Protein AF-0000000075586726 (afdb_homodimer)

InterPro domains:
  IPR010342 Protein of unknown function DUF938 [PF06080] (8-202)
  IPR010342 Protein of unknown function DUF938 [PTHR20974] (8-202)
  IPR029063 S-adenosyl-L-methionine-dependent methyltransferase superfamily [G3DSA:3.40.50.150] (3-202)
  IPR029063 S-adenosyl-L-methionine-dependent methyltransferase superfamily [SSF53335] (15-200)

Organism: Burkholderia mallei (strain ATCC 23344) (NCBI:txid243160)

Foldseek 3Di:
DDPLLVLQDDDVVCVVFLVVVLVVCVVQADLAWEEEEEQCFRQSNLLSNCVVRVRYQYEYEYQDPSSLSNNQSSCVVSVRPRYDRYDHAQLLDPDGPAQATQEYEYEPDQQLDAVSSLLSNLLNRLRHHDAFGKYKYKDAADEPPHGPDPVQVVVQVVSCVVPVRGGHYHPVVSQVSNVVNQWHWDDWDQGPPRMIITMTGHHD/DDPLLVLQDDDVVCVVFLVVVLVVCVVQADLAWEEEEEQCFRQSNLLSNCVVRVRYQYEYEYQDPSSLSNNQSSCVVSVRPRYDRYDHAQLLDPDGPAQATQEYEYEPDQQLDAVSSLLSNLLNCLRHHDAFGKYKYKDAADEPPHGPDPVQVVVQVVSCVVPVRGGHYHPVVSQVSCVVNQWHWDDWDQGPPRMIITMTGHHD

Sequence (408 aa):
MPIDSASRQWAPAAERNREPILAVLKRLLPARGAVLEIASGTGQHAVHFAAALPDLVWQPTDVDAAARESIAAWAADAALPNLRAPLALDVCVEPWPLAAADAIVCVNMIHIAPWAAVCALFVGAARALPDGGVLYLYGPYRRGGAHTAESNAQFDAQLRRRNPAWGVRDLEAVVELGGASGLALDEVVEMPANNLSVVFRKRAMPIDSASRQWAPAAERNREPILAVLKRLLPARGAVLEIASGTGQHAVHFAAALPDLVWQPTDVDAAARESIAAWAADAALPNLRAPLALDVCVEPWPLAAADAIVCVNMIHIAPWAAVCALFVGAARALPDGGVLYLYGPYRRGGAHTAESNAQFDAQLRRRNPAWGVRDLEAVVELGGASGLALDEVVEMPANNLSVVFRKRA

Radius of gyration: 21.58 Å; Cα contacts (8 Å, |Δi|>4): 863; chains: 2; bounding box: 52×64×48 Å

Structure (mmCIF, N/CA/C/O backbone):
data_AF-0000000075586726-model_v1
#
loop_
_entity.id
_entity.type
_entity.pdbx_description
1 polymer 'DUF938 domain-containing protein'
#
loop_
_atom_site.group_PDB
_atom_site.id
_atom_site.type_symbol
_atom_site.label_atom_id
_atom_site.label_alt_id
_atom_site.label_comp_id
_atom_site.label_asym_id
_atom_site.label_entity_id
_atom_site.label_seq_id
_atom_site.pdbx_PDB_ins_code
_atom_site.Cartn_x
_atom_site.Cartn_y
_atom_site.Cartn_z
_atom_site.occupancy
_atom_site.B_iso_or_equiv
_atom_site.auth_seq_id
_atom_site.auth_comp_id
_atom_site.auth_asym_id
_atom_site.auth_atom_id
_atom_site.pdbx_PDB_model_num
ATOM 1 N N . MET A 1 1 ? -21.609 8.109 -7.395 1 28.95 1 MET A N 1
ATOM 2 C CA . MET A 1 1 ? -20.391 7.352 -7.68 1 28.95 1 MET A CA 1
ATOM 3 C C . MET A 1 1 ? -19.984 6.508 -6.477 1 28.95 1 MET A C 1
ATOM 5 O O . MET A 1 1 ? -19.781 7.035 -5.383 1 28.95 1 MET A O 1
ATOM 9 N N . PRO A 1 2 ? -20.219 5.324 -6.371 1 36.31 2 PRO A N 1
ATOM 10 C CA . PRO A 1 2 ? -20.109 4.629 -5.09 1 36.31 2 PRO A CA 1
ATOM 11 C C . PRO A 1 2 ? -18.766 4.84 -4.406 1 36.31 2 PRO A C 1
ATOM 13 O O . PRO A 1 2 ? -17.766 5.059 -5.078 1 36.31 2 PRO A O 1
ATOM 16 N N . ILE A 1 3 ? -18.641 5.223 -3.111 1 43 3 ILE A N 1
ATOM 17 C CA . ILE A 1 3 ? -17.609 5.477 -2.119 1 43 3 ILE A CA 1
ATOM 18 C C . ILE A 1 3 ? -16.438 4.523 -2.344 1 43 3 ILE A C 1
ATOM 20 O O . ILE A 1 3 ? -15.273 4.914 -2.195 1 43 3 ILE A O 1
ATOM 24 N N . ASP A 1 4 ? -16.703 3.174 -2.969 1 52.78 4 ASP A N 1
ATOM 25 C CA . ASP A 1 4 ? -15.797 2.029 -3.09 1 52.78 4 ASP A CA 1
ATOM 26 C C . ASP A 1 4 ? -14.742 2.277 -4.16 1 52.78 4 ASP A C 1
ATOM 28 O O . ASP A 1 4 ? -13.57 1.929 -3.975 1 52.78 4 ASP A O 1
ATOM 32 N N . SER A 1 5 ? -15.148 3.107 -5.086 1 61.25 5 SER A N 1
ATOM 33 C CA . SER A 1 5 ? -14.289 3.322 -6.238 1 61.25 5 SER A CA 1
ATOM 34 C C . SER A 1 5 ? -13.172 4.312 -5.918 1 61.25 5 SER A C 1
ATOM 36 O O . SER A 1 5 ? -12.133 4.324 -6.586 1 61.25 5 SER A O 1
ATOM 38 N N . ALA A 1 6 ? -13.352 4.855 -4.812 1 66.44 6 ALA A N 1
ATOM 39 C CA . ALA A 1 6 ? -12.43 5.934 -4.484 1 66.44 6 ALA A CA 1
ATOM 40 C C . ALA A 1 6 ? -11.109 5.383 -3.957 1 66.44 6 ALA A C 1
ATOM 42 O O . ALA A 1 6 ? -10.07 6.043 -4.039 1 66.44 6 ALA A O 1
ATOM 43 N N . SER A 1 7 ? -11.172 4.145 -3.609 1 80.25 7 SER A N 1
ATOM 44 C CA . SER A 1 7 ? -9.969 3.6 -2.986 1 80.25 7 SER A CA 1
ATOM 45 C C . SER A 1 7 ? -9.117 2.84 -3.998 1 80.25 7 SER A C 1
ATOM 47 O O . SER A 1 7 ? -8.031 2.361 -3.668 1 80.25 7 SER A O 1
ATOM 49 N N . ARG A 1 8 ? -9.641 2.84 -5.211 1 89.5 8 ARG A N 1
ATOM 50 C CA . ARG A 1 8 ? -8.938 2.09 -6.246 1 89.5 8 ARG A CA 1
ATOM 51 C C . ARG A 1 8 ? -7.621 2.77 -6.617 1 89.5 8 ARG A C 1
ATOM 53 O O . ARG A 1 8 ? -7.59 3.977 -6.867 1 89.5 8 ARG A O 1
ATOM 60 N N . GLN A 1 9 ? -6.617 1.947 -6.637 1 93.69 9 GLN A N 1
ATOM 61 C CA . GLN A 1 9 ? -5.312 2.424 -7.086 1 93.69 9 GLN A CA 1
ATOM 62 C C . GLN A 1 9 ? -4.941 1.814 -8.438 1 93.69 9 GLN A C 1
ATOM 64 O O . GLN A 1 9 ? -5.508 0.796 -8.836 1 93.69 9 GLN A O 1
ATOM 69 N N . TRP A 1 10 ? -4.078 2.504 -9.141 1 93.31 10 TRP A N 1
ATOM 70 C CA . TRP A 1 10 ? -3.641 2.07 -10.461 1 93.31 10 TRP A CA 1
ATOM 71 C C . TRP A 1 10 ? -2.135 2.24 -10.625 1 93.31 10 TRP A C 1
ATOM 73 O O . TRP A 1 10 ? -1.565 3.24 -10.18 1 93.31 10 TRP A O 1
ATOM 83 N N . ALA A 1 11 ? -1.486 1.231 -11.289 1 93.62 11 ALA A N 1
ATOM 84 C CA . ALA A 1 11 ? -0.05 1.262 -11.547 1 93.62 11 ALA A CA 1
ATOM 85 C C . ALA A 1 11 ? 0.25 0.947 -13.008 1 93.62 11 ALA A C 1
ATOM 87 O O . ALA A 1 11 ? -0.198 -0.075 -13.531 1 93.62 11 ALA A O 1
ATOM 88 N N . PRO A 1 12 ? 1.091 1.762 -13.68 1 91.75 12 PRO A N 1
ATOM 89 C CA . PRO A 1 12 ? 1.438 1.511 -15.086 1 91.75 12 PRO A CA 1
ATOM 90 C C . PRO A 1 12 ? 2.176 0.188 -15.281 1 91.75 12 PRO A C 1
ATOM 92 O O . PRO A 1 12 ? 1.961 -0.499 -16.281 1 91.75 12 PRO A O 1
ATOM 95 N N . ALA A 1 13 ? 3.012 -0.13 -14.414 1 90.25 13 ALA A N 1
ATOM 96 C CA . ALA A 1 13 ? 3.764 -1.377 -14.523 1 90.25 13 ALA A CA 1
ATOM 97 C C . ALA A 1 13 ? 2.826 -2.582 -14.555 1 90.25 13 ALA A C 1
ATOM 99 O O . ALA A 1 13 ? 3.029 -3.514 -15.336 1 90.25 13 ALA A O 1
ATOM 100 N N . ALA A 1 14 ? 1.812 -2.588 -13.609 1 94.25 14 ALA A N 1
ATOM 101 C CA . ALA A 1 14 ? 0.845 -3.682 -13.578 1 94.25 14 ALA A CA 1
ATOM 102 C C . ALA A 1 14 ? 0.101 -3.789 -14.906 1 94.25 14 ALA A C 1
ATOM 104 O O . ALA A 1 14 ? -0.17 -4.895 -15.391 1 94.25 14 ALA A O 1
ATOM 105 N N . GLU A 1 15 ? -0.212 -2.633 -15.445 1 93.56 15 GLU A N 1
ATOM 106 C CA . GLU A 1 15 ? -0.895 -2.6 -16.734 1 93.56 15 GLU A CA 1
ATOM 107 C C . GLU A 1 15 ? -0 -3.135 -17.844 1 93.56 15 GLU A C 1
ATOM 109 O O . GLU A 1 15 ? -0.454 -3.898 -18.703 1 93.56 15 GLU A O 1
ATOM 114 N N . ARG A 1 16 ? 1.176 -2.812 -17.859 1 92.94 16 ARG A N 1
ATOM 115 C CA . ARG A 1 16 ? 2.119 -3.172 -18.922 1 92.94 16 ARG A CA 1
ATOM 116 C C . ARG A 1 16 ? 2.447 -4.66 -18.875 1 92.94 16 ARG A C 1
ATOM 118 O O . ARG A 1 16 ? 2.619 -5.293 -19.922 1 92.94 16 ARG A O 1
ATOM 125 N N . ASN A 1 17 ? 2.562 -5.172 -17.688 1 95.56 17 ASN A N 1
ATOM 126 C CA . ASN A 1 17 ? 3.119 -6.52 -17.594 1 95.56 17 ASN A CA 1
ATOM 127 C C . ASN A 1 17 ? 2.021 -7.57 -17.438 1 95.56 17 ASN A C 1
ATOM 129 O O . ASN A 1 17 ? 2.293 -8.773 -17.5 1 95.56 17 ASN A O 1
ATOM 133 N N . ARG A 1 18 ? 0.74 -7.152 -17.375 1 97.19 18 ARG A N 1
ATOM 134 C CA . ARG A 1 18 ? -0.333 -8.102 -17.094 1 97.19 18 ARG A CA 1
ATOM 135 C C . ARG A 1 18 ? -0.492 -9.102 -18.234 1 97.19 18 ARG A C 1
ATOM 137 O O . ARG A 1 18 ? -0.689 -10.297 -17.984 1 97.19 18 ARG A O 1
ATOM 144 N N . GLU A 1 19 ? -0.393 -8.68 -19.516 1 98.19 19 GLU A N 1
ATOM 145 C CA . GLU A 1 19 ? -0.595 -9.586 -20.641 1 98.19 19 GLU A CA 1
ATOM 146 C C . GLU A 1 19 ? 0.576 -10.555 -20.781 1 98.19 19 GLU A C 1
ATOM 148 O O . GLU A 1 19 ? 0.375 -11.766 -20.922 1 98.19 19 GLU A O 1
ATOM 153 N N . PRO A 1 20 ? 1.812 -10.039 -20.75 1 98.44 20 PRO A N 1
ATOM 154 C CA . PRO A 1 20 ? 2.939 -10.977 -20.812 1 98.44 20 PRO A CA 1
ATOM 155 C C . PRO A 1 20 ? 2.918 -12 -19.672 1 98.44 20 PRO A C 1
ATOM 157 O O . PRO A 1 20 ? 3.232 -13.172 -19.906 1 98.44 20 PRO A O 1
ATOM 160 N N . ILE A 1 21 ? 2.594 -11.617 -18.5 1 98.62 21 ILE A N 1
ATOM 161 C CA . ILE A 1 21 ? 2.539 -12.531 -17.359 1 98.62 21 ILE A CA 1
ATOM 162 C C . ILE A 1 21 ? 1.425 -13.555 -17.578 1 98.62 21 ILE A C 1
ATOM 164 O O . ILE A 1 21 ? 1.619 -14.75 -17.344 1 98.62 21 ILE A O 1
ATOM 168 N N . LEU A 1 22 ? 0.296 -13.086 -18.062 1 98.81 22 LEU A N 1
ATOM 169 C CA . LEU A 1 22 ? -0.828 -13.984 -18.312 1 98.81 22 LEU A CA 1
ATOM 170 C C . LEU A 1 22 ? -0.441 -15.078 -19.297 1 98.81 22 LEU A C 1
ATOM 172 O O . LEU A 1 22 ? -0.84 -16.234 -19.141 1 98.81 22 LEU A O 1
ATOM 176 N N . ALA A 1 23 ? 0.291 -14.742 -20.297 1 98.62 23 ALA A N 1
ATOM 177 C CA . ALA A 1 23 ? 0.721 -15.711 -21.297 1 98.62 23 ALA A CA 1
ATOM 178 C C . ALA A 1 23 ? 1.512 -16.844 -20.656 1 98.62 23 ALA A C 1
ATOM 180 O O . ALA A 1 23 ? 1.349 -18.016 -21.031 1 98.62 23 ALA A O 1
ATOM 181 N N . VAL A 1 24 ? 2.332 -16.562 -19.703 1 98.69 24 VAL A N 1
ATOM 182 C CA . VAL A 1 24 ? 3.127 -17.562 -19.016 1 98.69 24 VAL A CA 1
ATOM 183 C C . VAL A 1 24 ? 2.232 -18.375 -18.078 1 98.69 24 VAL A C 1
ATOM 185 O O . VAL A 1 24 ? 2.324 -19.609 -18.031 1 98.69 24 VAL A O 1
ATOM 188 N N . LEU A 1 25 ? 1.339 -17.703 -17.328 1 98.75 25 LEU A N 1
ATOM 189 C CA . LEU A 1 25 ? 0.48 -18.359 -16.344 1 98.75 25 LEU A CA 1
ATOM 190 C C . LEU A 1 25 ? -0.444 -19.375 -17.016 1 98.75 25 LEU A C 1
ATOM 192 O O . LEU A 1 25 ? -0.72 -20.438 -16.453 1 98.75 25 LEU A O 1
ATOM 196 N N . LYS A 1 26 ? -0.907 -19.094 -18.203 1 98.38 26 LYS A N 1
ATOM 197 C CA . LYS A 1 26 ? -1.813 -19.984 -18.938 1 98.38 26 LYS A CA 1
ATOM 198 C C . LYS A 1 26 ? -1.151 -21.328 -19.234 1 98.38 26 LYS A C 1
ATOM 200 O O . LYS A 1 26 ? -1.824 -22.359 -19.281 1 98.38 26 LYS A O 1
ATOM 205 N N . ARG A 1 27 ? 0.118 -21.297 -19.328 1 97.5 27 ARG A N 1
ATOM 206 C CA . ARG A 1 27 ? 0.857 -22.531 -19.609 1 97.5 27 ARG A CA 1
ATOM 207 C C . ARG A 1 27 ? 1.121 -23.312 -18.328 1 97.5 27 ARG A C 1
ATOM 209 O O . ARG A 1 27 ? 1.223 -24.547 -18.359 1 97.5 27 ARG A O 1
ATOM 216 N N . LEU A 1 28 ? 1.227 -22.609 -17.266 1 97.44 28 LEU A N 1
ATOM 217 C CA . LEU A 1 28 ? 1.809 -23.188 -16.047 1 97.44 28 LEU A CA 1
ATOM 218 C C . LEU A 1 28 ? 0.72 -23.641 -15.086 1 97.44 28 LEU A C 1
ATOM 220 O O . LEU A 1 28 ? 0.904 -24.609 -14.352 1 97.44 28 LEU A O 1
ATOM 224 N N . LEU A 1 29 ? -0.368 -22.891 -14.992 1 97.94 29 LEU A N 1
ATOM 225 C CA . LEU A 1 29 ? -1.35 -23.094 -13.93 1 97.94 29 LEU A CA 1
ATOM 226 C C . LEU A 1 29 ? -2.256 -24.281 -14.242 1 97.94 29 LEU A C 1
ATOM 228 O O . LEU A 1 29 ? -2.441 -24.641 -15.406 1 97.94 29 LEU A O 1
ATOM 232 N N . PRO A 1 30 ? -2.777 -24.969 -13.219 1 97 30 PRO A N 1
ATOM 233 C CA . PRO A 1 30 ? -3.725 -26.047 -13.453 1 97 30 PRO A CA 1
ATOM 234 C C . PRO A 1 30 ? -5.035 -25.578 -14.078 1 97 30 PRO A C 1
ATOM 236 O O . PRO A 1 30 ? -5.34 -24.375 -14.039 1 97 30 PRO A O 1
ATOM 239 N N . ALA A 1 31 ? -5.758 -26.453 -14.609 1 96.5 31 ALA A N 1
ATOM 240 C CA . ALA A 1 31 ? -7.008 -26.125 -15.281 1 96.5 31 ALA A CA 1
ATOM 241 C C . ALA A 1 31 ? -8.047 -25.609 -14.297 1 96.5 31 ALA A C 1
ATOM 243 O O . ALA A 1 31 ? -8.883 -24.766 -14.648 1 96.5 31 ALA A O 1
ATOM 244 N N . ARG A 1 32 ? -7.988 -26.172 -13.117 1 97.56 32 ARG A N 1
ATOM 245 C CA . ARG A 1 32 ? -8.906 -25.781 -12.055 1 97.56 32 ARG A CA 1
ATOM 246 C C . ARG A 1 32 ? -8.195 -25.734 -10.703 1 97.56 32 ARG A C 1
ATOM 248 O O . ARG A 1 32 ? -7.051 -26.172 -10.586 1 97.56 32 ARG A O 1
ATOM 255 N N . GLY A 1 33 ? -8.883 -25.109 -9.773 1 97.81 33 GLY A N 1
ATOM 256 C CA . GLY A 1 33 ? -8.305 -25.047 -8.438 1 97.81 33 GLY A CA 1
ATOM 257 C C . GLY A 1 33 ? -8.148 -23.625 -7.922 1 97.81 33 GLY A C 1
ATOM 258 O O . GLY A 1 33 ? -8.703 -22.688 -8.492 1 97.81 33 GLY A O 1
ATOM 259 N N . ALA A 1 34 ? -7.371 -23.516 -6.809 1 98.31 34 ALA A N 1
ATOM 260 C CA . ALA A 1 34 ? -7.199 -22.234 -6.121 1 98.31 34 ALA A CA 1
ATOM 261 C C . ALA A 1 34 ? -5.801 -21.656 -6.363 1 98.31 34 ALA A C 1
ATOM 263 O O . ALA A 1 34 ? -4.805 -22.375 -6.23 1 98.31 34 ALA A O 1
ATOM 264 N N . VAL A 1 35 ? -5.766 -20.453 -6.793 1 98.81 35 VAL A N 1
ATOM 265 C CA . VAL A 1 35 ? -4.512 -19.719 -6.957 1 98.81 35 VAL A CA 1
ATOM 266 C C . VAL A 1 35 ? -4.406 -18.625 -5.898 1 98.81 35 VAL A C 1
ATOM 268 O O . VAL A 1 35 ? -5.297 -17.797 -5.773 1 98.81 35 VAL A O 1
ATOM 271 N N . LEU A 1 36 ? -3.338 -18.688 -5.133 1 98.75 36 LEU A N 1
ATOM 272 C CA . LEU A 1 36 ? -3.043 -17.672 -4.129 1 98.75 36 LEU A CA 1
ATOM 273 C C . LEU A 1 36 ? -2.076 -16.641 -4.68 1 98.75 36 LEU A C 1
ATOM 275 O O . LEU A 1 36 ? -0.952 -16.969 -5.062 1 98.75 36 LEU A O 1
ATOM 279 N N . GLU A 1 37 ? -2.545 -15.414 -4.801 1 98.81 37 GLU A N 1
ATOM 280 C CA . GLU A 1 37 ? -1.659 -14.32 -5.191 1 98.81 37 GLU A CA 1
ATOM 281 C C . GLU A 1 37 ? -1.153 -13.555 -3.967 1 98.81 37 GLU A C 1
ATOM 283 O O . GLU A 1 37 ? -1.947 -13.039 -3.182 1 98.81 37 GLU A O 1
ATOM 288 N N . ILE A 1 38 ? 0.133 -13.516 -3.803 1 98.31 38 ILE A N 1
ATOM 289 C CA . ILE A 1 38 ? 0.78 -12.836 -2.686 1 98.31 38 ILE A CA 1
ATOM 290 C C . ILE A 1 38 ? 1.313 -11.484 -3.145 1 98.31 38 ILE A C 1
ATOM 292 O O . ILE A 1 38 ? 1.935 -11.383 -4.203 1 98.31 38 ILE A O 1
ATOM 296 N N . ALA A 1 39 ? 1.101 -10.422 -2.305 1 97.06 39 ALA A N 1
ATOM 297 C CA . ALA A 1 39 ? 1.479 -9.055 -2.666 1 97.06 39 ALA A CA 1
ATOM 298 C C . ALA A 1 39 ? 0.752 -8.602 -3.928 1 97.06 39 ALA A C 1
ATOM 300 O O . ALA A 1 39 ? 1.385 -8.18 -4.898 1 97.06 39 ALA A O 1
ATOM 301 N N . SER A 1 40 ? -0.624 -8.578 -3.873 1 97.94 40 SER A N 1
ATOM 302 C CA . SER A 1 40 ? -1.458 -8.344 -5.047 1 97.94 40 SER A CA 1
ATOM 303 C C . SER A 1 40 ? -1.455 -6.871 -5.445 1 97.94 40 SER A C 1
ATOM 305 O O . SER A 1 40 ? -1.863 -6.52 -6.551 1 97.94 40 SER A O 1
ATOM 307 N N . GLY A 1 41 ? -0.969 -6.016 -4.555 1 95.25 41 GLY A N 1
ATOM 308 C CA . GLY A 1 41 ? -0.776 -4.613 -4.898 1 95.25 41 GLY A CA 1
ATOM 309 C C . GLY A 1 41 ? -2.072 -3.889 -5.199 1 95.25 41 GLY A C 1
ATOM 310 O O . GLY A 1 41 ? -3.012 -3.922 -4.402 1 95.25 41 GLY A O 1
ATOM 311 N N . THR A 1 42 ? -2.178 -3.293 -6.391 1 94.56 42 THR A N 1
ATOM 312 C CA . THR A 1 42 ? -3.338 -2.49 -6.758 1 94.56 42 THR A CA 1
ATOM 313 C C . THR A 1 42 ? -4.562 -3.375 -6.977 1 94.56 42 THR A C 1
ATOM 315 O O . THR A 1 42 ? -5.699 -2.924 -6.816 1 94.56 42 THR A O 1
ATOM 318 N N . GLY A 1 43 ? -4.375 -4.555 -7.371 1 97.31 43 GLY A N 1
ATOM 319 C CA . GLY A 1 43 ? -5.48 -5.449 -7.684 1 97.31 43 GLY A CA 1
ATOM 320 C C . GLY A 1 43 ? -5.711 -5.617 -9.172 1 97.31 43 GLY A C 1
ATOM 321 O O . GLY A 1 43 ? -6.504 -6.461 -9.594 1 97.31 43 GLY A O 1
ATOM 322 N N . GLN A 1 44 ? -4.957 -4.918 -10.039 1 97.5 44 GLN A N 1
ATOM 323 C CA . GLN A 1 44 ? -5.117 -4.988 -11.484 1 97.5 44 GLN A CA 1
ATOM 324 C C . GLN A 1 44 ? -4.852 -6.402 -11.992 1 97.5 44 GLN A C 1
ATOM 326 O O . GLN A 1 44 ? -5.59 -6.91 -12.844 1 97.5 44 GLN A O 1
ATOM 331 N N . HIS A 1 45 ? -3.826 -7.004 -11.461 1 98.56 45 HIS A N 1
ATOM 332 C CA . HIS A 1 45 ? -3.475 -8.352 -11.883 1 98.56 45 HIS A CA 1
ATOM 333 C C . HIS A 1 45 ? -4.555 -9.359 -11.492 1 98.56 45 HIS A C 1
ATOM 335 O O . HIS A 1 45 ? -4.953 -10.195 -12.305 1 98.56 45 HIS A O 1
ATOM 341 N N . ALA A 1 46 ? -4.996 -9.227 -10.258 1 98.62 46 ALA A N 1
ATOM 342 C CA . ALA A 1 46 ? -6.004 -10.164 -9.758 1 98.62 46 ALA A CA 1
ATOM 343 C C . ALA A 1 46 ? -7.234 -10.172 -10.664 1 98.62 46 ALA A C 1
ATOM 345 O O . ALA A 1 46 ? -7.719 -11.242 -11.047 1 98.62 46 ALA A O 1
ATOM 346 N N . VAL A 1 47 ? -7.719 -9.016 -11.055 1 98.38 47 VAL A N 1
ATOM 347 C CA . VAL A 1 47 ? -8.898 -8.898 -11.898 1 98.38 47 VAL A CA 1
ATOM 348 C C . VAL A 1 47 ? -8.602 -9.445 -13.289 1 98.38 47 VAL A C 1
ATOM 350 O O . VAL A 1 47 ? -9.398 -10.203 -13.852 1 98.38 47 VAL A O 1
ATOM 353 N N . HIS A 1 48 ? -7.457 -9.07 -13.852 1 98.75 48 HIS A N 1
ATOM 354 C CA . HIS A 1 48 ? -7.09 -9.477 -15.203 1 98.75 48 HIS A CA 1
ATOM 355 C C . HIS A 1 48 ? -6.957 -10.992 -15.305 1 98.75 48 HIS A C 1
ATOM 357 O O . HIS A 1 48 ? -7.484 -11.609 -16.234 1 98.75 48 HIS A O 1
ATOM 363 N N . PHE A 1 49 ? -6.289 -11.578 -14.359 1 98.81 49 PHE A N 1
ATOM 364 C CA . PHE A 1 49 ? -6.023 -13.008 -14.398 1 98.81 49 PHE A CA 1
ATOM 365 C C . PHE A 1 49 ? -7.289 -13.805 -14.102 1 98.81 49 PHE A C 1
ATOM 367 O O . PHE A 1 49 ? -7.574 -14.805 -14.766 1 98.81 49 PHE A O 1
ATOM 374 N N . ALA A 1 50 ? -8.055 -13.375 -13.102 1 98.75 50 ALA A N 1
ATOM 375 C CA . ALA A 1 50 ? -9.305 -14.062 -12.781 1 98.75 50 ALA A CA 1
ATOM 376 C C . ALA A 1 50 ? -10.258 -14.055 -13.984 1 98.75 50 ALA A C 1
ATOM 378 O O . ALA A 1 50 ? -10.93 -15.047 -14.25 1 98.75 50 ALA A O 1
ATOM 379 N N . ALA A 1 51 ? -10.328 -12.93 -14.719 1 98.62 51 ALA A N 1
ATOM 380 C CA . ALA A 1 51 ? -11.195 -12.812 -15.891 1 98.62 51 ALA A CA 1
ATOM 381 C C . ALA A 1 51 ? -10.75 -13.758 -17 1 98.62 51 ALA A C 1
ATOM 383 O O . ALA A 1 51 ? -11.586 -14.359 -17.688 1 98.62 51 ALA A O 1
ATOM 384 N N . ALA A 1 52 ? -9.484 -13.93 -17.203 1 98.62 52 ALA A N 1
ATOM 385 C CA . ALA A 1 52 ? -8.93 -14.719 -18.297 1 98.62 52 ALA A CA 1
ATOM 386 C C . ALA A 1 52 ? -8.945 -16.203 -17.969 1 98.62 52 ALA A C 1
ATOM 388 O O . ALA A 1 52 ? -8.867 -17.047 -18.859 1 98.62 52 ALA A O 1
ATOM 389 N N . LEU A 1 53 ? -9.016 -16.516 -16.656 1 98.56 53 LEU A N 1
ATOM 390 C CA . LEU A 1 53 ? -8.945 -17.891 -16.188 1 98.56 53 LEU A CA 1
ATOM 391 C C . LEU A 1 53 ? -10.148 -18.234 -15.32 1 98.56 53 LEU A C 1
ATOM 393 O O . LEU A 1 53 ? -9.992 -18.531 -14.125 1 98.56 53 LEU A O 1
ATOM 397 N N . PRO A 1 54 ? -11.281 -18.359 -15.859 1 98.06 54 PRO A N 1
ATOM 398 C CA . PRO A 1 54 ? -12.539 -18.422 -15.109 1 98.06 54 PRO A CA 1
ATOM 399 C C . PRO A 1 54 ? -12.695 -19.734 -14.336 1 98.06 54 PRO A C 1
ATOM 401 O O . PRO A 1 54 ? -13.516 -19.828 -13.422 1 98.06 54 PRO A O 1
ATOM 404 N N . ASP A 1 55 ? -11.93 -20.75 -14.656 1 98.44 55 ASP A N 1
ATOM 405 C CA . ASP A 1 55 ? -12.078 -22.031 -13.992 1 98.44 55 ASP A CA 1
ATOM 406 C C . ASP A 1 55 ? -11.227 -22.109 -12.734 1 98.44 55 ASP A C 1
ATOM 408 O O . ASP A 1 55 ? -11.305 -23.078 -11.977 1 98.44 55 ASP A O 1
ATOM 412 N N . LEU A 1 56 ? -10.453 -21.141 -12.508 1 98.56 56 LEU A N 1
ATOM 413 C CA . LEU A 1 56 ? -9.641 -21.031 -11.297 1 98.56 56 LEU A CA 1
ATOM 414 C C . LEU A 1 56 ? -10.297 -20.078 -10.297 1 98.56 56 LEU A C 1
ATOM 416 O O . LEU A 1 56 ? -10.938 -19.109 -10.688 1 98.56 56 LEU A O 1
ATOM 420 N N . VAL A 1 57 ? -10.156 -20.422 -9.031 1 98.56 57 VAL A N 1
ATOM 421 C CA . VAL A 1 57 ? -10.523 -19.484 -7.973 1 98.56 57 VAL A CA 1
ATOM 422 C C . VAL A 1 57 ? -9.305 -18.641 -7.582 1 98.56 57 VAL A C 1
ATOM 424 O O . VAL A 1 57 ? -8.281 -19.188 -7.168 1 98.56 57 VAL A O 1
ATOM 427 N N . TRP A 1 58 ? -9.398 -17.359 -7.73 1 98.69 58 TRP A N 1
ATOM 428 C CA . TRP A 1 58 ? -8.273 -16.453 -7.508 1 98.69 58 TRP A CA 1
ATOM 429 C C . TRP A 1 58 ? -8.383 -15.773 -6.148 1 98.69 58 TRP A C 1
ATOM 431 O O . TRP A 1 58 ? -9.367 -15.078 -5.875 1 98.69 58 TRP A O 1
ATOM 441 N N . GLN A 1 59 ? -7.422 -15.961 -5.289 1 98.62 59 GLN A N 1
ATOM 442 C CA . GLN A 1 59 ? -7.375 -15.367 -3.957 1 98.62 59 GLN A CA 1
ATOM 443 C C . GLN A 1 59 ? -6.254 -14.336 -3.854 1 98.62 59 GLN A C 1
ATOM 445 O O . GLN A 1 59 ? -5.102 -14.688 -3.602 1 98.62 59 GLN A O 1
ATOM 450 N N . PRO A 1 60 ? -6.633 -13.086 -3.979 1 98.56 60 PRO A N 1
ATOM 451 C CA . PRO A 1 60 ? -5.613 -12.055 -3.766 1 98.56 60 PRO A CA 1
ATOM 452 C C . PRO A 1 60 ? -5.32 -11.812 -2.287 1 98.56 60 PRO A C 1
ATOM 454 O O . PRO A 1 60 ? -6.211 -11.945 -1.447 1 98.56 60 PRO A O 1
ATOM 457 N N . THR A 1 61 ? -4.066 -11.477 -1.988 1 97.88 61 THR A N 1
ATOM 458 C CA . THR A 1 61 ? -3.664 -11.109 -0.634 1 97.88 61 THR A CA 1
ATOM 459 C C . THR A 1 61 ? -2.656 -9.969 -0.657 1 97.88 61 THR A C 1
ATOM 461 O O . THR A 1 61 ? -1.992 -9.734 -1.67 1 97.88 61 THR A O 1
ATOM 464 N N . ASP A 1 62 ? -2.646 -9.266 0.391 1 96.81 62 ASP A N 1
ATOM 465 C CA . ASP A 1 62 ? -1.622 -8.25 0.613 1 96.81 62 ASP A CA 1
ATOM 466 C C . ASP A 1 62 ? -1.481 -7.93 2.1 1 96.81 62 ASP A C 1
ATOM 468 O O . ASP A 1 62 ? -2.465 -7.961 2.842 1 96.81 62 ASP A O 1
ATOM 472 N N . VAL A 1 63 ? -0.285 -7.633 2.457 1 93.38 63 VAL A N 1
ATOM 473 C CA . VAL A 1 63 ? -0.05 -7.289 3.855 1 93.38 63 VAL A CA 1
ATOM 474 C C . VAL A 1 63 ? -0.586 -5.891 4.141 1 93.38 63 VAL A C 1
ATOM 476 O O . VAL A 1 63 ? -1.051 -5.609 5.25 1 93.38 63 VAL A O 1
ATOM 479 N N . ASP A 1 64 ? -0.601 -5.062 3.125 1 92.44 64 ASP A N 1
ATOM 480 C CA . ASP A 1 64 ? -0.957 -3.656 3.275 1 92.44 64 ASP A CA 1
ATOM 481 C C . ASP A 1 64 ? -2.469 -3.461 3.195 1 92.44 64 ASP A C 1
ATOM 483 O O . ASP A 1 64 ? -3.105 -3.893 2.232 1 92.44 64 ASP A O 1
ATOM 487 N N . ALA A 1 65 ? -2.994 -2.719 4.148 1 90.56 65 ALA A N 1
ATOM 488 C CA . ALA A 1 65 ? -4.438 -2.512 4.238 1 90.56 65 ALA A CA 1
ATOM 489 C C . ALA A 1 65 ? -4.941 -1.66 3.078 1 90.56 65 ALA A C 1
ATOM 491 O O . ALA A 1 65 ? -6.035 -1.896 2.557 1 90.56 65 ALA A O 1
ATOM 492 N N . ALA A 1 66 ? -4.246 -0.595 2.738 1 89.62 66 ALA A N 1
ATOM 493 C CA . ALA A 1 66 ? -4.652 0.262 1.628 1 89.62 66 ALA A CA 1
ATOM 494 C C . ALA A 1 66 ? -4.68 -0.516 0.316 1 89.62 66 ALA A C 1
ATOM 496 O O . ALA A 1 66 ? -5.547 -0.288 -0.532 1 89.62 66 ALA A O 1
ATOM 497 N N . ALA A 1 67 ? -3.689 -1.387 0.169 1 93.88 67 ALA A N 1
ATOM 498 C CA . ALA A 1 67 ? -3.688 -2.264 -1 1 93.88 67 ALA A CA 1
ATOM 499 C C . ALA A 1 67 ? -4.926 -3.154 -1.02 1 93.88 67 ALA A C 1
ATOM 501 O O . ALA A 1 67 ? -5.574 -3.307 -2.059 1 93.88 67 ALA A O 1
ATOM 502 N N . ARG A 1 68 ? -5.27 -3.705 0.093 1 94.19 68 ARG A N 1
ATOM 503 C CA . ARG A 1 68 ? -6.441 -4.574 0.17 1 94.19 68 ARG A CA 1
ATOM 504 C C . ARG A 1 68 ? -7.719 -3.801 -0.142 1 94.19 68 ARG A C 1
ATOM 506 O O . ARG A 1 68 ? -8.641 -4.344 -0.748 1 94.19 68 ARG A O 1
ATOM 513 N N . GLU A 1 69 ? -7.77 -2.592 0.241 1 91.31 69 GLU A N 1
ATOM 514 C CA . GLU A 1 69 ? -8.914 -1.76 -0.112 1 91.31 69 GLU A CA 1
ATOM 515 C C . GLU A 1 69 ? -9 -1.545 -1.621 1 91.31 69 GLU 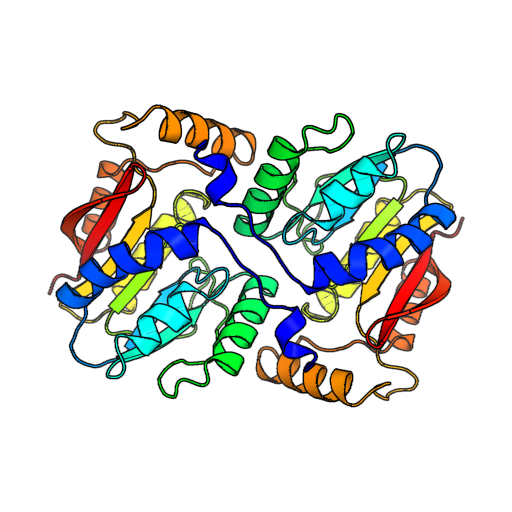A C 1
ATOM 517 O O . GLU A 1 69 ? -10.086 -1.577 -2.199 1 91.31 69 GLU A O 1
ATOM 522 N N . SER A 1 70 ? -7.867 -1.285 -2.182 1 94.19 70 SER A N 1
ATOM 523 C CA . SER A 1 70 ? -7.824 -1.122 -3.631 1 94.19 70 SER A CA 1
ATOM 524 C C . SER A 1 70 ? -8.25 -2.4 -4.344 1 94.19 70 SER A C 1
ATOM 526 O O . SER A 1 70 ? -9.047 -2.357 -5.281 1 94.19 70 SER A O 1
ATOM 528 N N . ILE A 1 71 ? -7.719 -3.504 -3.908 1 96.31 71 ILE A N 1
ATOM 529 C CA . ILE A 1 71 ? -8.055 -4.797 -4.492 1 96.31 71 ILE A CA 1
ATOM 530 C C . ILE A 1 71 ? -9.562 -5.031 -4.402 1 96.31 71 ILE A C 1
ATOM 532 O O . ILE A 1 71 ? -10.188 -5.465 -5.371 1 96.31 71 ILE A O 1
ATOM 536 N N . ALA A 1 72 ? -10.102 -4.789 -3.281 1 93.44 72 ALA A N 1
ATOM 537 C CA . ALA A 1 72 ? -11.531 -4.973 -3.07 1 93.44 72 ALA A CA 1
ATOM 538 C C . ALA A 1 72 ? -12.344 -4.094 -4.02 1 93.44 72 ALA A C 1
ATOM 540 O O . ALA A 1 72 ? -13.383 -4.52 -4.535 1 93.44 72 ALA A O 1
ATOM 541 N N . ALA A 1 73 ? -11.922 -2.912 -4.188 1 91.19 73 ALA A N 1
ATOM 542 C CA . ALA A 1 73 ? -12.594 -1.997 -5.102 1 91.19 73 ALA A CA 1
ATOM 543 C C . ALA A 1 73 ? -12.562 -2.525 -6.531 1 91.19 73 ALA A C 1
ATOM 545 O O . ALA A 1 73 ? -13.57 -2.496 -7.238 1 91.19 73 ALA A O 1
ATOM 546 N N . TRP A 1 74 ? -11.414 -2.957 -6.965 1 94.44 74 TRP A N 1
ATOM 547 C CA . TRP A 1 74 ? -11.281 -3.564 -8.281 1 94.44 74 TRP A CA 1
ATOM 548 C C . TRP A 1 74 ? -12.203 -4.773 -8.422 1 94.44 74 TRP A C 1
ATOM 550 O O . TRP A 1 74 ? -12.891 -4.93 -9.438 1 94.44 74 TRP A O 1
ATOM 560 N N . ALA A 1 75 ? -12.148 -5.598 -7.422 1 94.31 75 ALA A N 1
ATOM 561 C CA . ALA A 1 75 ? -12.953 -6.82 -7.441 1 94.31 75 ALA A CA 1
ATOM 562 C C . ALA A 1 75 ? -14.445 -6.5 -7.516 1 94.31 75 ALA A C 1
ATOM 564 O O . ALA A 1 75 ? -15.188 -7.152 -8.25 1 94.31 75 ALA A O 1
ATOM 565 N N . ALA A 1 76 ? -14.875 -5.566 -6.738 1 90.25 76 ALA A N 1
ATOM 566 C CA . ALA A 1 76 ? -16.281 -5.164 -6.727 1 90.25 76 ALA A CA 1
ATOM 567 C C . ALA A 1 76 ? -16.719 -4.668 -8.102 1 90.25 76 ALA A C 1
ATOM 569 O O . ALA A 1 76 ? -17.828 -4.973 -8.555 1 90.25 76 ALA A O 1
ATOM 570 N N . ASP A 1 77 ? -15.898 -3.91 -8.758 1 91 77 ASP A N 1
ATOM 571 C CA . ASP A 1 77 ? -16.203 -3.365 -10.078 1 91 77 ASP A CA 1
ATOM 572 C C . ASP A 1 77 ? -16.266 -4.473 -11.133 1 91 77 ASP A C 1
ATOM 574 O O . ASP A 1 77 ? -17.125 -4.449 -12.016 1 91 77 ASP A O 1
ATOM 578 N N . ALA A 1 78 ? -15.297 -5.355 -11.016 1 94.06 78 ALA A N 1
ATOM 579 C CA . ALA A 1 78 ? -15.211 -6.43 -12 1 94.06 78 ALA A CA 1
ATOM 580 C C . ALA A 1 78 ? -16.328 -7.457 -11.789 1 94.06 78 ALA A C 1
ATOM 582 O O . ALA A 1 78 ? -16.766 -8.102 -12.742 1 94.06 78 ALA A O 1
ATOM 583 N N . ALA A 1 79 ? -16.703 -7.695 -10.547 1 95.12 79 ALA A N 1
ATOM 584 C CA . ALA A 1 79 ? -17.797 -8.578 -10.164 1 95.12 79 ALA A CA 1
ATOM 585 C C . ALA A 1 79 ? -17.625 -9.969 -10.766 1 95.12 79 ALA A C 1
ATOM 587 O O . ALA A 1 79 ? -18.547 -10.508 -11.375 1 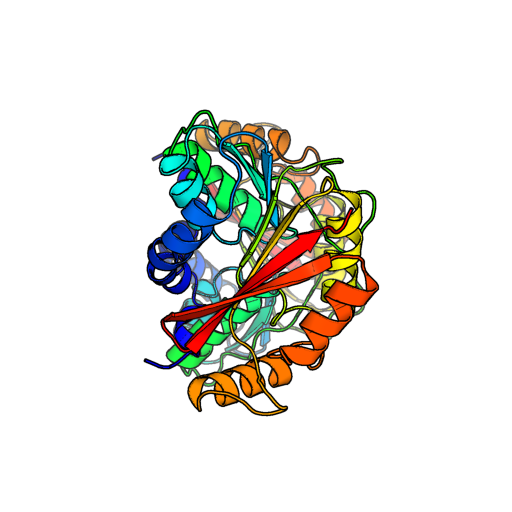95.12 79 ALA A O 1
ATOM 588 N N . LEU A 1 80 ? -16.438 -10.492 -10.742 1 97.44 80 LEU A N 1
ATOM 589 C CA . LEU A 1 80 ? -16.141 -11.828 -11.234 1 97.44 80 LEU A CA 1
ATOM 590 C C . LEU A 1 80 ? -16.469 -12.883 -10.18 1 97.44 80 LEU A C 1
ATOM 592 O O . LEU A 1 80 ? -16.047 -12.766 -9.023 1 97.44 80 LEU A O 1
ATOM 596 N N . PRO A 1 81 ? -17.109 -13.898 -10.492 1 97.81 81 PRO A N 1
ATOM 597 C CA . PRO A 1 81 ? -17.531 -14.906 -9.508 1 97.81 81 PRO A CA 1
ATOM 598 C C . PRO A 1 81 ? -16.344 -15.711 -8.961 1 97.81 81 PRO A C 1
ATOM 600 O O . PRO A 1 81 ? -16.453 -16.297 -7.875 1 97.81 81 PRO A O 1
ATOM 603 N N . ASN A 1 82 ? -15.273 -15.742 -9.695 1 98.62 82 ASN A N 1
ATOM 604 C CA . ASN A 1 82 ? -14.148 -16.578 -9.289 1 98.62 82 ASN A CA 1
ATOM 605 C C . ASN A 1 82 ? -13.055 -15.758 -8.617 1 98.62 82 ASN A C 1
ATOM 607 O O . ASN A 1 82 ? -11.953 -16.25 -8.383 1 98.62 82 ASN A O 1
ATOM 611 N N . LEU A 1 83 ? -13.281 -14.508 -8.391 1 98.56 83 LEU A N 1
ATOM 612 C CA . LEU A 1 83 ? -12.352 -13.633 -7.688 1 98.56 83 LEU A CA 1
ATOM 613 C C . LEU A 1 83 ? -12.805 -13.391 -6.25 1 98.56 83 LEU A C 1
ATOM 615 O O . LEU A 1 83 ? -13.859 -12.789 -6.023 1 98.56 83 LEU A O 1
ATOM 619 N N . ARG A 1 84 ? -11.984 -13.82 -5.312 1 97.06 84 ARG A N 1
ATOM 620 C CA . ARG A 1 84 ? -12.344 -13.719 -3.904 1 97.06 84 ARG A CA 1
ATOM 621 C C . ARG A 1 84 ? -11.945 -12.359 -3.338 1 97.06 84 ARG A C 1
ATOM 623 O O . ARG A 1 84 ? -11.094 -11.672 -3.906 1 97.06 84 ARG A O 1
ATOM 630 N N . ALA A 1 85 ? -12.555 -11.977 -2.232 1 94.88 85 ALA A N 1
ATOM 631 C CA . ALA A 1 85 ? -12.133 -10.797 -1.492 1 94.88 85 ALA A CA 1
ATOM 632 C C . ALA A 1 85 ? -10.703 -10.945 -0.979 1 94.88 85 ALA A C 1
ATOM 634 O O . ALA A 1 85 ? -10.289 -12.039 -0.587 1 94.88 85 ALA A O 1
ATOM 635 N N . PRO A 1 86 ? -9.992 -9.836 -0.964 1 96.44 86 PRO A N 1
ATOM 636 C CA . PRO A 1 86 ? -8.602 -9.938 -0.538 1 96.44 86 PRO A CA 1
ATOM 637 C C . PRO A 1 86 ? -8.461 -10.305 0.938 1 96.44 86 PRO A C 1
ATOM 639 O O . PRO A 1 86 ? -9.281 -9.898 1.759 1 96.44 86 PRO A O 1
ATOM 642 N N . LEU A 1 87 ? -7.387 -11.055 1.247 1 95.5 87 LEU A N 1
ATOM 643 C CA . LEU A 1 87 ? -7.039 -11.406 2.619 1 95.5 87 LEU A CA 1
ATOM 644 C C . LEU A 1 87 ? -5.723 -10.75 3.031 1 95.5 87 LEU A C 1
ATOM 646 O O . LEU A 1 87 ? -4.859 -10.5 2.189 1 95.5 87 LEU A O 1
ATOM 650 N N . ALA A 1 88 ? -5.602 -10.5 4.348 1 93.75 88 ALA A N 1
ATOM 651 C CA . ALA A 1 88 ? -4.316 -10.062 4.891 1 93.75 88 ALA A CA 1
ATOM 652 C C . ALA A 1 88 ? -3.34 -11.227 4.996 1 93.75 88 ALA A C 1
ATOM 654 O O . ALA A 1 88 ? -3.656 -12.258 5.59 1 93.75 88 ALA A O 1
ATOM 655 N N . LEU A 1 89 ? -2.217 -11.055 4.375 1 95.75 89 LEU A N 1
ATOM 656 C CA . LEU A 1 89 ? -1.204 -12.102 4.465 1 95.75 89 LEU A CA 1
ATOM 657 C C . LEU A 1 89 ? 0.194 -11.5 4.539 1 95.75 89 LEU A C 1
ATOM 659 O O . LEU A 1 89 ? 0.623 -10.797 3.617 1 95.75 89 LEU A O 1
ATOM 663 N N . ASP A 1 90 ? 0.786 -11.664 5.648 1 94.62 90 ASP A N 1
ATOM 664 C CA . ASP A 1 90 ? 2.215 -11.445 5.848 1 94.62 90 ASP A CA 1
ATOM 665 C C . ASP A 1 90 ? 2.988 -12.758 5.758 1 94.62 90 ASP A C 1
ATOM 667 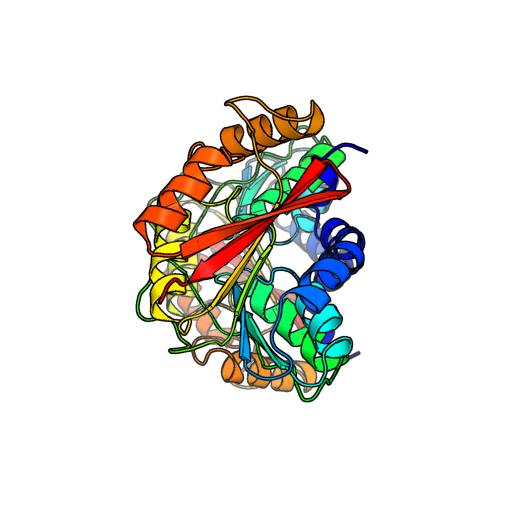O O . ASP A 1 90 ? 2.82 -13.641 6.605 1 94.62 90 ASP A O 1
ATOM 671 N N . VAL A 1 91 ? 3.838 -12.828 4.809 1 96.75 91 VAL A N 1
ATOM 672 C CA . VAL A 1 91 ? 4.512 -14.094 4.562 1 96.75 91 VAL A CA 1
ATOM 673 C C . VAL A 1 91 ? 5.352 -14.484 5.777 1 96.75 91 VAL A C 1
ATOM 675 O O . VAL A 1 91 ? 5.699 -15.656 5.953 1 96.75 91 VAL A O 1
ATOM 678 N N . CYS A 1 92 ? 5.691 -13.508 6.664 1 96 92 CYS A N 1
ATOM 679 C CA . CYS A 1 92 ? 6.574 -13.758 7.801 1 96 92 CYS A CA 1
ATOM 680 C C . CYS A 1 92 ? 5.777 -14.203 9.016 1 96 92 CYS A C 1
ATOM 682 O O . CYS A 1 92 ? 6.355 -14.57 10.047 1 96 92 CYS A O 1
ATOM 684 N N . VAL A 1 93 ? 4.477 -14.18 8.914 1 93.75 93 VAL A N 1
ATOM 685 C CA . VAL A 1 93 ? 3.629 -14.523 10.047 1 93.75 93 VAL A CA 1
ATOM 686 C C . VAL A 1 93 ? 2.863 -15.812 9.758 1 93.75 93 VAL A C 1
ATOM 688 O O . VAL A 1 93 ? 2.113 -15.891 8.781 1 93.75 93 VAL A O 1
ATOM 691 N N . GLU A 1 94 ? 3.047 -16.75 10.648 1 91.38 94 GLU A N 1
ATOM 692 C CA . GLU A 1 94 ? 2.369 -18.031 10.523 1 91.38 94 GLU A CA 1
ATOM 693 C C . GLU A 1 94 ? 1.257 -18.172 11.562 1 91.38 94 GLU A C 1
ATOM 695 O O . GLU A 1 94 ? 1.354 -17.625 12.664 1 91.38 94 GLU A O 1
ATOM 700 N N . PRO A 1 95 ? 0.151 -18.812 11.234 1 92.81 95 PRO A N 1
ATOM 701 C CA . PRO A 1 95 ? -0.087 -19.469 9.938 1 92.81 95 PRO A CA 1
ATOM 702 C C . PRO A 1 95 ? -0.627 -18.5 8.883 1 92.81 95 PRO A C 1
ATOM 704 O O . PRO A 1 95 ? -1.229 -17.484 9.227 1 92.81 95 PRO A O 1
ATOM 707 N N . TRP A 1 96 ? -0.366 -18.844 7.664 1 94.69 96 TRP A N 1
ATOM 708 C CA . TRP A 1 96 ? -1.042 -18.109 6.598 1 94.69 96 TRP A CA 1
ATOM 709 C C . TRP A 1 96 ? -2.555 -18.297 6.688 1 94.69 96 TRP A C 1
ATOM 711 O O . TRP A 1 96 ? -3.037 -19.281 7.262 1 94.69 96 TRP A O 1
ATOM 721 N N . PRO A 1 97 ? -3.289 -17.328 6.152 1 90.81 97 PRO A N 1
ATOM 722 C CA . PRO A 1 97 ? -4.746 -17.422 6.266 1 90.81 97 PRO A CA 1
ATOM 723 C C . PRO A 1 97 ? -5.336 -18.547 5.43 1 90.81 97 PRO A C 1
ATOM 725 O O . PRO A 1 97 ? -6.461 -18.984 5.68 1 90.81 97 PRO A O 1
ATOM 728 N N . LEU A 1 98 ? -4.66 -19 4.383 1 89.44 98 LEU A N 1
ATOM 729 C CA . LEU A 1 98 ? -5.078 -20.156 3.615 1 89.44 98 LEU A CA 1
ATOM 730 C C . LEU A 1 98 ? -4.129 -21.328 3.846 1 89.44 98 LEU A C 1
ATOM 732 O O . LEU A 1 98 ? -2.91 -21.172 3.752 1 89.44 98 LEU A O 1
ATOM 736 N N . ALA A 1 99 ? -4.715 -22.391 4.035 1 86.44 99 ALA A N 1
ATOM 737 C CA . ALA A 1 99 ? -3.928 -23.578 4.355 1 86.44 99 ALA A CA 1
ATOM 738 C C . ALA A 1 99 ? -3.375 -24.219 3.092 1 86.44 99 ALA A C 1
ATOM 740 O O . ALA A 1 99 ? -2.338 -24.891 3.131 1 86.44 99 ALA A O 1
ATOM 741 N N . ALA A 1 100 ? -4.125 -24.109 2.02 1 95.44 100 ALA A N 1
ATOM 742 C CA . ALA A 1 100 ? -3.705 -24.797 0.804 1 95.44 100 ALA A CA 1
ATOM 743 C C . ALA A 1 100 ? -4.078 -24 -0.441 1 95.44 100 ALA A C 1
ATOM 745 O O . ALA A 1 100 ? -5.07 -23.266 -0.442 1 95.44 100 ALA A O 1
ATOM 746 N N . ALA A 1 101 ? -3.271 -24.109 -1.473 1 98 101 ALA A N 1
ATOM 747 C CA . ALA A 1 101 ? -3.482 -23.562 -2.812 1 98 101 ALA A CA 1
ATOM 748 C C . ALA A 1 101 ? -2.867 -24.484 -3.875 1 98 101 ALA A C 1
ATOM 750 O O . ALA A 1 101 ? -1.874 -25.156 -3.615 1 98 101 ALA A O 1
ATOM 751 N N . ASP A 1 102 ? -3.484 -24.453 -5.004 1 98.38 102 ASP A N 1
ATOM 752 C CA . ASP A 1 102 ? -2.969 -25.297 -6.086 1 98.38 102 ASP A CA 1
ATOM 753 C C . ASP A 1 102 ? -1.789 -24.625 -6.785 1 98.38 102 ASP A C 1
ATOM 755 O O . ASP A 1 102 ? -0.962 -25.297 -7.402 1 98.38 102 ASP A O 1
ATOM 759 N N . ALA A 1 103 ? -1.719 -23.328 -6.684 1 98.75 103 ALA A N 1
ATOM 760 C CA . ALA A 1 103 ? -0.614 -22.531 -7.199 1 98.75 103 ALA A CA 1
ATOM 761 C C . ALA A 1 103 ? -0.49 -21.219 -6.438 1 98.75 103 ALA A C 1
ATOM 763 O O . ALA A 1 103 ? -1.456 -20.75 -5.828 1 98.75 103 ALA A O 1
ATOM 764 N N . ILE A 1 104 ? 0.725 -20.672 -6.453 1 98.81 104 ILE A N 1
ATOM 765 C CA . ILE A 1 104 ? 1.007 -19.391 -5.812 1 98.81 104 ILE A CA 1
ATOM 766 C C . ILE A 1 104 ? 1.685 -18.453 -6.812 1 98.81 104 ILE A C 1
ATOM 768 O O . ILE A 1 104 ? 2.611 -18.844 -7.52 1 98.81 104 ILE A O 1
ATOM 772 N N . VAL A 1 105 ? 1.171 -17.266 -6.938 1 98.88 105 VAL A N 1
ATOM 773 C CA . VAL A 1 105 ? 1.701 -16.219 -7.812 1 98.88 105 VAL A CA 1
ATOM 774 C C . VAL A 1 105 ? 2.176 -15.039 -6.977 1 98.88 105 VAL A C 1
ATOM 776 O O . VAL A 1 105 ? 1.447 -14.547 -6.113 1 98.88 105 VAL A O 1
ATOM 779 N N . CYS A 1 106 ? 3.352 -14.586 -7.168 1 98.69 106 CYS A N 1
ATOM 780 C CA . CYS A 1 106 ? 3.932 -13.445 -6.469 1 98.69 106 CYS A CA 1
ATOM 781 C C . CYS A 1 106 ? 4.68 -12.539 -7.438 1 98.69 106 CYS A C 1
ATOM 783 O O . CYS A 1 106 ? 5.73 -12.914 -7.965 1 98.69 106 CYS A O 1
ATOM 785 N N . VAL A 1 107 ? 4.141 -11.305 -7.648 1 97.62 107 VAL A N 1
ATOM 786 C CA . VAL A 1 107 ? 4.672 -10.383 -8.648 1 97.62 107 VAL A CA 1
ATOM 787 C C . VAL A 1 107 ? 5.254 -9.156 -7.957 1 97.62 107 VAL A C 1
ATOM 789 O O . VAL A 1 107 ? 4.562 -8.477 -7.188 1 97.62 107 VAL A O 1
ATOM 792 N N . ASN A 1 108 ? 6.5 -8.906 -8.172 1 93.5 108 ASN A N 1
ATOM 793 C CA . ASN A 1 108 ? 7.18 -7.676 -7.793 1 93.5 108 ASN A CA 1
ATOM 794 C C . ASN A 1 108 ? 7.184 -7.48 -6.277 1 93.5 108 ASN A C 1
ATOM 796 O O . ASN A 1 108 ? 6.922 -6.383 -5.789 1 93.5 108 ASN A O 1
ATOM 800 N N . MET A 1 109 ? 7.484 -8.453 -5.562 1 94.94 109 MET A N 1
ATOM 801 C CA . MET A 1 109 ? 7.5 -8.336 -4.105 1 94.94 109 MET A CA 1
ATOM 802 C C . MET A 1 109 ? 8.906 -8.531 -3.559 1 94.94 109 MET A C 1
ATOM 804 O O . MET A 1 109 ? 9.352 -7.773 -2.693 1 94.94 109 MET A O 1
ATOM 808 N N . ILE A 1 110 ? 9.703 -9.445 -4.086 1 96.12 110 ILE A N 1
ATOM 809 C CA . ILE A 1 110 ? 10.859 -9.953 -3.359 1 96.12 110 ILE A CA 1
ATOM 810 C C . ILE A 1 110 ? 11.969 -8.906 -3.354 1 96.12 110 ILE A C 1
ATOM 812 O O . ILE A 1 110 ? 12.812 -8.891 -2.457 1 96.12 110 ILE A O 1
ATOM 816 N N . HIS A 1 111 ? 12.016 -7.945 -4.379 1 94.75 111 HIS A N 1
ATOM 817 C CA . HIS A 1 111 ? 13.062 -6.926 -4.414 1 94.75 111 HIS A CA 1
ATOM 818 C C . HIS A 1 111 ? 12.75 -5.789 -3.447 1 94.75 111 HIS A C 1
ATOM 820 O O . HIS A 1 111 ? 13.625 -4.977 -3.141 1 94.75 111 HIS A O 1
ATOM 826 N N . ILE A 1 112 ? 11.531 -5.652 -2.951 1 93.12 112 ILE A N 1
ATOM 827 C CA . ILE A 1 112 ? 11.172 -4.605 -1.997 1 93.12 112 ILE A CA 1
ATOM 828 C C . ILE A 1 112 ? 10.867 -5.23 -0.637 1 93.12 112 ILE A C 1
ATOM 830 O O . ILE A 1 112 ? 9.953 -4.781 0.065 1 93.12 112 ILE A O 1
ATOM 834 N N . ALA A 1 113 ? 11.508 -6.301 -0.345 1 94.38 113 ALA A N 1
ATOM 835 C CA . ALA A 1 113 ? 11.383 -7.031 0.914 1 94.38 113 ALA A CA 1
ATOM 836 C C . ALA A 1 113 ? 12.742 -7.492 1.422 1 94.38 113 ALA A C 1
ATOM 838 O O . ALA A 1 113 ? 13.672 -7.707 0.633 1 94.38 113 ALA A O 1
ATOM 839 N N . PRO A 1 114 ? 12.859 -7.598 2.773 1 95.31 114 PRO A N 1
ATOM 840 C CA . PRO A 1 114 ? 14.078 -8.219 3.289 1 95.31 114 PRO A CA 1
ATOM 841 C C . PRO A 1 114 ? 14.227 -9.68 2.854 1 95.31 114 PRO A C 1
ATOM 843 O O . PRO A 1 114 ? 13.227 -10.352 2.586 1 95.31 114 PRO A O 1
ATOM 846 N N . TRP A 1 115 ? 15.445 -10.164 2.834 1 97.06 115 TRP A N 1
ATOM 847 C CA . TRP A 1 115 ? 15.719 -11.539 2.432 1 97.06 115 TRP A CA 1
ATOM 848 C C . TRP A 1 115 ? 14.961 -12.531 3.312 1 97.06 115 TRP A C 1
ATOM 850 O O . TRP A 1 115 ? 14.523 -13.578 2.842 1 97.06 115 TRP A O 1
ATOM 860 N N . ALA A 1 116 ? 14.836 -12.18 4.543 1 97.19 116 ALA A N 1
ATOM 861 C CA . ALA A 1 116 ? 14.094 -13.031 5.465 1 97.19 116 ALA A CA 1
ATOM 862 C C . ALA A 1 116 ? 12.664 -13.25 4.977 1 97.19 116 ALA A C 1
ATOM 864 O O . ALA A 1 116 ? 12.086 -14.32 5.172 1 97.19 116 ALA A O 1
ATOM 865 N N . ALA A 1 117 ? 12.086 -12.25 4.41 1 97.12 117 ALA A N 1
ATOM 866 C CA . ALA A 1 117 ? 10.727 -12.367 3.875 1 97.12 117 ALA A CA 1
ATOM 867 C C . ALA A 1 117 ? 10.695 -13.273 2.648 1 97.12 117 ALA A C 1
ATOM 869 O O . ALA A 1 117 ? 9.727 -14.008 2.436 1 97.12 117 ALA A O 1
ATOM 870 N N . VAL A 1 118 ? 11.727 -13.203 1.854 1 98.19 118 VAL A N 1
ATOM 871 C CA . VAL A 1 118 ? 11.844 -14.094 0.705 1 98.19 118 VAL A CA 1
ATOM 872 C C . VAL A 1 118 ? 11.914 -15.539 1.18 1 98.19 118 VAL A C 1
ATOM 874 O O . VAL A 1 118 ? 11.227 -16.406 0.641 1 98.19 118 VAL A O 1
ATOM 877 N N . CYS A 1 119 ? 12.68 -15.781 2.213 1 98.56 119 CYS A N 1
ATOM 878 C CA . CYS A 1 119 ? 12.773 -17.109 2.801 1 98.56 119 CYS A CA 1
ATOM 879 C C . CYS A 1 119 ? 11.414 -17.578 3.309 1 98.56 119 CYS A C 1
ATOM 881 O O . CYS A 1 119 ? 11.008 -18.719 3.047 1 98.56 119 CYS A O 1
ATOM 883 N N . ALA A 1 120 ? 10.758 -16.703 3.963 1 98.38 120 ALA A N 1
ATOM 884 C CA . ALA A 1 120 ? 9.445 -17.031 4.52 1 98.38 120 ALA A CA 1
ATOM 885 C C . ALA A 1 120 ? 8.445 -17.359 3.412 1 98.38 120 ALA A C 1
ATOM 887 O O . ALA A 1 120 ? 7.598 -18.234 3.576 1 98.38 120 ALA A O 1
ATOM 888 N N . LEU A 1 121 ? 8.516 -16.609 2.326 1 98.44 121 LEU A N 1
ATOM 889 C CA . LEU A 1 121 ? 7.672 -16.891 1.17 1 98.44 121 LEU A CA 1
ATOM 890 C C . LEU A 1 121 ? 7.848 -18.328 0.7 1 98.44 121 LEU A C 1
ATOM 892 O O . LEU A 1 121 ? 6.859 -19.031 0.473 1 98.44 121 LEU A O 1
ATOM 896 N N . PHE A 1 122 ? 9.055 -18.797 0.592 1 98.56 122 PHE A N 1
ATOM 897 C CA . PHE A 1 122 ? 9.336 -20.125 0.086 1 98.56 122 PHE A CA 1
ATOM 898 C C . PHE A 1 122 ? 8.891 -21.188 1.083 1 98.56 122 PHE A C 1
ATOM 900 O O . PHE A 1 122 ? 8.32 -22.219 0.696 1 98.56 122 PHE A O 1
ATOM 907 N N . VAL A 1 123 ? 9.133 -20.953 2.332 1 97.62 123 VAL A N 1
ATOM 908 C CA . VAL A 1 123 ? 8.727 -21.906 3.363 1 97.62 123 VAL A CA 1
ATOM 909 C C . VAL A 1 123 ? 7.203 -22.047 3.375 1 97.62 123 VAL A C 1
ATOM 911 O O . VAL A 1 123 ? 6.672 -23.156 3.396 1 97.62 123 VAL A O 1
ATOM 914 N N . GLY A 1 124 ? 6.582 -20.906 3.361 1 97.81 124 GLY A N 1
ATOM 915 C CA . GLY A 1 124 ? 5.129 -20.922 3.324 1 97.81 124 GLY A CA 1
ATOM 916 C C . GLY A 1 124 ? 4.57 -21.562 2.068 1 97.81 124 GLY A C 1
ATOM 917 O O . GLY A 1 124 ? 3.594 -22.312 2.131 1 97.81 124 GLY A O 1
ATOM 918 N N . ALA A 1 125 ? 5.156 -21.25 0.947 1 98.19 125 ALA A N 1
ATOM 919 C CA . ALA A 1 125 ? 4.723 -21.828 -0.325 1 98.19 125 ALA A CA 1
ATOM 920 C C . ALA A 1 125 ? 4.863 -23.344 -0.321 1 98.19 125 ALA A C 1
ATOM 922 O O . ALA A 1 125 ? 3.953 -24.062 -0.749 1 98.19 125 ALA A O 1
ATOM 923 N N . ALA A 1 126 ? 5.984 -23.812 0.188 1 97.69 126 ALA A N 1
ATOM 924 C CA . ALA A 1 126 ? 6.223 -25.25 0.244 1 97.69 126 ALA A CA 1
ATOM 925 C C . ALA A 1 126 ? 5.176 -25.953 1.105 1 97.69 126 ALA A C 1
ATOM 927 O O . ALA A 1 126 ? 4.773 -27.078 0.811 1 97.69 126 ALA A O 1
ATOM 928 N N . ARG A 1 127 ? 4.762 -25.297 2.119 1 96.94 127 ARG A N 1
ATOM 929 C CA . ARG A 1 127 ? 3.756 -25.875 3.012 1 96.94 127 ARG A CA 1
ATOM 930 C C . ARG A 1 127 ? 2.379 -25.859 2.357 1 96.94 127 ARG A C 1
ATOM 932 O O . ARG A 1 127 ? 1.616 -26.828 2.494 1 96.94 127 ARG A O 1
ATOM 939 N N . ALA A 1 128 ? 2.062 -24.875 1.634 1 97.62 128 ALA A N 1
ATOM 940 C CA . ALA A 1 128 ? 0.708 -24.641 1.142 1 97.62 128 ALA A CA 1
ATOM 941 C C . ALA A 1 128 ? 0.463 -25.375 -0.172 1 97.62 128 ALA A C 1
ATOM 943 O O . ALA A 1 128 ? -0.677 -25.703 -0.499 1 97.62 128 ALA A O 1
ATOM 944 N N . LEU A 1 129 ? 1.476 -25.656 -0.913 1 98.25 129 LEU A N 1
ATOM 945 C CA . LEU A 1 129 ? 1.341 -26.234 -2.25 1 98.25 129 LEU A CA 1
ATOM 946 C C . LEU A 1 129 ? 1.301 -27.75 -2.193 1 98.25 129 LEU A C 1
ATOM 948 O O . LEU A 1 129 ? 2.002 -28.359 -1.387 1 98.25 129 LEU A O 1
ATOM 952 N N . PRO A 1 130 ? 0.492 -28.375 -3.023 1 97.88 130 PRO A N 1
ATOM 953 C CA . PRO A 1 130 ? 0.593 -29.828 -3.209 1 97.88 130 PRO A CA 1
ATOM 954 C C . PRO A 1 130 ? 1.822 -30.234 -4.02 1 97.88 130 PRO A C 1
ATOM 956 O O . PRO A 1 130 ? 2.488 -29.375 -4.609 1 97.88 130 PRO A O 1
ATOM 959 N N . ASP A 1 131 ? 2.084 -31.547 -3.988 1 97.25 131 ASP A N 1
ATOM 960 C CA . ASP A 1 131 ? 3.131 -32.031 -4.879 1 97.25 131 ASP A CA 1
ATOM 961 C C . ASP A 1 131 ? 2.857 -31.641 -6.324 1 97.25 131 ASP A C 1
ATOM 963 O O . ASP A 1 131 ? 1.73 -31.781 -6.809 1 97.25 131 ASP A O 1
ATOM 967 N N . GLY A 1 132 ? 3.871 -31.047 -6.938 1 97.12 132 GLY A N 1
ATOM 968 C CA . GLY A 1 132 ? 3.723 -30.609 -8.312 1 97.12 132 GLY A CA 1
ATOM 969 C C . GLY A 1 132 ? 3.18 -29.203 -8.43 1 97.12 132 GLY A C 1
ATOM 970 O O . GLY A 1 132 ? 3.15 -28.625 -9.523 1 97.12 132 GLY A O 1
ATOM 971 N N . GLY A 1 133 ? 2.752 -28.625 -7.305 1 98.06 133 GLY A N 1
ATOM 972 C CA . GLY A 1 133 ? 2.234 -27.266 -7.297 1 98.06 133 GLY A CA 1
ATOM 973 C C . GLY A 1 133 ? 3.264 -26.234 -7.715 1 98.06 133 GLY A C 1
ATOM 974 O O . GLY A 1 133 ? 4.469 -26.453 -7.586 1 98.06 133 GLY A O 1
ATOM 975 N N . VAL A 1 134 ? 2.787 -25.078 -8.172 1 98.25 134 VAL A N 1
ATOM 976 C CA . VAL A 1 134 ? 3.656 -24.078 -8.789 1 98.25 134 VAL A CA 1
ATOM 977 C C . VAL A 1 134 ? 3.758 -22.859 -7.891 1 98.25 134 VAL A C 1
ATOM 979 O O . VAL A 1 134 ? 2.756 -22.406 -7.332 1 98.25 134 VAL A O 1
ATOM 982 N N . LEU A 1 135 ? 4.98 -22.422 -7.676 1 98.75 135 LEU A N 1
ATOM 983 C CA . LEU A 1 135 ? 5.258 -21.062 -7.219 1 98.75 135 LEU A CA 1
ATOM 984 C C . LEU A 1 135 ? 5.812 -20.203 -8.359 1 98.75 135 LEU A C 1
ATOM 986 O O . LEU A 1 135 ? 6.895 -20.484 -8.875 1 98.75 135 LEU A O 1
ATOM 990 N N . TYR A 1 136 ? 5.074 -19.188 -8.766 1 98.88 136 TYR A N 1
ATOM 991 C CA . TYR A 1 136 ? 5.445 -18.281 -9.844 1 98.88 136 TYR A CA 1
ATOM 992 C C . TYR A 1 136 ? 5.918 -16.953 -9.289 1 98.88 136 TYR A C 1
ATOM 994 O O . TYR A 1 136 ? 5.199 -16.297 -8.531 1 98.88 136 TYR A O 1
ATOM 1002 N N . LEU A 1 137 ? 7.113 -16.562 -9.641 1 98.81 137 LEU A N 1
ATOM 1003 C CA . LEU A 1 137 ? 7.668 -15.258 -9.266 1 98.81 137 LEU A CA 1
ATOM 1004 C C . LEU A 1 137 ? 7.93 -14.398 -10.5 1 98.81 137 LEU A C 1
ATOM 1006 O O . LEU A 1 137 ? 8.344 -14.914 -11.547 1 98.81 137 LEU A O 1
ATOM 1010 N N . TYR A 1 138 ? 7.688 -13.109 -10.383 1 98.31 138 TYR A N 1
ATOM 1011 C CA . TYR A 1 138 ? 7.984 -12.156 -11.445 1 98.31 138 TYR A CA 1
ATOM 1012 C C . TYR A 1 138 ? 8.656 -10.906 -10.883 1 98.31 138 TYR A C 1
ATOM 1014 O O . TYR A 1 138 ? 8.266 -10.406 -9.828 1 98.31 138 TYR A O 1
ATOM 1022 N N . GLY A 1 139 ? 9.648 -10.383 -11.586 1 96.12 139 GLY A N 1
ATOM 1023 C CA . GLY A 1 139 ? 10.328 -9.156 -11.219 1 96.12 139 GLY A CA 1
ATOM 1024 C C . GLY A 1 139 ? 11.742 -9.07 -11.773 1 96.12 139 GLY A C 1
ATOM 1025 O O . GLY A 1 139 ? 12.117 -9.859 -12.648 1 96.12 139 GLY A O 1
ATOM 1026 N N . PRO A 1 140 ? 12.453 -8.031 -11.367 1 95.19 140 PRO A N 1
ATOM 1027 C CA . PRO A 1 140 ? 13.859 -7.891 -11.773 1 95.19 140 PRO A CA 1
ATOM 1028 C C . PRO A 1 140 ? 14.781 -8.852 -11.031 1 95.19 140 PRO A C 1
ATOM 1030 O O . PRO A 1 140 ? 14.57 -9.125 -9.852 1 95.19 140 PRO A O 1
ATOM 1033 N N . TYR A 1 141 ? 15.82 -9.328 -11.742 1 96.88 141 TYR A N 1
ATOM 1034 C CA . TYR A 1 141 ? 16.828 -10.203 -11.156 1 96.88 141 TYR A CA 1
ATOM 1035 C C . TYR A 1 141 ? 18.219 -9.836 -11.648 1 96.88 141 TYR A C 1
ATOM 1037 O O . TYR A 1 141 ? 18.375 -9.297 -12.742 1 96.88 141 TYR A O 1
ATOM 1045 N N . ARG A 1 142 ? 19.125 -10.141 -10.773 1 96.69 142 ARG A N 1
ATOM 1046 C CA . ARG A 1 142 ? 20.516 -10.234 -11.211 1 96.69 142 ARG A CA 1
ATOM 1047 C C . ARG A 1 142 ? 20.859 -11.656 -11.641 1 96.69 142 ARG A C 1
ATOM 1049 O O . ARG A 1 142 ? 20.219 -12.617 -11.203 1 96.69 142 ARG A O 1
ATOM 1056 N N . ARG A 1 143 ? 21.844 -11.781 -12.531 1 96 143 ARG A N 1
ATOM 1057 C CA . ARG A 1 143 ? 22.359 -13.07 -12.984 1 96 143 ARG A CA 1
ATOM 1058 C C . ARG A 1 143 ? 23.891 -13.078 -12.984 1 96 143 ARG A C 1
ATOM 1060 O O . ARG A 1 143 ? 24.516 -12.117 -13.438 1 96 143 ARG A O 1
ATOM 1067 N N . GLY A 1 144 ? 24.453 -14.18 -12.336 1 93.62 144 GLY A N 1
ATOM 1068 C CA . GLY A 1 144 ? 25.906 -14.258 -12.258 1 93.62 144 GLY A CA 1
ATOM 1069 C C . GLY A 1 144 ? 26.516 -13.133 -11.453 1 93.62 144 GLY A C 1
ATOM 1070 O O . GLY A 1 144 ? 27.594 -12.617 -11.797 1 93.62 144 GLY A O 1
ATOM 1071 N N . GLY A 1 145 ? 25.781 -12.625 -10.578 1 91.31 145 GLY A N 1
ATOM 1072 C CA . GLY A 1 145 ? 26.25 -11.555 -9.711 1 91.31 145 GLY A CA 1
ATOM 1073 C C . GLY A 1 145 ? 26.219 -10.188 -10.367 1 91.31 145 GLY A C 1
ATOM 1074 O O . GLY A 1 145 ? 26.719 -9.211 -9.805 1 91.31 145 GLY A O 1
ATOM 1075 N N . ALA A 1 146 ? 25.547 -10.133 -11.555 1 92.38 146 ALA A N 1
ATOM 1076 C CA . ALA A 1 146 ? 25.531 -8.859 -12.281 1 92.38 146 ALA A CA 1
ATOM 1077 C C . ALA A 1 146 ? 24.109 -8.461 -12.641 1 92.38 146 ALA A C 1
ATOM 1079 O O . ALA A 1 146 ? 23.234 -9.32 -12.812 1 92.38 146 ALA A O 1
ATOM 1080 N N . HIS A 1 147 ? 23.969 -7.133 -12.75 1 92.75 147 HIS A N 1
ATOM 1081 C CA . HIS A 1 147 ? 22.719 -6.645 -13.297 1 92.75 147 HIS A CA 1
ATOM 1082 C C . HIS A 1 147 ? 22.641 -6.895 -14.805 1 92.75 147 HIS A C 1
ATOM 1084 O O . HIS A 1 147 ? 23.641 -6.801 -15.508 1 92.75 147 HIS A O 1
ATOM 1090 N N . THR A 1 148 ? 21.422 -7.191 -15.234 1 87 148 THR A N 1
ATOM 1091 C CA . THR A 1 148 ? 21.25 -7.562 -16.641 1 87 148 THR A CA 1
ATOM 1092 C C . THR A 1 148 ? 21.047 -6.32 -17.5 1 87 148 THR A C 1
ATOM 1094 O O . THR A 1 148 ? 21.125 -6.391 -18.719 1 87 148 THR A O 1
ATOM 1097 N N . ALA A 1 149 ? 20.734 -5.207 -16.938 1 88.44 149 ALA A N 1
ATOM 1098 C CA . ALA A 1 149 ? 20.531 -3.932 -17.625 1 88.44 149 ALA A CA 1
ATOM 1099 C C . ALA A 1 149 ? 20.906 -2.762 -16.719 1 88.44 149 ALA A C 1
ATOM 1101 O O . ALA A 1 149 ? 20.875 -2.879 -15.492 1 88.44 149 ALA A O 1
ATOM 1102 N N . GLU A 1 150 ? 21.25 -1.698 -17.375 1 89.12 150 GLU A N 1
ATOM 1103 C CA . GLU A 1 150 ? 21.562 -0.488 -16.625 1 89.12 150 GLU A CA 1
ATOM 1104 C C . GLU A 1 150 ? 20.359 -0.011 -15.82 1 89.12 150 GLU A C 1
ATOM 1106 O O . GLU A 1 150 ? 20.5 0.497 -14.711 1 89.12 150 GLU A O 1
ATOM 1111 N N . SER A 1 151 ? 19.234 -0.197 -16.406 1 85.31 151 SER A N 1
ATOM 1112 C CA . SER A 1 151 ? 18 0.197 -15.727 1 85.31 151 SER A CA 1
ATOM 1113 C C . SER A 1 151 ? 17.812 -0.579 -14.43 1 85.31 151 SER A C 1
ATOM 1115 O O . SER A 1 151 ? 17.422 -0.008 -13.406 1 85.31 151 SER A O 1
ATOM 1117 N N . ASN A 1 152 ? 18.141 -1.798 -14.391 1 89.56 152 ASN A N 1
ATOM 1118 C CA . ASN A 1 152 ? 18.031 -2.619 -13.195 1 89.56 152 ASN A CA 1
ATOM 1119 C C . ASN A 1 152 ? 19.078 -2.24 -12.156 1 89.56 152 ASN A C 1
ATOM 1121 O O . ASN A 1 152 ? 18.812 -2.303 -10.953 1 89.56 152 ASN A O 1
ATOM 1125 N N . ALA A 1 153 ? 20.234 -1.89 -12.633 1 91.94 153 ALA A N 1
ATOM 1126 C CA . ALA A 1 153 ? 21.281 -1.448 -11.719 1 91.94 153 ALA A CA 1
ATOM 1127 C C . ALA A 1 153 ? 20.875 -0.171 -10.992 1 91.94 153 ALA A C 1
ATOM 1129 O O . ALA A 1 153 ? 21.062 -0.047 -9.781 1 91.94 153 ALA A O 1
ATOM 1130 N N . GLN A 1 154 ? 20.359 0.728 -11.758 1 88.44 154 GLN A N 1
ATOM 1131 C CA . GLN A 1 154 ? 19.891 1.98 -11.172 1 88.44 154 GLN A CA 1
ATOM 1132 C C . GLN A 1 154 ? 18.734 1.739 -10.211 1 88.44 154 GLN A C 1
ATOM 1134 O O . GLN A 1 154 ? 18.688 2.33 -9.125 1 88.44 154 GLN A O 1
ATOM 1139 N N . PHE A 1 155 ? 17.906 0.921 -10.594 1 87.75 155 PHE A N 1
ATOM 1140 C CA . PHE A 1 155 ? 16.781 0.557 -9.75 1 87.75 155 PHE A CA 1
ATOM 1141 C C . PHE A 1 155 ? 17.25 -0.06 -8.438 1 87.75 155 PHE A C 1
ATOM 1143 O O . PHE A 1 155 ? 16.781 0.316 -7.363 1 87.75 155 PHE A O 1
ATOM 1150 N N . ASP A 1 156 ? 18.109 -0.939 -8.531 1 92.12 156 ASP A N 1
ATOM 1151 C CA . ASP A 1 156 ? 18.688 -1.589 -7.359 1 92.12 156 ASP A CA 1
ATOM 1152 C C . ASP A 1 156 ? 19.297 -0.562 -6.402 1 92.12 156 ASP A C 1
ATOM 1154 O O . ASP A 1 156 ? 19.062 -0.629 -5.191 1 92.12 156 ASP A O 1
ATOM 1158 N N . ALA A 1 157 ? 20.031 0.298 -6.969 1 90.94 157 ALA A N 1
ATOM 1159 C CA . ALA A 1 157 ? 20.656 1.343 -6.164 1 90.94 157 ALA A CA 1
ATOM 1160 C C . ALA A 1 157 ? 19.609 2.189 -5.449 1 90.94 157 ALA A C 1
ATOM 1162 O O . ALA A 1 157 ? 19.781 2.545 -4.281 1 90.94 157 ALA A O 1
ATOM 1163 N N . GLN A 1 158 ? 18.594 2.463 -6.188 1 85.31 158 GLN A N 1
ATOM 1164 C CA . GLN A 1 158 ? 17.516 3.26 -5.609 1 85.31 158 GLN A CA 1
ATOM 1165 C C . GLN A 1 158 ? 16.844 2.516 -4.465 1 85.31 158 GLN A C 1
ATOM 1167 O O . GLN A 1 158 ? 16.562 3.102 -3.418 1 85.31 158 GLN A O 1
ATOM 1172 N N . LEU A 1 159 ? 16.516 1.276 -4.617 1 89.19 159 LEU A N 1
ATOM 1173 C CA . LEU A 1 159 ? 15.914 0.445 -3.586 1 89.19 159 LEU A CA 1
ATOM 1174 C C . LEU A 1 159 ? 16.766 0.425 -2.326 1 89.19 159 LEU A C 1
ATOM 1176 O O . LEU A 1 159 ? 16.266 0.651 -1.223 1 89.19 159 LEU A O 1
ATOM 1180 N N . ARG A 1 160 ? 18.047 0.226 -2.504 1 91.31 160 ARG A N 1
ATOM 1181 C CA . ARG A 1 160 ? 18.953 0.035 -1.385 1 91.31 160 ARG A CA 1
ATOM 1182 C C . ARG A 1 160 ? 19.203 1.347 -0.647 1 91.31 160 ARG A C 1
ATOM 1184 O O . ARG A 1 160 ? 19.469 1.348 0.556 1 91.31 160 ARG A O 1
ATOM 1191 N N . ARG A 1 161 ? 19.156 2.486 -1.368 1 83.75 161 ARG A N 1
ATOM 1192 C CA . ARG A 1 161 ? 19.234 3.795 -0.726 1 83.75 161 ARG A CA 1
ATOM 1193 C C . ARG A 1 161 ? 18.047 4.012 0.22 1 83.75 161 ARG A C 1
ATOM 1195 O O . ARG A 1 161 ? 18.203 4.629 1.274 1 83.75 161 ARG A O 1
ATOM 1202 N N . ARG A 1 162 ? 17 3.438 -0.108 1 79.81 162 ARG A N 1
ATOM 1203 C CA . ARG A 1 162 ? 15.781 3.594 0.68 1 79.81 162 ARG A CA 1
ATOM 1204 C C . ARG A 1 162 ? 15.766 2.631 1.861 1 79.81 162 ARG A C 1
ATOM 1206 O O . ARG A 1 162 ? 15.375 3.004 2.969 1 79.81 162 ARG A O 1
ATOM 1213 N N . ASN A 1 163 ? 16.078 1.419 1.603 1 86.06 163 ASN A N 1
ATOM 1214 C CA . ASN A 1 163 ? 16.203 0.359 2.598 1 86.06 163 ASN A CA 1
ATOM 1215 C C . ASN A 1 163 ? 17.297 -0.638 2.223 1 86.06 163 ASN A C 1
ATOM 1217 O O . ASN A 1 163 ? 17.141 -1.402 1.269 1 86.06 163 ASN A O 1
ATOM 1221 N N . PRO A 1 164 ? 18.25 -0.68 3.014 1 92.06 164 PRO A N 1
ATOM 1222 C CA . PRO A 1 164 ? 19.391 -1.532 2.648 1 92.06 164 PRO A CA 1
ATOM 1223 C C . PRO A 1 164 ? 19.016 -3.014 2.605 1 92.06 164 PRO A C 1
ATOM 1225 O O . PRO A 1 164 ? 19.766 -3.82 2.033 1 92.06 164 PRO A O 1
ATOM 1228 N N . ALA A 1 165 ? 17.906 -3.391 3.217 1 93.19 165 ALA A N 1
ATOM 1229 C CA . ALA A 1 165 ? 17.469 -4.789 3.223 1 93.19 165 ALA A CA 1
ATOM 1230 C C . ALA A 1 165 ? 16.781 -5.156 1.917 1 93.19 165 ALA A C 1
ATOM 1232 O O . ALA A 1 165 ? 16.484 -6.328 1.668 1 93.19 165 ALA A O 1
ATOM 1233 N N . TRP A 1 166 ? 16.562 -4.145 1.11 1 93.62 166 TRP A N 1
ATOM 1234 C CA . TRP A 1 166 ? 15.914 -4.359 -0.178 1 93.62 166 TRP A CA 1
ATOM 1235 C C . TRP A 1 166 ? 16.938 -4.496 -1.293 1 93.62 166 TRP A C 1
ATOM 1237 O O . TRP A 1 166 ? 18.141 -4.336 -1.06 1 93.62 166 TRP A O 1
ATOM 1247 N N . GLY A 1 167 ? 16.453 -4.938 -2.477 1 94.56 167 GLY A N 1
ATOM 1248 C CA . GLY A 1 167 ? 17.344 -4.996 -3.629 1 94.56 167 GLY A CA 1
ATOM 1249 C C . GLY A 1 167 ? 16.953 -6.074 -4.621 1 94.56 167 GLY A C 1
ATOM 1250 O O . GLY A 1 167 ? 16.297 -7.051 -4.262 1 94.56 167 GLY A O 1
ATOM 1251 N N . VAL A 1 168 ? 17.406 -5.797 -5.84 1 95.88 168 VAL A N 1
ATOM 1252 C CA . VAL A 1 168 ? 17.25 -6.82 -6.863 1 95.88 168 VAL A CA 1
ATOM 1253 C C . VAL A 1 168 ? 18.016 -8.078 -6.469 1 95.88 168 VAL A C 1
ATOM 1255 O O . VAL A 1 168 ? 19.203 -8.008 -6.125 1 95.88 168 VAL A O 1
ATOM 1258 N N . ARG A 1 169 ? 17.312 -9.211 -6.469 1 97.5 169 ARG A N 1
ATOM 1259 C CA . ARG A 1 169 ? 17.891 -10.438 -5.949 1 97.5 169 ARG A CA 1
ATOM 1260 C C . ARG A 1 169 ? 18.703 -11.172 -7.023 1 97.5 169 ARG A C 1
ATOM 1262 O O . ARG A 1 169 ? 18.359 -11.094 -8.211 1 97.5 169 ARG A O 1
ATOM 1269 N N . ASP A 1 170 ? 19.734 -11.852 -6.562 1 97.62 170 ASP A N 1
ATOM 1270 C CA . ASP A 1 170 ? 20.438 -12.773 -7.453 1 97.62 170 ASP A CA 1
ATOM 1271 C C . ASP A 1 170 ? 19.594 -14 -7.762 1 97.62 170 ASP A C 1
ATOM 1273 O O . ASP A 1 170 ? 19.172 -14.719 -6.852 1 97.62 170 ASP A O 1
ATOM 1277 N N . LEU A 1 171 ? 19.422 -14.227 -9.039 1 98.19 171 LEU A N 1
ATOM 1278 C CA . LEU A 1 171 ? 18.609 -15.359 -9.461 1 98.19 171 LEU A CA 1
ATOM 1279 C C . LEU A 1 171 ? 19.125 -16.656 -8.844 1 98.19 171 LEU A C 1
ATOM 1281 O O . LEU A 1 171 ? 18.344 -17.469 -8.359 1 98.19 171 LEU A O 1
ATOM 1285 N N . GLU A 1 172 ? 20.391 -16.797 -8.773 1 98.19 172 GLU A N 1
ATOM 1286 C CA . GLU A 1 172 ? 21.016 -18.016 -8.258 1 98.19 172 GLU A CA 1
ATOM 1287 C C . GLU A 1 172 ? 20.703 -18.219 -6.781 1 98.19 172 GLU A C 1
ATOM 1289 O O . GLU A 1 172 ? 20.484 -19.344 -6.332 1 98.19 172 GLU A O 1
ATOM 1294 N N . ALA A 1 173 ? 20.703 -17.125 -6.062 1 98.31 173 ALA A N 1
ATOM 1295 C CA . ALA A 1 173 ? 20.375 -17.203 -4.641 1 98.31 173 ALA A CA 1
ATOM 1296 C C . ALA A 1 173 ? 18.922 -17.625 -4.426 1 98.31 173 ALA A C 1
ATOM 1298 O O . ALA A 1 173 ? 18.625 -18.422 -3.531 1 98.31 173 ALA A O 1
ATOM 1299 N N . VAL A 1 174 ? 18.078 -17.109 -5.25 1 98.69 174 VAL A N 1
ATOM 1300 C CA . VAL A 1 174 ? 16.656 -17.422 -5.156 1 98.69 174 VAL A CA 1
ATOM 1301 C C . VAL A 1 174 ? 16.422 -18.891 -5.531 1 98.69 174 VAL A C 1
ATOM 1303 O O . VAL A 1 174 ? 15.648 -19.594 -4.879 1 98.69 174 VAL A O 1
ATOM 1306 N N . VAL A 1 175 ? 17.109 -19.344 -6.539 1 98.56 175 VAL A N 1
ATOM 1307 C CA . VAL A 1 175 ? 17 -20.719 -6.988 1 98.56 175 VAL A CA 1
ATOM 1308 C C . VAL A 1 175 ? 17.5 -21.672 -5.895 1 98.56 175 VAL A C 1
ATOM 1310 O O . VAL A 1 175 ? 16.875 -22.688 -5.617 1 98.56 175 VAL A O 1
ATOM 1313 N N . GLU A 1 176 ? 18.609 -21.297 -5.289 1 98.31 176 GLU A N 1
ATOM 1314 C CA . GLU A 1 176 ? 19.156 -22.109 -4.195 1 98.31 176 GLU A CA 1
ATOM 1315 C C . GLU A 1 176 ? 18.172 -22.188 -3.031 1 98.31 176 GLU A C 1
ATOM 1317 O O . GLU A 1 176 ? 17.984 -23.266 -2.453 1 98.31 176 GLU A O 1
ATOM 1322 N N . LEU A 1 177 ? 17.625 -21.094 -2.75 1 98.5 177 LEU A N 1
ATOM 1323 C CA . LEU A 1 177 ? 16.625 -21.047 -1.689 1 98.5 177 LEU A CA 1
ATOM 1324 C C . LEU A 1 177 ? 15.445 -21.969 -2.018 1 98.5 177 LEU A C 1
ATOM 1326 O O . LEU A 1 177 ? 14.945 -22.688 -1.146 1 98.5 177 LEU A O 1
ATOM 1330 N N . GLY A 1 178 ? 14.969 -21.922 -3.258 1 98.31 178 GLY A N 1
ATOM 1331 C CA . GLY A 1 178 ? 13.914 -22.812 -3.686 1 98.31 178 GLY A CA 1
ATOM 1332 C C . GLY A 1 178 ? 14.25 -24.281 -3.453 1 98.31 178 GLY A C 1
ATOM 1333 O O . GLY A 1 178 ? 13.477 -25.016 -2.834 1 98.31 178 GLY A O 1
ATOM 1334 N N . GLY A 1 179 ? 15.375 -24.703 -3.906 1 97.31 179 GLY A N 1
ATOM 1335 C CA . GLY A 1 179 ? 15.82 -26.078 -3.711 1 97.31 179 GLY A CA 1
ATOM 1336 C C . GLY A 1 179 ? 15.844 -26.5 -2.252 1 97.31 179 GLY A C 1
ATOM 1337 O O . GLY A 1 179 ? 15.391 -27.578 -1.902 1 97.31 179 GLY A O 1
ATOM 1338 N N . ALA A 1 180 ? 16.328 -25.594 -1.428 1 97.31 180 ALA A N 1
ATOM 1339 C CA . ALA A 1 180 ? 16.453 -25.859 0.002 1 97.31 180 ALA A CA 1
ATOM 1340 C C . ALA A 1 180 ? 15.078 -25.984 0.656 1 97.31 180 ALA A C 1
ATOM 1342 O O . ALA A 1 180 ? 14.938 -26.609 1.705 1 97.31 180 ALA A O 1
ATOM 1343 N N . SER A 1 181 ? 14.078 -25.438 0.023 1 97 181 SER A N 1
ATOM 1344 C CA . SER A 1 181 ? 12.734 -25.422 0.58 1 97 181 SER A CA 1
ATOM 1345 C C . SER A 1 181 ? 11.867 -26.5 -0.061 1 97 181 SER A C 1
ATOM 1347 O O . SER A 1 181 ? 10.664 -26.578 0.193 1 97 181 SER A O 1
ATOM 1349 N N . GLY A 1 182 ? 12.438 -27.266 -0.956 1 97.56 182 GLY A N 1
ATOM 1350 C CA . GLY A 1 182 ? 11.68 -28.328 -1.616 1 97.56 182 GLY A CA 1
ATOM 1351 C C . GLY A 1 182 ? 10.961 -27.844 -2.865 1 97.56 182 GLY A C 1
ATOM 1352 O O . GLY A 1 182 ? 10.07 -28.531 -3.377 1 97.56 182 GLY A O 1
ATOM 1353 N N . LEU A 1 183 ? 11.25 -26.688 -3.35 1 98.56 183 LEU A N 1
ATOM 1354 C CA . LEU A 1 183 ? 10.719 -26.125 -4.586 1 98.56 183 LEU A CA 1
ATOM 1355 C C . LEU A 1 183 ? 11.812 -26.031 -5.648 1 98.56 183 LEU A C 1
ATOM 1357 O O . LEU A 1 183 ? 12.656 -25.141 -5.602 1 98.56 183 LEU A O 1
ATOM 1361 N N . ALA A 1 184 ? 11.688 -26.875 -6.652 1 98.19 184 ALA A N 1
ATOM 1362 C CA . ALA A 1 184 ? 12.727 -26.953 -7.676 1 98.19 184 ALA A CA 1
ATOM 1363 C C . ALA A 1 184 ? 12.438 -25.969 -8.812 1 98.19 184 ALA A C 1
ATOM 1365 O O . ALA A 1 184 ? 11.281 -25.797 -9.219 1 98.19 184 ALA A O 1
ATOM 1366 N N . LEU A 1 185 ? 13.516 -25.375 -9.336 1 98.56 185 LEU A N 1
ATOM 1367 C CA . LEU A 1 185 ? 13.359 -24.516 -10.508 1 98.56 185 LEU A CA 1
ATOM 1368 C C . LEU A 1 185 ? 12.812 -25.312 -11.688 1 98.56 185 LEU A C 1
ATOM 1370 O O . LEU A 1 185 ? 13.32 -26.391 -12.008 1 98.56 185 LEU A O 1
ATOM 1374 N N . ASP A 1 186 ? 11.773 -24.797 -12.242 1 97.88 186 ASP A N 1
ATOM 1375 C CA . ASP A 1 186 ? 11.18 -25.422 -13.414 1 97.88 186 ASP A CA 1
ATOM 1376 C C . ASP A 1 186 ? 11.562 -24.688 -14.695 1 97.88 186 ASP A C 1
ATOM 1378 O O . ASP A 1 186 ? 11.992 -25.312 -15.664 1 97.88 186 ASP A O 1
ATOM 1382 N N . GLU A 1 187 ? 11.43 -23.344 -14.688 1 97.44 187 GLU A N 1
ATOM 1383 C CA . GLU A 1 187 ? 11.766 -22.562 -15.875 1 97.44 187 GLU A CA 1
ATOM 1384 C C . GLU A 1 187 ? 12 -21.094 -15.516 1 97.44 187 GLU A C 1
ATOM 1386 O O . GLU A 1 187 ? 11.492 -20.609 -14.508 1 97.44 187 GLU A O 1
ATOM 1391 N N . VAL A 1 188 ? 12.828 -20.484 -16.328 1 98.31 188 VAL A N 1
ATOM 1392 C CA . VAL A 1 188 ? 13.023 -19.047 -16.328 1 98.31 188 VAL A CA 1
ATOM 1393 C C . VAL A 1 188 ? 12.617 -18.453 -17.672 1 98.31 188 VAL A C 1
ATOM 1395 O O . VAL A 1 188 ? 13.07 -18.938 -18.719 1 98.31 188 VAL A O 1
ATOM 1398 N N . VAL A 1 189 ? 11.773 -17.5 -17.719 1 98.19 189 VAL A N 1
ATOM 1399 C CA . VAL A 1 189 ? 11.289 -16.875 -18.953 1 98.19 189 VAL A CA 1
ATOM 1400 C C . VAL A 1 189 ? 11.695 -15.406 -18.984 1 98.19 189 VAL A C 1
ATOM 1402 O O . VAL A 1 189 ? 11.422 -14.664 -18.047 1 98.19 189 VAL A O 1
ATOM 1405 N N . GLU A 1 190 ? 12.336 -14.961 -20.047 1 97 190 GLU A N 1
ATOM 1406 C CA . GLU A 1 190 ? 12.609 -13.539 -20.25 1 97 190 GLU A CA 1
ATOM 1407 C C . GLU A 1 190 ? 11.328 -12.758 -20.5 1 97 190 GLU A C 1
ATOM 1409 O O . GLU A 1 190 ? 10.484 -13.164 -21.297 1 97 190 GLU A O 1
ATOM 1414 N N . MET A 1 191 ? 11.203 -11.656 -19.812 1 96.88 191 MET A N 1
ATOM 1415 C CA . MET A 1 191 ? 10 -10.836 -19.891 1 96.88 191 MET A CA 1
ATOM 1416 C C . MET A 1 191 ? 10.328 -9.422 -20.375 1 96.88 191 MET A C 1
ATOM 1418 O O . MET A 1 191 ? 11.492 -9.023 -20.359 1 96.88 191 MET A O 1
ATOM 1422 N N . PRO A 1 192 ? 9.344 -8.68 -20.797 1 93.31 192 PRO A N 1
ATOM 1423 C CA . PRO A 1 192 ? 9.609 -7.285 -21.172 1 93.31 192 PRO A CA 1
ATOM 1424 C C . PRO A 1 192 ? 10.211 -6.477 -20.016 1 93.31 192 PRO A C 1
ATOM 1426 O O . PRO A 1 192 ? 10.102 -6.875 -18.859 1 93.31 192 PRO A O 1
ATOM 1429 N N . ALA A 1 193 ? 10.93 -5.422 -20.297 1 89.94 193 ALA A N 1
ATOM 1430 C CA . ALA A 1 193 ? 11.484 -4.453 -19.359 1 89.94 193 ALA A CA 1
ATOM 1431 C C . ALA A 1 193 ? 12.531 -5.102 -18.469 1 89.94 193 ALA A C 1
ATOM 1433 O O . ALA A 1 193 ? 12.633 -4.77 -17.281 1 89.94 193 ALA A O 1
ATOM 1434 N N . ASN A 1 194 ? 13.156 -6.109 -19 1 92 194 ASN A N 1
ATOM 1435 C CA . ASN A 1 194 ? 14.297 -6.754 -18.359 1 92 194 ASN A CA 1
ATOM 1436 C C . ASN A 1 194 ? 13.891 -7.473 -17.078 1 92 194 ASN A C 1
ATOM 1438 O O . ASN A 1 194 ? 14.641 -7.484 -16.109 1 92 194 ASN A O 1
ATOM 1442 N N . ASN A 1 195 ? 12.68 -7.941 -17.047 1 95 195 ASN A N 1
ATOM 1443 C CA . ASN A 1 195 ? 12.211 -8.766 -15.938 1 95 195 ASN A CA 1
ATOM 1444 C C . ASN A 1 195 ? 12.273 -10.25 -16.281 1 95 195 ASN A C 1
ATOM 1446 O O . ASN A 1 195 ? 12.617 -10.617 -17.406 1 95 195 ASN A O 1
ATOM 1450 N N . LEU A 1 196 ? 12.117 -11.031 -15.258 1 97.19 196 LEU A N 1
ATOM 1451 C CA . LEU A 1 196 ? 12.055 -12.477 -15.438 1 97.19 196 LEU A CA 1
ATOM 1452 C C . LEU A 1 196 ? 10.805 -13.055 -14.781 1 97.19 196 LEU A C 1
ATOM 1454 O O . LEU A 1 196 ? 10.367 -12.57 -13.734 1 97.19 196 LEU A O 1
ATOM 1458 N N . SER A 1 197 ? 10.211 -13.992 -15.445 1 98.56 197 SER A N 1
ATOM 1459 C CA . SER A 1 197 ? 9.391 -14.984 -14.758 1 98.56 197 SER A CA 1
ATOM 1460 C C . SER A 1 197 ? 10.227 -16.156 -14.273 1 98.56 197 SER A C 1
ATOM 1462 O O . SER A 1 197 ? 10.984 -16.75 -15.055 1 98.56 197 SER A O 1
ATOM 1464 N N . VAL A 1 198 ? 10.148 -16.438 -13 1 98.75 198 VAL A N 1
ATOM 1465 C CA . VAL A 1 198 ? 10.875 -17.562 -12.406 1 98.75 198 VAL A CA 1
ATOM 1466 C C . VAL A 1 198 ? 9.891 -18.562 -11.812 1 98.75 198 VAL A C 1
ATOM 1468 O O . VAL A 1 198 ? 9.148 -18.234 -10.883 1 98.75 198 VAL A O 1
ATOM 1471 N N . VAL A 1 199 ? 9.906 -19.781 -12.344 1 98.81 199 VAL A N 1
ATOM 1472 C CA . VAL A 1 199 ? 8.875 -20.766 -12.023 1 98.81 199 VAL A CA 1
ATOM 1473 C C . VAL A 1 199 ? 9.492 -21.906 -11.211 1 98.81 199 VAL A C 1
ATOM 1475 O O . VAL A 1 199 ? 10.484 -22.516 -11.617 1 98.81 199 VAL A O 1
ATOM 1478 N N . PHE A 1 200 ? 8.867 -22.156 -10.055 1 98.81 200 PHE A N 1
ATOM 1479 C CA . PHE A 1 200 ? 9.266 -23.281 -9.203 1 98.81 200 PHE A CA 1
ATOM 1480 C C . PHE A 1 200 ? 8.141 -24.312 -9.109 1 98.81 200 PHE A C 1
ATOM 1482 O O . PHE A 1 200 ? 6.965 -23.969 -9.211 1 98.81 200 PHE A O 1
ATOM 1489 N N . ARG A 1 201 ? 8.508 -25.547 -8.875 1 98.25 201 ARG A N 1
ATOM 1490 C CA . ARG A 1 201 ? 7.559 -26.641 -8.656 1 98.25 201 ARG A CA 1
ATOM 1491 C C . ARG A 1 201 ? 7.926 -27.438 -7.418 1 98.25 201 ARG A C 1
ATOM 1493 O O . ARG A 1 201 ? 9.102 -27.719 -7.18 1 98.25 201 ARG A O 1
ATOM 1500 N N . LYS A 1 202 ? 6.906 -27.734 -6.668 1 97.62 202 LYS A N 1
ATOM 1501 C CA . LYS A 1 202 ? 7.141 -28.547 -5.484 1 97.62 202 LYS A CA 1
ATOM 1502 C C . LYS A 1 202 ? 7.441 -30 -5.871 1 97.62 202 LYS A C 1
ATOM 1504 O O . LYS A 1 202 ? 6.691 -30.609 -6.625 1 97.62 202 LYS A O 1
ATOM 1509 N N . ARG A 1 203 ? 8.461 -30.453 -5.383 1 90.06 203 ARG A N 1
ATOM 1510 C CA . ARG A 1 203 ? 8.883 -31.828 -5.66 1 90.06 203 ARG A CA 1
ATOM 1511 C C . ARG A 1 203 ? 8.125 -32.812 -4.777 1 90.06 203 ARG A C 1
ATOM 1513 O O . ARG A 1 203 ? 7.777 -32.5 -3.639 1 90.06 203 ARG A O 1
ATOM 1520 N N . ALA A 1 204 ? 7.809 -33.938 -5.418 1 76.94 204 ALA A N 1
ATOM 1521 C CA . ALA A 1 204 ? 7.203 -35.094 -4.73 1 76.94 204 ALA A CA 1
ATOM 1522 C C . ALA A 1 204 ? 8.164 -35.688 -3.715 1 76.94 204 ALA A C 1
ATOM 1524 O O . ALA A 1 204 ? 9.383 -35.688 -3.918 1 76.94 204 ALA A O 1
ATOM 1525 N N . MET B 1 1 ? 12.539 4.754 -20.859 1 29.09 1 MET B N 1
ATOM 1526 C CA . MET B 1 1 ? 11.594 5.203 -19.844 1 29.09 1 MET B CA 1
ATOM 1527 C C . MET B 1 1 ? 12.078 4.805 -18.453 1 29.09 1 MET B C 1
ATOM 1529 O O . MET B 1 1 ? 12.336 3.629 -18.188 1 29.09 1 MET B O 1
ATOM 1533 N N . PRO B 1 2 ? 12.602 5.562 -17.672 1 36.31 2 PRO B N 1
ATOM 1534 C CA . PRO B 1 2 ? 13.359 5.094 -16.516 1 36.31 2 PRO B CA 1
ATOM 1535 C C . PRO B 1 2 ? 12.555 4.121 -15.648 1 36.31 2 PRO B C 1
ATOM 1537 O O . PRO B 1 2 ? 11.328 4.191 -15.609 1 36.31 2 PRO B O 1
ATOM 1540 N N . ILE B 1 3 ? 13.031 2.955 -15.25 1 42.84 3 ILE B N 1
ATOM 1541 C CA . ILE B 1 3 ? 12.633 1.82 -14.422 1 42.84 3 ILE B CA 1
ATOM 1542 C C . ILE B 1 3 ? 11.789 2.307 -13.25 1 42.84 3 ILE B C 1
ATOM 1544 O O . ILE B 1 3 ? 10.82 1.651 -12.859 1 42.84 3 ILE B O 1
ATOM 1548 N N . ASP B 1 4 ? 12.008 3.709 -12.711 1 52.75 4 ASP B N 1
ATOM 1549 C CA . ASP B 1 4 ? 11.5 4.309 -11.477 1 52.75 4 ASP B CA 1
ATOM 1550 C C . ASP B 1 4 ? 10.016 4.656 -11.609 1 52.75 4 ASP B C 1
ATOM 1552 O O . ASP B 1 4 ? 9.242 4.461 -10.68 1 52.75 4 ASP B O 1
ATOM 1556 N N . SER B 1 5 ? 9.664 4.906 -12.859 1 61.5 5 SER B N 1
ATOM 1557 C CA . SER B 1 5 ? 8.305 5.383 -13.102 1 61.5 5 SER B CA 1
ATOM 1558 C C . SER B 1 5 ? 7.305 4.23 -13.086 1 61.5 5 SER B C 1
ATOM 1560 O O . SER B 1 5 ? 6.109 4.445 -12.875 1 61.5 5 SER B O 1
ATOM 1562 N N . ALA B 1 6 ? 7.887 3.137 -13.055 1 66.5 6 ALA B N 1
ATOM 1563 C CA . ALA B 1 6 ? 7.027 1.962 -13.188 1 66.5 6 ALA B CA 1
ATOM 1564 C C . ALA B 1 6 ? 6.352 1.617 -11.867 1 66.5 6 ALA B C 1
ATOM 1566 O O . ALA B 1 6 ? 5.293 0.981 -11.852 1 66.5 6 ALA B O 1
ATOM 1567 N N . SER B 1 7 ? 6.887 2.188 -10.844 1 80.69 7 SER B N 1
ATOM 1568 C CA . SER B 1 7 ? 6.355 1.798 -9.539 1 80.69 7 SER B CA 1
ATOM 1569 C C . SER B 1 7 ? 5.332 2.809 -9.039 1 80.69 7 SER B C 1
ATOM 1571 O O . SER B 1 7 ? 4.727 2.613 -7.98 1 80.69 7 SER B O 1
ATOM 1573 N N . ARG B 1 8 ? 5.137 3.799 -9.883 1 89.62 8 ARG B N 1
ATOM 1574 C CA . ARG B 1 8 ? 4.211 4.852 -9.477 1 89.62 8 ARG B CA 1
ATOM 1575 C C . ARG B 1 8 ? 2.773 4.344 -9.461 1 89.62 8 ARG B C 1
ATOM 1577 O O . ARG B 1 8 ? 2.322 3.709 -10.414 1 89.62 8 ARG B O 1
ATOM 1584 N N . GLN B 1 9 ? 2.139 4.656 -8.367 1 93.69 9 GLN B N 1
ATOM 1585 C CA . GLN B 1 9 ? 0.719 4.34 -8.25 1 93.69 9 GLN B CA 1
ATOM 1586 C C . GLN B 1 9 ? -0.127 5.609 -8.258 1 93.69 9 GLN B C 1
ATOM 1588 O O . GLN B 1 9 ? 0.381 6.703 -8.008 1 93.69 9 GLN B O 1
ATOM 1593 N N . TRP B 1 10 ? -1.364 5.449 -8.648 1 93.38 10 TRP B N 1
ATOM 1594 C CA . TRP B 1 10 ? -2.295 6.57 -8.742 1 93.38 10 TRP B CA 1
ATOM 1595 C C . TRP B 1 10 ? -3.654 6.195 -8.156 1 93.38 10 TRP B C 1
ATOM 1597 O O . TRP B 1 10 ? -4.145 5.086 -8.367 1 93.38 10 TRP B O 1
ATOM 1607 N N . ALA B 1 11 ? -4.266 7.164 -7.414 1 93.62 11 ALA B N 1
ATOM 1608 C CA . ALA B 1 11 ? -5.582 6.973 -6.812 1 93.62 11 ALA B CA 1
ATOM 1609 C C . ALA B 1 11 ? -6.504 8.148 -7.133 1 93.62 11 ALA B C 1
ATOM 1611 O O . ALA B 1 11 ? -6.156 9.305 -6.871 1 93.62 11 ALA B O 1
ATOM 1612 N N . PRO B 1 12 ? -7.734 7.898 -7.617 1 91.75 12 PRO B N 1
ATOM 1613 C CA . PRO B 1 12 ? -8.68 8.977 -7.93 1 91.75 12 PRO B CA 1
ATOM 1614 C C . PRO B 1 12 ? -9.055 9.805 -6.703 1 91.75 12 PRO B C 1
ATOM 1616 O O . PRO B 1 12 ? -9.219 11.023 -6.801 1 91.75 12 PRO B O 1
ATOM 1619 N N . ALA B 1 13 ? -9.227 9.18 -5.625 1 90.19 13 ALA B N 1
ATOM 1620 C CA . ALA B 1 13 ? -9.594 9.891 -4.402 1 90.19 13 ALA B CA 1
ATOM 1621 C C . ALA B 1 13 ? -8.539 10.93 -4.031 1 90.19 13 ALA B C 1
ATOM 1623 O O . ALA B 1 13 ? -8.875 12.047 -3.627 1 90.19 13 ALA B O 1
ATOM 1624 N N . ALA B 1 14 ? -7.215 10.516 -4.113 1 94.25 14 ALA B N 1
ATOM 1625 C CA . ALA B 1 14 ? -6.133 11.453 -3.811 1 94.25 14 ALA B CA 1
ATOM 1626 C C . ALA B 1 14 ? -6.176 12.656 -4.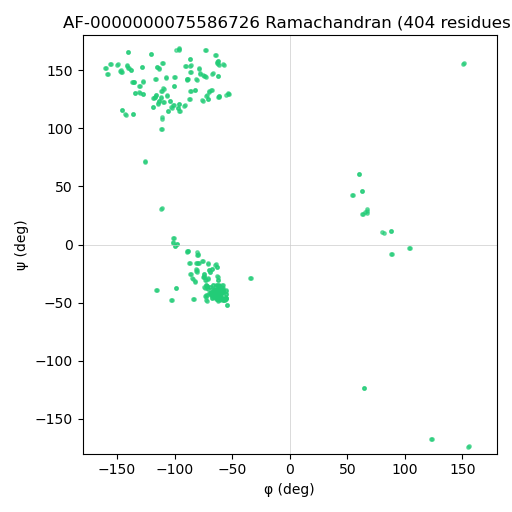746 1 94.25 14 ALA B C 1
ATOM 1628 O O . ALA B 1 14 ? -5.9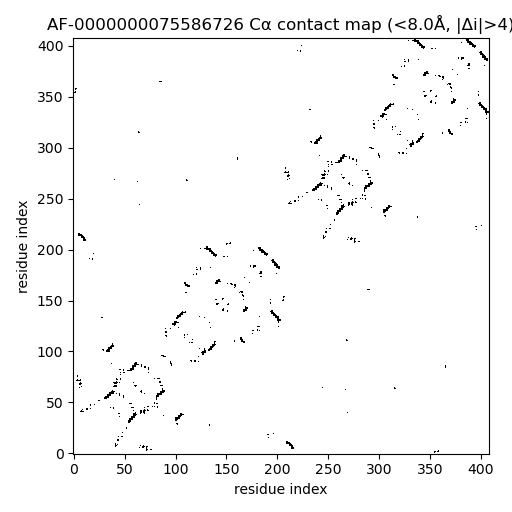18 13.789 -4.32 1 94.25 14 ALA B O 1
ATOM 1629 N N . GLU B 1 15 ? -6.492 12.375 -5.984 1 93.56 15 GLU B N 1
ATOM 1630 C CA . GLU B 1 15 ? -6.602 13.445 -6.969 1 93.56 15 GLU B CA 1
ATOM 1631 C C . GLU B 1 15 ? -7.773 14.367 -6.656 1 93.56 15 GLU B C 1
ATOM 1633 O O . GLU B 1 15 ? -7.652 15.586 -6.75 1 93.56 15 GLU B O 1
ATOM 1638 N N . ARG B 1 16 ? -8.828 13.867 -6.277 1 93 16 ARG B N 1
ATOM 1639 C CA . ARG B 1 16 ? -10.047 14.625 -6.035 1 93 16 ARG B CA 1
ATOM 1640 C C . ARG B 1 16 ? -9.93 15.477 -4.777 1 93 16 ARG B C 1
ATOM 1642 O O . ARG B 1 16 ? -10.445 16.594 -4.73 1 93 16 ARG B O 1
ATOM 1649 N N . ASN B 1 17 ? -9.281 14.93 -3.789 1 95.56 17 ASN B N 1
ATOM 1650 C CA . ASN B 1 17 ? -9.359 15.609 -2.502 1 95.56 17 ASN B CA 1
ATOM 1651 C C . ASN B 1 17 ? -8.117 16.453 -2.242 1 95.56 17 ASN B C 1
ATOM 1653 O O . ASN B 1 17 ? -8.07 17.219 -1.273 1 95.56 17 ASN B O 1
ATOM 1657 N N . ARG B 1 18 ? -7.137 16.453 -3.176 1 97.19 18 ARG B N 1
ATOM 1658 C CA . ARG B 1 18 ? -5.875 17.141 -2.918 1 97.19 18 ARG B CA 1
ATOM 1659 C C . ARG B 1 18 ? -6.074 18.641 -2.818 1 97.19 18 ARG B C 1
ATOM 1661 O O . ARG B 1 18 ? -5.488 19.297 -1.953 1 97.19 18 ARG B O 1
ATOM 1668 N N . GLU B 1 19 ? -6.922 19.266 -3.672 1 98.19 19 GLU B N 1
ATOM 1669 C CA . GLU B 1 19 ? -7.109 20.719 -3.664 1 98.19 19 GLU B CA 1
ATOM 1670 C C . GLU B 1 19 ? -7.902 21.156 -2.441 1 98.19 19 GLU B C 1
ATOM 1672 O O . GLU B 1 19 ? -7.512 22.109 -1.75 1 98.19 19 GLU B O 1
ATOM 1677 N N . PRO B 1 20 ? -9.023 20.484 -2.146 1 98.38 20 PRO B N 1
ATOM 1678 C CA . PRO B 1 20 ? -9.75 20.859 -0.931 1 98.38 20 PRO B CA 1
ATOM 1679 C C . PRO B 1 20 ? -8.898 20.734 0.329 1 98.38 20 PRO B C 1
ATOM 1681 O O . PRO B 1 20 ? -8.969 21.578 1.223 1 98.38 20 PRO B O 1
ATOM 1684 N N . ILE B 1 21 ? -8.117 19.719 0.443 1 98.62 21 ILE B N 1
ATOM 1685 C CA . ILE B 1 21 ? -7.262 19.516 1.605 1 98.62 21 ILE B CA 1
ATOM 1686 C C . ILE B 1 21 ? -6.199 20.609 1.663 1 98.62 21 ILE B C 1
ATOM 1688 O O . ILE B 1 21 ? -5.938 21.172 2.729 1 98.62 21 ILE B O 1
ATOM 1692 N N . LEU B 1 22 ? -5.641 20.938 0.521 1 98.81 22 LEU B N 1
ATOM 1693 C CA . LEU B 1 22 ? -4.621 21.984 0.464 1 98.81 22 LEU B CA 1
ATOM 1694 C C . LEU B 1 22 ? -5.172 23.297 0.976 1 98.81 22 LEU B C 1
ATOM 1696 O O . LEU B 1 22 ? -4.473 24.047 1.673 1 98.81 22 LEU B O 1
ATOM 1700 N N . ALA B 1 23 ? -6.355 23.609 0.639 1 98.62 23 ALA B N 1
ATOM 1701 C CA . ALA B 1 23 ? -6.98 24.859 1.075 1 98.62 23 ALA B CA 1
ATOM 1702 C C . ALA B 1 23 ? -7.02 24.953 2.598 1 98.62 23 ALA B C 1
ATOM 1704 O O . ALA B 1 23 ? -6.785 26.016 3.168 1 98.62 23 ALA B O 1
ATOM 1705 N N . VAL B 1 24 ? -7.285 23.875 3.256 1 98.69 24 VAL B N 1
ATOM 1706 C CA . VAL B 1 24 ? -7.332 23.828 4.715 1 98.69 24 VAL B CA 1
ATOM 1707 C C . VAL B 1 24 ? -5.914 23.922 5.277 1 98.69 24 VAL B C 1
ATOM 1709 O O . VAL B 1 24 ? -5.66 24.656 6.227 1 98.69 24 VAL B O 1
ATOM 1712 N N . LEU B 1 25 ? -4.973 23.172 4.703 1 98.75 25 LEU B N 1
ATOM 1713 C CA . LEU B 1 25 ? -3.6 23.109 5.191 1 98.75 25 LEU B CA 1
ATOM 1714 C C . LEU B 1 25 ? -2.93 24.484 5.121 1 98.75 25 LEU B C 1
ATOM 1716 O O . LEU B 1 25 ? -2.148 24.844 6.004 1 98.75 25 LEU B O 1
ATOM 1720 N N . LYS B 1 26 ? -3.229 25.266 4.125 1 98.31 26 LYS B N 1
ATOM 1721 C CA . LYS B 1 26 ? -2.635 26.578 3.947 1 98.31 26 LYS B CA 1
ATOM 1722 C C . LYS B 1 26 ? -2.996 27.516 5.102 1 98.31 26 LYS B C 1
ATOM 1724 O O . LYS B 1 26 ? -2.213 28.391 5.469 1 98.31 26 LYS B O 1
ATOM 1729 N N . ARG B 1 27 ? -4.094 27.25 5.688 1 97.5 27 ARG B N 1
ATOM 1730 C CA . ARG B 1 27 ? -4.535 28.078 6.809 1 97.5 27 ARG B CA 1
ATOM 1731 C C . ARG B 1 27 ? -3.9 27.609 8.117 1 97.5 27 ARG B C 1
ATOM 1733 O O . ARG B 1 27 ? -3.689 28.406 9.031 1 97.5 27 ARG B O 1
ATOM 1740 N N . LEU B 1 28 ? -3.617 26.359 8.172 1 97.38 28 LEU B N 1
ATOM 1741 C CA . LEU B 1 28 ? -3.334 25.719 9.453 1 97.38 28 LEU B CA 1
ATOM 1742 C C . LEU B 1 28 ? -1.831 25.594 9.68 1 97.38 28 LEU B C 1
ATOM 1744 O O . LEU B 1 28 ? -1.364 25.656 10.82 1 97.38 28 LEU B O 1
ATOM 1748 N N . LEU B 1 29 ? -1.079 25.312 8.641 1 97.94 29 LEU B N 1
ATOM 1749 C CA . LEU B 1 29 ? 0.321 24.922 8.781 1 97.94 29 LEU B CA 1
ATOM 1750 C C . LEU B 1 29 ? 1.202 26.156 9.016 1 97.94 29 LEU B C 1
ATOM 1752 O O . LEU B 1 29 ? 0.845 27.266 8.617 1 97.94 29 LEU B O 1
ATOM 1756 N N . PRO B 1 30 ? 2.328 26 9.711 1 96.94 30 PRO B N 1
ATOM 1757 C CA . PRO B 1 30 ? 3.26 27.109 9.891 1 96.94 30 PRO B CA 1
ATOM 1758 C C . PRO B 1 30 ? 3.893 27.578 8.586 1 96.94 30 PRO B C 1
ATOM 1760 O O . PRO B 1 30 ? 3.859 26.844 7.59 1 96.94 30 PRO B O 1
ATOM 1763 N N . ALA B 1 31 ? 4.434 28.703 8.602 1 96.44 31 ALA B N 1
ATOM 1764 C CA . ALA B 1 31 ? 5.027 29.281 7.398 1 96.44 31 ALA B CA 1
ATOM 1765 C C . ALA B 1 31 ? 6.258 28.484 6.957 1 96.44 31 ALA B C 1
ATOM 1767 O O . ALA B 1 31 ? 6.551 28.391 5.762 1 96.44 31 ALA B O 1
ATOM 1768 N N . ARG B 1 32 ? 6.949 28 7.945 1 97.56 32 ARG B N 1
ATOM 1769 C CA . ARG B 1 32 ? 8.148 27.219 7.699 1 97.56 32 ARG B CA 1
ATOM 1770 C C . ARG B 1 32 ? 8.25 26.047 8.672 1 97.56 32 ARG B C 1
ATOM 1772 O O . ARG B 1 32 ? 7.477 25.953 9.625 1 97.56 32 ARG B O 1
ATOM 1779 N N . GLY B 1 33 ? 9.148 25.141 8.32 1 97.81 33 GLY B N 1
ATOM 1780 C CA . GLY B 1 33 ? 9.344 24 9.203 1 97.81 33 GLY B CA 1
ATOM 1781 C C . GLY B 1 33 ? 9.125 22.672 8.516 1 97.81 33 GLY B C 1
ATOM 1782 O O . GLY B 1 33 ? 9.055 22.594 7.285 1 97.81 33 GLY B O 1
ATOM 1783 N N . ALA B 1 34 ? 9.031 21.594 9.367 1 98.31 34 ALA B N 1
ATOM 1784 C CA . ALA B 1 34 ? 8.922 20.234 8.867 1 98.31 34 ALA B CA 1
ATOM 1785 C C . ALA B 1 34 ? 7.508 19.688 9.062 1 98.31 34 ALA B C 1
ATOM 1787 O O . ALA B 1 34 ? 6.934 19.812 10.148 1 98.31 34 ALA B O 1
ATOM 1788 N N . VAL B 1 35 ? 6.961 19.188 8.008 1 98.81 35 VAL B N 1
ATOM 1789 C CA . VAL B 1 35 ? 5.664 18.531 8.055 1 98.81 35 VAL B CA 1
ATOM 1790 C C . VAL B 1 35 ? 5.848 17.031 7.832 1 98.81 35 VAL B C 1
ATOM 1792 O O . VAL B 1 35 ? 6.434 16.609 6.828 1 98.81 35 VAL B O 1
ATOM 1795 N N . LEU B 1 36 ? 5.379 16.25 8.789 1 98.75 36 LEU B N 1
ATOM 1796 C CA . LEU B 1 36 ? 5.395 14.797 8.695 1 98.75 36 LEU B CA 1
ATOM 1797 C C . LEU B 1 36 ? 4.059 14.273 8.18 1 98.75 36 LEU B C 1
ATOM 1799 O O . LEU B 1 36 ? 3.021 14.484 8.812 1 98.75 36 LEU B O 1
ATOM 1803 N N . GLU B 1 37 ? 4.078 13.68 7.004 1 98.75 37 GLU B N 1
ATOM 1804 C CA . GLU B 1 37 ? 2.879 13.023 6.496 1 98.75 37 GLU B CA 1
ATOM 1805 C C . GLU B 1 37 ? 2.902 11.523 6.793 1 98.75 37 GLU B C 1
ATOM 1807 O O . GLU B 1 37 ? 3.824 10.82 6.383 1 98.75 37 GLU B O 1
ATOM 1812 N N . ILE B 1 38 ? 1.923 11.07 7.508 1 98.25 38 ILE B N 1
ATOM 1813 C CA . ILE B 1 38 ? 1.794 9.664 7.887 1 98.25 38 ILE B CA 1
ATOM 1814 C C . ILE B 1 38 ? 0.784 8.977 6.973 1 98.25 38 ILE B C 1
ATOM 1816 O O . ILE B 1 38 ? -0.294 9.516 6.711 1 98.25 38 ILE B O 1
ATOM 1820 N N . ALA B 1 39 ? 1.117 7.727 6.504 1 97 39 ALA B N 1
ATOM 1821 C CA . ALA B 1 39 ? 0.281 7 5.555 1 97 39 ALA B CA 1
ATOM 1822 C C . ALA B 1 39 ? 0.117 7.785 4.258 1 97 39 ALA B C 1
ATOM 1824 O O . ALA B 1 39 ? -1.007 8.047 3.818 1 97 39 ALA B O 1
ATOM 1825 N N . SER B 1 40 ? 1.275 8.07 3.553 1 97.88 40 SER B N 1
ATOM 1826 C CA . SER B 1 40 ? 1.299 8.969 2.4 1 97.88 40 SER B CA 1
ATOM 1827 C C . SER B 1 40 ? 0.727 8.289 1.16 1 97.88 40 SER B C 1
ATOM 1829 O O . SER B 1 40 ? 0.406 8.953 0.174 1 97.88 40 SER B O 1
ATOM 1831 N N . GLY B 1 41 ? 0.571 6.965 1.216 1 95.25 41 GLY B N 1
ATOM 1832 C CA . GLY B 1 41 ? -0.112 6.246 0.152 1 95.25 41 GLY B CA 1
ATOM 1833 C C . GLY B 1 41 ? 0.618 6.312 -1.177 1 95.25 41 GLY B C 1
ATOM 1834 O O . GLY B 1 41 ? 1.808 6 -1.254 1 95.25 41 GLY B O 1
ATOM 1835 N N . THR B 1 42 ? -0.049 6.805 -2.23 1 94.56 42 THR B N 1
ATOM 1836 C CA . THR B 1 42 ? 0.515 6.828 -3.576 1 94.56 42 THR B CA 1
ATOM 1837 C C . THR B 1 42 ? 1.632 7.863 -3.674 1 94.56 42 THR B C 1
ATOM 1839 O O . THR B 1 42 ? 2.541 7.727 -4.496 1 94.56 42 THR B O 1
ATOM 1842 N N . GLY B 1 43 ? 1.562 8.875 -2.924 1 97.31 43 GLY B N 1
ATOM 1843 C CA . GLY B 1 43 ? 2.531 9.953 -3.006 1 97.31 43 GLY B CA 1
ATOM 1844 C C . GLY B 1 43 ? 1.989 11.188 -3.703 1 97.31 43 GLY B C 1
ATOM 1845 O O . GLY B 1 43 ? 2.635 12.242 -3.707 1 97.31 43 GLY B O 1
ATOM 1846 N N . GLN B 1 44 ? 0.755 11.164 -4.207 1 97.5 44 GLN B N 1
ATOM 1847 C CA . GLN B 1 44 ? 0.156 12.281 -4.922 1 97.5 44 GLN B CA 1
ATOM 1848 C C . GLN B 1 44 ? 0.022 13.508 -4.02 1 97.5 44 GLN B C 1
ATOM 1850 O O . GLN B 1 44 ? 0.316 14.625 -4.434 1 97.5 44 GLN B O 1
ATOM 1855 N N . HIS B 1 45 ? -0.386 13.258 -2.805 1 98.56 45 HIS B N 1
ATOM 1856 C CA . HIS B 1 45 ? -0.558 14.359 -1.861 1 98.56 45 HIS B CA 1
ATOM 1857 C C . HIS B 1 45 ? 0.781 15 -1.514 1 98.56 45 HIS B C 1
ATOM 1859 O O . HIS B 1 45 ? 0.902 16.234 -1.502 1 98.56 45 HIS B O 1
ATOM 1865 N N . ALA B 1 46 ? 1.743 14.141 -1.258 1 98.62 46 ALA B N 1
ATOM 1866 C CA . ALA B 1 46 ? 3.059 14.648 -0.874 1 98.62 46 ALA B CA 1
ATOM 1867 C C . ALA B 1 46 ? 3.609 15.602 -1.926 1 98.62 46 ALA B C 1
ATOM 1869 O O . ALA B 1 46 ? 4.078 16.703 -1.596 1 98.62 46 ALA B O 1
ATOM 1870 N N . VAL B 1 47 ? 3.514 15.25 -3.184 1 98.38 47 VAL B N 1
ATOM 1871 C CA . VAL B 1 47 ? 4.023 16.062 -4.281 1 98.38 47 VAL B CA 1
ATOM 1872 C C . VAL B 1 47 ? 3.199 17.344 -4.398 1 98.38 47 VAL B C 1
ATOM 1874 O O . VAL B 1 47 ? 3.754 18.438 -4.527 1 98.38 47 VAL B O 1
ATOM 1877 N N . HIS B 1 48 ? 1.881 17.219 -4.34 1 98.75 48 HIS B N 1
ATOM 1878 C CA . HIS B 1 48 ? 0.989 18.359 -4.5 1 98.75 48 HIS B CA 1
ATOM 1879 C C . HIS B 1 48 ? 1.209 19.391 -3.393 1 98.75 48 HIS B C 1
ATOM 1881 O O . HIS B 1 48 ? 1.321 20.578 -3.666 1 98.75 48 HIS B O 1
ATOM 1887 N N . PHE B 1 49 ? 1.284 18.938 -2.18 1 98.81 49 PHE B N 1
ATOM 1888 C CA . PHE B 1 49 ? 1.405 19.828 -1.038 1 98.81 49 PHE B CA 1
ATOM 1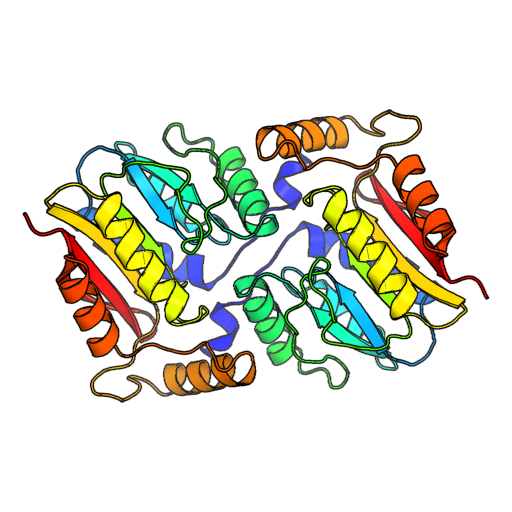889 C C . PHE B 1 49 ? 2.795 20.453 -0.981 1 98.81 49 PHE B C 1
ATOM 1891 O O . PHE B 1 49 ? 2.938 21.656 -0.728 1 98.81 49 PHE B O 1
ATOM 1898 N N . ALA B 1 50 ? 3.832 19.641 -1.21 1 98.75 50 ALA B N 1
ATOM 1899 C CA . ALA B 1 50 ? 5.191 20.188 -1.212 1 98.75 50 ALA B CA 1
ATOM 1900 C C . ALA B 1 50 ? 5.355 21.266 -2.273 1 98.75 50 ALA B C 1
ATOM 1902 O O . ALA B 1 50 ? 6.02 22.281 -2.039 1 98.75 50 ALA B O 1
ATOM 1903 N N . ALA B 1 51 ? 4.754 21.078 -3.463 1 98.62 51 ALA B N 1
ATOM 1904 C CA . ALA B 1 51 ? 4.836 22.047 -4.551 1 98.62 51 ALA B CA 1
ATOM 1905 C C . ALA B 1 51 ? 4.141 23.359 -4.176 1 98.62 51 ALA B C 1
ATOM 1907 O O . ALA B 1 51 ? 4.621 24.438 -4.504 1 98.62 51 ALA B O 1
ATOM 1908 N N . ALA B 1 52 ? 3.047 23.297 -3.506 1 98.62 52 ALA B N 1
ATOM 1909 C CA . ALA B 1 52 ? 2.221 24.453 -3.176 1 98.62 52 ALA B CA 1
ATOM 1910 C C . ALA B 1 52 ? 2.773 25.203 -1.96 1 98.62 52 ALA B C 1
ATOM 1912 O O . ALA B 1 52 ? 2.461 26.375 -1.744 1 98.62 52 ALA B O 1
ATOM 1913 N N . LEU B 1 53 ? 3.582 24.484 -1.154 1 98.56 53 LEU B N 1
ATOM 1914 C CA . LEU B 1 53 ? 4.105 25.047 0.089 1 98.56 53 LEU B CA 1
ATOM 1915 C C . LEU B 1 53 ? 5.625 24.938 0.131 1 98.56 53 LEU B C 1
ATOM 1917 O O . LEU B 1 53 ? 6.184 24.234 0.981 1 98.56 53 LEU B O 1
ATOM 1921 N N . PRO B 1 54 ? 6.305 25.688 -0.628 1 98.06 54 PRO B N 1
ATOM 1922 C CA . PRO B 1 54 ? 7.734 25.5 -0.871 1 98.06 54 PRO B CA 1
ATOM 1923 C C . PRO B 1 54 ? 8.586 25.844 0.347 1 98.06 54 PRO B C 1
ATOM 1925 O O . PRO B 1 54 ? 9.758 25.438 0.42 1 98.06 54 PRO B O 1
ATOM 1928 N N . ASP B 1 55 ? 8.047 26.547 1.312 1 98.38 55 ASP B N 1
ATOM 1929 C CA . ASP B 1 55 ? 8.836 26.953 2.471 1 98.38 55 ASP B CA 1
ATOM 1930 C C . ASP B 1 55 ? 8.805 25.891 3.562 1 98.38 55 ASP B C 1
ATOM 1932 O O . ASP B 1 55 ? 9.508 26 4.57 1 98.38 55 ASP B O 1
ATOM 1936 N N . LEU B 1 56 ? 8.039 24.891 3.377 1 98.56 56 LEU B N 1
ATOM 1937 C CA . LEU B 1 56 ? 7.977 23.75 4.285 1 98.56 56 LEU B CA 1
ATOM 1938 C C . LEU B 1 56 ? 8.789 22.578 3.752 1 98.56 56 LEU B C 1
ATOM 1940 O O . LEU B 1 56 ? 8.883 22.391 2.537 1 98.56 56 LEU B O 1
ATOM 1944 N N . VAL B 1 57 ? 9.406 21.859 4.672 1 98.5 57 VAL B N 1
ATOM 1945 C CA . VAL B 1 57 ? 10.016 20.594 4.316 1 98.5 57 VAL B CA 1
ATOM 1946 C C . VAL B 1 57 ? 9.008 19.453 4.531 1 98.5 57 VAL B C 1
ATOM 1948 O O . VAL B 1 57 ? 8.516 19.266 5.645 1 98.5 57 VAL B O 1
ATOM 1951 N N . TRP B 1 58 ? 8.68 18.75 3.484 1 98.69 58 TRP B N 1
ATOM 1952 C CA . TRP B 1 58 ? 7.648 17.719 3.529 1 98.69 58 TRP B CA 1
ATOM 1953 C C . TRP B 1 58 ? 8.266 16.328 3.625 1 98.69 58 TRP B C 1
ATOM 1955 O O . TRP B 1 58 ? 9.047 15.93 2.756 1 98.69 58 TRP B O 1
ATOM 1965 N N . GLN B 1 59 ? 7.973 15.594 4.668 1 98.62 59 GLN B N 1
ATOM 1966 C CA . GLN B 1 59 ? 8.469 14.242 4.895 1 98.62 59 GLN B CA 1
ATOM 1967 C C . GLN B 1 59 ? 7.348 13.211 4.785 1 98.62 59 GLN B C 1
ATOM 1969 O O . GLN B 1 59 ? 6.617 12.977 5.75 1 98.62 59 GLN B O 1
ATOM 1974 N N . PRO B 1 60 ? 7.289 12.586 3.637 1 98.56 60 PRO B N 1
ATOM 1975 C CA . PRO B 1 60 ? 6.301 11.508 3.529 1 98.56 60 PRO B CA 1
ATOM 1976 C C . PRO B 1 60 ? 6.762 10.219 4.207 1 98.56 60 PRO B C 1
ATOM 1978 O O . PRO B 1 60 ? 7.961 9.922 4.238 1 98.56 60 PRO B O 1
ATOM 1981 N N . THR B 1 61 ? 5.793 9.477 4.75 1 97.88 61 THR B N 1
ATOM 1982 C CA . THR B 1 61 ? 6.066 8.172 5.344 1 97.88 61 THR B CA 1
ATOM 1983 C C . THR B 1 61 ? 4.941 7.191 5.031 1 97.88 61 THR B C 1
ATOM 1985 O O . THR B 1 61 ? 3.82 7.602 4.727 1 97.88 61 THR B O 1
ATOM 1988 N N . ASP B 1 62 ? 5.301 5.973 5.035 1 96.81 62 ASP B N 1
ATOM 1989 C CA . ASP B 1 62 ? 4.32 4.898 4.938 1 96.81 62 ASP B CA 1
ATOM 1990 C C . ASP B 1 62 ? 4.887 3.588 5.484 1 96.81 62 ASP B C 1
ATOM 1992 O O . ASP B 1 62 ? 6.086 3.32 5.352 1 96.81 62 ASP B O 1
ATOM 1996 N N . VAL B 1 63 ? 4.008 2.846 6.055 1 93.31 63 VAL B N 1
ATOM 1997 C CA . VAL B 1 63 ? 4.445 1.563 6.598 1 93.31 63 VAL B CA 1
ATOM 1998 C C . VAL B 1 63 ? 4.684 0.575 5.457 1 93.31 63 VAL B C 1
ATOM 2000 O O . VAL B 1 63 ? 5.559 -0.287 5.547 1 93.31 63 VAL B O 1
ATOM 2003 N N . ASP B 1 64 ? 3.979 0.767 4.383 1 92.44 64 ASP B N 1
ATOM 2004 C CA . ASP B 1 64 ? 4 -0.173 3.268 1 92.44 64 ASP B CA 1
ATOM 2005 C C . ASP B 1 64 ? 5.148 0.137 2.311 1 92.44 64 ASP B C 1
ATOM 2007 O O . ASP B 1 64 ? 5.281 1.268 1.837 1 92.44 64 ASP B O 1
ATOM 2011 N N . ALA B 1 65 ? 5.891 -0.901 1.957 1 90.56 65 ALA B N 1
ATOM 2012 C CA . ALA B 1 65 ? 7.066 -0.738 1.108 1 90.56 65 ALA B CA 1
ATOM 2013 C C . ALA B 1 65 ? 6.672 -0.341 -0.31 1 90.56 65 ALA B C 1
ATOM 2015 O O . ALA B 1 65 ? 7.359 0.456 -0.954 1 90.56 65 ALA B O 1
ATOM 2016 N N . ALA B 1 66 ? 5.652 -0.967 -0.87 1 89.81 66 ALA B N 1
ATOM 2017 C CA . ALA B 1 66 ? 5.199 -0.634 -2.219 1 89.81 66 ALA B CA 1
ATOM 2018 C C . ALA B 1 66 ? 4.738 0.818 -2.299 1 89.81 66 ALA B C 1
ATOM 2020 O O . ALA B 1 66 ? 4.953 1.489 -3.311 1 89.81 66 ALA B O 1
ATOM 2021 N N . ALA B 1 67 ? 4.07 1.247 -1.24 1 93.94 67 ALA B N 1
ATOM 2022 C CA . ALA B 1 67 ? 3.686 2.654 -1.166 1 93.94 67 ALA B CA 1
ATOM 2023 C C . ALA B 1 67 ? 4.914 3.559 -1.175 1 93.94 67 ALA B C 1
ATOM 2025 O O . ALA B 1 67 ? 4.949 4.562 -1.889 1 93.94 67 ALA B O 1
ATOM 2026 N N . ARG B 1 68 ? 5.902 3.211 -0.424 1 94.19 68 ARG B N 1
ATOM 2027 C CA . ARG B 1 68 ? 7.121 4.016 -0.368 1 94.19 68 ARG B CA 1
ATOM 2028 C C . ARG B 1 68 ? 7.816 4.047 -1.725 1 94.19 68 ARG B C 1
ATOM 2030 O O . ARG B 1 68 ? 8.398 5.066 -2.104 1 94.19 68 ARG B O 1
ATOM 2037 N N . GLU B 1 69 ? 7.754 3 -2.439 1 91.31 69 GLU B N 1
ATOM 2038 C CA . GLU B 1 69 ? 8.305 2.99 -3.791 1 91.31 69 GLU B CA 1
ATOM 2039 C C . GLU B 1 69 ? 7.547 3.947 -4.707 1 91.31 69 GLU B C 1
ATOM 2041 O O . GLU B 1 69 ? 8.156 4.648 -5.52 1 91.31 69 GLU B O 1
ATOM 2046 N N . SER B 1 70 ? 6.27 3.896 -4.566 1 94.19 70 SER B N 1
ATOM 2047 C CA . SER B 1 70 ? 5.449 4.812 -5.352 1 94.19 70 SER B CA 1
ATOM 2048 C C . SER B 1 70 ? 5.75 6.266 -4.996 1 94.19 70 SER B C 1
ATOM 2050 O O . SER B 1 70 ? 5.914 7.105 -5.883 1 94.19 70 SER B O 1
ATOM 2052 N N . ILE B 1 71 ? 5.809 6.539 -3.725 1 96.31 71 ILE B N 1
ATOM 2053 C CA . ILE B 1 71 ? 6.109 7.887 -3.248 1 96.31 71 ILE B CA 1
ATOM 2054 C C . ILE B 1 71 ? 7.449 8.344 -3.814 1 96.31 71 ILE B C 1
ATOM 2056 O O . ILE B 1 71 ? 7.574 9.477 -4.293 1 96.31 71 ILE B O 1
ATOM 2060 N N . ALA B 1 72 ? 8.406 7.527 -3.736 1 93.5 72 ALA B N 1
ATOM 2061 C CA . ALA B 1 72 ? 9.734 7.848 -4.246 1 93.5 72 ALA B CA 1
ATOM 2062 C C . ALA B 1 72 ? 9.695 8.156 -5.738 1 93.5 72 ALA B C 1
ATOM 2064 O O . ALA B 1 72 ? 10.391 9.055 -6.215 1 93.5 72 ALA B O 1
ATOM 2065 N N . ALA B 1 73 ? 8.961 7.391 -6.449 1 91.31 73 ALA B N 1
ATOM 2066 C CA . ALA B 1 73 ? 8.82 7.613 -7.887 1 91.31 73 ALA B CA 1
ATOM 2067 C C . ALA B 1 73 ? 8.188 8.977 -8.172 1 91.31 73 ALA B C 1
ATOM 2069 O O . ALA B 1 73 ? 8.656 9.711 -9.047 1 91.31 73 ALA B O 1
ATOM 2070 N N . TRP B 1 74 ? 7.133 9.281 -7.473 1 94.5 74 TRP B N 1
ATOM 2071 C CA . TRP B 1 74 ? 6.504 10.586 -7.602 1 94.5 74 TRP B CA 1
ATOM 2072 C C . TRP B 1 74 ? 7.492 11.703 -7.277 1 94.5 74 TRP B C 1
ATOM 2074 O O . TRP B 1 74 ? 7.57 12.703 -7.996 1 94.5 74 TRP B O 1
ATOM 2084 N N . ALA B 1 75 ? 8.164 11.523 -6.188 1 94.44 75 ALA B N 1
ATOM 2085 C CA . ALA B 1 75 ? 9.117 12.539 -5.734 1 94.44 75 ALA B CA 1
ATOM 2086 C C . ALA B 1 75 ? 10.219 12.75 -6.766 1 94.44 75 ALA B C 1
ATOM 2088 O O . ALA B 1 75 ? 10.617 13.891 -7.027 1 94.44 75 ALA B O 1
ATOM 2089 N N . ALA B 1 76 ? 10.742 11.688 -7.285 1 90.44 76 ALA B N 1
ATOM 2090 C CA . ALA B 1 76 ? 11.797 11.766 -8.289 1 90.44 76 ALA B CA 1
ATOM 2091 C C . ALA B 1 76 ? 11.336 12.531 -9.523 1 90.44 76 ALA B C 1
ATOM 2093 O O . ALA B 1 76 ? 12.086 13.328 -10.086 1 90.44 76 ALA B O 1
ATOM 2094 N N . ASP B 1 77 ? 10.133 12.305 -9.953 1 91.12 77 ASP B N 1
ATOM 2095 C CA . ASP B 1 77 ? 9.578 12.969 -11.125 1 91.12 77 ASP B CA 1
ATOM 2096 C C . ASP B 1 77 ? 9.359 14.453 -10.867 1 91.12 77 ASP B C 1
ATOM 2098 O O . ASP B 1 77 ? 9.602 15.289 -11.742 1 91.12 77 ASP B O 1
ATOM 2102 N N . ALA B 1 78 ? 8.852 14.703 -9.68 1 94.12 78 ALA B N 1
ATOM 2103 C CA . ALA B 1 78 ? 8.547 16.094 -9.328 1 94.12 78 ALA B CA 1
ATOM 2104 C C . ALA B 1 78 ? 9.82 16.891 -9.07 1 94.12 78 ALA B C 1
ATOM 2106 O O . ALA B 1 78 ? 9.859 18.094 -9.289 1 94.12 78 ALA B O 1
ATOM 2107 N N . ALA B 1 79 ? 10.82 16.25 -8.5 1 95.25 79 ALA B N 1
ATOM 2108 C CA . ALA B 1 79 ? 12.141 16.828 -8.258 1 95.25 79 ALA B CA 1
ATOM 2109 C C . ALA B 1 79 ? 12.039 18.125 -7.461 1 95.25 79 ALA B C 1
ATOM 2111 O O . ALA B 1 79 ? 12.625 19.141 -7.84 1 95.25 79 ALA B O 1
ATOM 2112 N N . LEU B 1 80 ? 11.211 18.156 -6.465 1 97.5 80 LEU B N 1
ATOM 2113 C CA . LEU B 1 80 ? 11.047 19.312 -5.59 1 97.5 80 LEU B CA 1
ATOM 2114 C C . LEU B 1 80 ? 12.125 19.328 -4.504 1 97.5 80 LEU B C 1
ATOM 2116 O O . LEU B 1 80 ? 12.336 18.312 -3.828 1 97.5 80 LEU B O 1
ATOM 2120 N N . PRO B 1 81 ? 12.742 20.375 -4.254 1 97.81 81 PRO B N 1
ATOM 2121 C CA . PRO B 1 81 ? 13.836 20.438 -3.281 1 97.81 81 PRO B CA 1
ATOM 2122 C C . PRO B 1 81 ? 13.352 20.281 -1.841 1 97.81 81 PRO B C 1
ATOM 2124 O O . PRO B 1 81 ? 14.133 19.906 -0.961 1 97.81 81 PRO B O 1
ATOM 2127 N N . ASN B 1 82 ? 12.102 20.547 -1.62 1 98.62 82 ASN B N 1
ATOM 2128 C CA . ASN B 1 82 ? 11.594 20.531 -0.251 1 98.62 82 ASN B CA 1
ATOM 2129 C C . ASN B 1 82 ? 10.836 19.234 0.043 1 98.62 82 ASN B C 1
ATOM 2131 O O . ASN B 1 82 ? 10.172 19.125 1.077 1 98.62 82 ASN B O 1
ATOM 2135 N N . LEU B 1 83 ? 10.828 18.312 -0.849 1 98.56 83 LEU B N 1
ATOM 2136 C CA . LEU B 1 83 ? 10.203 17.016 -0.657 1 98.56 83 LEU B CA 1
ATOM 2137 C C . LEU B 1 83 ? 11.258 15.945 -0.385 1 98.56 83 LEU B C 1
ATOM 2139 O O . LEU B 1 83 ? 12.078 15.641 -1.251 1 98.56 83 LEU B O 1
ATOM 2143 N N . ARG B 1 84 ? 11.172 15.352 0.788 1 97.12 84 ARG B N 1
ATOM 2144 C CA . ARG B 1 84 ? 12.164 14.359 1.191 1 97.12 84 ARG B CA 1
ATOM 2145 C C . ARG B 1 84 ? 11.789 12.969 0.696 1 97.12 84 ARG B C 1
ATOM 2147 O O . ARG B 1 84 ? 10.625 12.719 0.374 1 97.12 84 ARG B O 1
ATOM 2154 N N . ALA B 1 85 ? 12.766 12.086 0.635 1 94.94 85 ALA B N 1
ATOM 2155 C CA . ALA B 1 85 ? 12.5 10.68 0.355 1 94.94 85 ALA B CA 1
ATOM 2156 C C . ALA B 1 85 ? 11.633 10.055 1.444 1 94.94 85 ALA B C 1
ATOM 2158 O O . ALA B 1 85 ? 11.773 10.383 2.625 1 94.94 85 ALA B O 1
ATOM 2159 N N . PRO B 1 86 ? 10.781 9.141 1.016 1 96.44 86 PRO B N 1
ATOM 2160 C CA . PRO B 1 86 ? 9.875 8.555 2.014 1 96.44 86 PRO B CA 1
ATOM 2161 C C . PRO B 1 86 ? 10.609 7.703 3.045 1 96.44 86 PRO B C 1
ATOM 2163 O O . PRO B 1 86 ? 11.609 7.059 2.719 1 96.44 86 PRO B O 1
ATOM 2166 N N . LEU B 1 87 ? 10.078 7.707 4.289 1 95.56 87 LEU B N 1
ATOM 2167 C CA . LEU B 1 87 ? 10.578 6.871 5.367 1 95.56 87 LEU B CA 1
ATOM 2168 C C . LEU B 1 87 ? 9.547 5.824 5.773 1 95.56 87 LEU B C 1
ATOM 2170 O O . LEU B 1 87 ? 8.344 6.047 5.637 1 95.56 87 LEU B O 1
ATOM 2174 N N . ALA B 1 88 ? 10.062 4.68 6.27 1 93.69 88 ALA B N 1
ATOM 2175 C CA . ALA B 1 88 ? 9.18 3.686 6.875 1 93.69 88 ALA B CA 1
ATOM 2176 C C . ALA B 1 88 ? 8.719 4.129 8.266 1 93.69 88 ALA B C 1
ATOM 2178 O O . ALA B 1 88 ? 9.547 4.457 9.117 1 93.69 88 ALA B O 1
ATOM 2179 N N . LEU B 1 89 ? 7.438 4.195 8.422 1 95.81 89 LEU B N 1
ATOM 2180 C CA . LEU B 1 89 ? 6.914 4.566 9.734 1 95.81 89 LEU B CA 1
ATOM 2181 C C . LEU B 1 89 ? 5.656 3.77 10.055 1 95.81 89 LEU B C 1
ATOM 2183 O O . LEU B 1 89 ? 4.652 3.867 9.344 1 95.81 89 LEU B O 1
ATOM 2187 N N . ASP B 1 90 ? 5.781 2.93 11 1 94.75 90 ASP B N 1
ATOM 2188 C CA . ASP B 1 90 ? 4.66 2.291 11.672 1 94.75 90 ASP B CA 1
ATOM 2189 C C . ASP B 1 90 ? 4.305 3.021 12.969 1 94.75 90 ASP B C 1
ATOM 2191 O O . ASP B 1 90 ? 5.098 3.037 13.914 1 94.75 90 ASP B O 1
ATOM 2195 N N . VAL B 1 91 ? 3.137 3.535 13.016 1 96.81 91 VAL B N 1
ATOM 2196 C CA . VAL B 1 91 ? 2.771 4.379 14.148 1 96.81 91 VAL B CA 1
ATOM 2197 C C . VAL B 1 91 ? 2.803 3.555 15.438 1 96.81 91 VAL B C 1
ATOM 2199 O O . VAL B 1 91 ? 2.902 4.109 16.531 1 96.81 91 VAL B O 1
ATOM 2202 N N . CYS B 1 92 ? 2.738 2.195 15.336 1 96.06 92 CYS B N 1
ATOM 2203 C CA . CYS B 1 92 ? 2.658 1.33 16.5 1 96.06 92 CYS B CA 1
ATOM 2204 C C . CYS B 1 92 ? 4.051 0.946 17 1 96.06 92 CYS B C 1
ATOM 2206 O O . CYS B 1 92 ? 4.191 0.309 18.031 1 96.06 92 CYS B O 1
ATOM 2208 N N . VAL B 1 93 ? 5.055 1.322 16.266 1 93.81 93 VAL B N 1
ATOM 2209 C CA . VAL B 1 93 ? 6.422 0.939 16.609 1 93.81 93 VAL B CA 1
ATOM 2210 C C . VAL B 1 93 ? 7.223 2.18 17 1 93.81 93 VAL B C 1
ATOM 2212 O O . VAL B 1 93 ? 7.363 3.109 16.203 1 93.81 93 VAL B O 1
ATOM 2215 N N . GLU B 1 94 ? 7.762 2.113 18.188 1 91.31 94 GLU B N 1
ATOM 2216 C CA . GLU B 1 94 ? 8.578 3.209 18.703 1 91.31 94 GLU B CA 1
ATOM 2217 C C . GLU B 1 94 ? 10.055 2.838 18.719 1 91.31 94 GLU B C 1
ATOM 2219 O O . GLU B 1 94 ? 10.406 1.67 18.906 1 91.31 94 GLU B O 1
ATOM 2224 N N . PRO B 1 95 ? 10.938 3.775 18.438 1 92.69 95 PRO B N 1
ATOM 2225 C CA . PRO B 1 95 ? 10.641 5.184 18.172 1 92.69 95 PRO B CA 1
ATOM 2226 C C . PRO B 1 95 ? 10.305 5.441 16.703 1 92.69 95 PRO B C 1
ATOM 2228 O O . PRO B 1 95 ? 10.719 4.68 15.828 1 92.69 95 PRO B O 1
ATOM 2231 N N . TRP B 1 96 ? 9.547 6.469 16.5 1 94.69 96 TRP B N 1
ATOM 2232 C CA . TRP B 1 96 ? 9.375 6.922 15.125 1 94.69 96 TRP B CA 1
ATOM 2233 C C . TRP B 1 96 ? 10.703 7.352 14.516 1 94.69 96 TRP B C 1
ATOM 2235 O O . TRP B 1 96 ? 11.641 7.711 15.242 1 94.69 96 TRP B O 1
ATOM 2245 N N . PRO B 1 97 ? 10.789 7.281 13.195 1 90.75 97 PRO B N 1
ATOM 2246 C CA . PRO B 1 97 ? 12.07 7.621 12.57 1 90.75 97 PRO B CA 1
ATOM 2247 C C . PRO B 1 97 ? 12.398 9.109 12.672 1 90.75 97 PRO B C 1
ATOM 2249 O O . PRO B 1 97 ? 13.562 9.492 12.523 1 90.75 97 PRO B O 1
ATOM 2252 N N . LEU B 1 98 ? 11.43 9.984 12.836 1 89.31 98 LEU B N 1
ATOM 2253 C CA . LEU B 1 98 ? 11.664 11.398 13.086 1 89.31 98 LEU B CA 1
ATOM 2254 C C . LEU B 1 98 ? 11.297 11.766 14.516 1 89.31 98 LEU B C 1
ATOM 2256 O O . LEU B 1 98 ? 10.211 11.43 14.992 1 89.31 98 LEU B O 1
ATOM 2260 N N . ALA B 1 99 ? 12.148 12.461 15.062 1 85.88 99 ALA B N 1
ATOM 2261 C CA . ALA B 1 99 ? 11.969 12.812 16.469 1 85.88 99 ALA B CA 1
ATOM 2262 C C . ALA B 1 99 ? 11.023 14.008 16.625 1 85.88 99 ALA B C 1
ATOM 2264 O O . ALA B 1 99 ? 10.367 14.156 17.656 1 85.88 99 ALA B O 1
ATOM 2265 N N . ALA B 1 100 ? 11.055 14.883 15.641 1 95.25 100 ALA B N 1
ATOM 2266 C CA . ALA B 1 100 ? 10.25 16.094 15.781 1 95.25 100 ALA B CA 1
ATOM 2267 C C . ALA B 1 100 ? 9.719 16.562 14.422 1 95.25 100 ALA B C 1
ATOM 2269 O O . ALA B 1 100 ? 10.352 16.328 13.391 1 95.25 100 ALA B O 1
ATOM 2270 N N . ALA B 1 101 ? 8.555 17.172 14.43 1 97.94 101 ALA B N 1
ATOM 2271 C CA . ALA B 1 101 ? 7.898 17.828 13.297 1 97.94 101 ALA B CA 1
ATOM 2272 C C . ALA B 1 101 ? 7.074 19.031 13.758 1 97.94 101 ALA B C 1
ATOM 2274 O O . ALA B 1 101 ? 6.566 19.047 14.883 1 97.94 101 ALA B O 1
ATOM 2275 N N . ASP B 1 102 ? 6.996 19.969 12.898 1 98.38 102 ASP B N 1
ATOM 2276 C CA . ASP B 1 102 ? 6.227 21.172 13.242 1 98.38 102 ASP B CA 1
ATOM 2277 C C . ASP B 1 102 ? 4.73 20.922 13.039 1 98.38 102 ASP B C 1
ATOM 2279 O O . ASP B 1 102 ? 3.9 21.609 13.648 1 98.38 102 ASP B O 1
ATOM 2283 N N . ALA B 1 103 ? 4.414 19.984 12.203 1 98.75 103 ALA B N 1
ATOM 2284 C CA . ALA B 1 103 ? 3.041 19.562 11.953 1 98.75 103 ALA B CA 1
ATOM 2285 C C . ALA B 1 103 ? 3.002 18.125 11.43 1 98.75 103 ALA B C 1
ATOM 2287 O O . ALA B 1 103 ? 3.992 17.625 10.891 1 98.75 103 ALA B O 1
ATOM 2288 N N . ILE B 1 104 ? 1.855 17.484 11.664 1 98.81 104 ILE B N 1
ATOM 2289 C CA . ILE B 1 104 ? 1.633 16.109 11.195 1 98.81 104 ILE B CA 1
ATOM 2290 C C . ILE B 1 104 ? 0.329 16.047 10.398 1 98.81 104 ILE B C 1
ATOM 2292 O O . ILE B 1 104 ? -0.694 16.578 10.828 1 98.81 104 ILE B O 1
ATOM 2296 N N . VAL B 1 105 ? 0.396 15.492 9.234 1 98.88 105 VAL B N 1
ATOM 2297 C CA . VAL B 1 105 ? -0.75 15.312 8.344 1 98.88 105 VAL B CA 1
ATOM 2298 C C . VAL B 1 105 ? -1.007 13.82 8.133 1 98.88 105 VAL B C 1
ATOM 2300 O O . VAL B 1 105 ? -0.086 13.062 7.82 1 98.88 105 VAL B O 1
ATOM 2303 N N . CYS B 1 106 ? -2.186 13.367 8.328 1 98.69 106 CYS B N 1
ATOM 2304 C CA . CYS B 1 106 ? -2.586 11.977 8.141 1 98.69 106 CYS B CA 1
ATOM 2305 C C . CYS B 1 106 ? -3.926 11.883 7.418 1 98.69 106 CYS B C 1
ATOM 2307 O O . CYS B 1 106 ? -4.961 12.242 7.977 1 98.69 106 CYS B O 1
ATOM 2309 N N . VAL B 1 107 ? -3.895 11.367 6.164 1 97.62 107 VAL B N 1
ATOM 2310 C CA . VAL B 1 107 ? -5.074 11.352 5.305 1 97.62 107 VAL B CA 1
ATOM 2311 C C . VAL B 1 107 ? -5.504 9.906 5.051 1 97.62 107 VAL B C 1
ATOM 2313 O O . VAL B 1 107 ? -4.707 9.086 4.582 1 97.62 107 VAL B O 1
ATOM 2316 N N . ASN B 1 108 ? -6.703 9.586 5.406 1 93.44 108 ASN B N 1
ATOM 2317 C CA . ASN B 1 108 ? -7.375 8.344 5.059 1 93.44 108 ASN B CA 1
ATOM 2318 C C . ASN B 1 108 ? -6.648 7.133 5.645 1 93.44 108 ASN B C 1
ATOM 2320 O O . ASN B 1 108 ? -6.449 6.129 4.957 1 93.44 108 ASN B O 1
ATOM 2324 N N . MET B 1 109 ? -6.285 7.176 6.832 1 94.94 109 MET B N 1
ATOM 2325 C CA . MET B 1 109 ? -5.574 6.059 7.449 1 94.94 109 MET B CA 1
ATOM 2326 C C . MET B 1 109 ? -6.402 5.445 8.578 1 94.94 109 MET B C 1
ATOM 2328 O O . MET B 1 109 ? -6.508 4.223 8.68 1 94.94 109 MET B O 1
ATOM 2332 N N . ILE B 1 110 ? -7.094 6.227 9.383 1 96.12 110 ILE B N 1
ATOM 2333 C CA . ILE B 1 110 ? -7.543 5.754 10.688 1 96.12 110 ILE B CA 1
ATOM 2334 C C . ILE B 1 110 ? -8.711 4.785 10.508 1 96.12 110 ILE B C 1
ATOM 2336 O O . ILE B 1 110 ? -8.945 3.926 11.359 1 96.12 110 ILE B O 1
ATOM 2340 N N . HIS B 1 111 ? -9.516 4.883 9.367 1 94.75 111 HIS B N 1
ATOM 2341 C CA . HIS B 1 111 ? -10.648 3.982 9.156 1 94.75 111 HIS B CA 1
ATOM 2342 C C . HIS B 1 111 ? -10.18 2.623 8.648 1 94.75 111 HIS B C 1
ATOM 2344 O O . HIS B 1 111 ? -10.945 1.654 8.664 1 94.75 111 HIS B O 1
ATOM 2350 N N . ILE B 1 112 ? -8.961 2.479 8.156 1 93.06 112 ILE B N 1
ATOM 2351 C CA . ILE B 1 112 ? -8.438 1.197 7.688 1 93.06 112 ILE B CA 1
ATOM 2352 C C . ILE B 1 112 ? -7.336 0.714 8.625 1 93.06 112 ILE B C 1
ATOM 2354 O O . ILE B 1 112 ? -6.34 0.142 8.172 1 93.06 112 ILE B O 1
ATOM 2358 N N . ALA B 1 113 ? -7.438 1.048 9.852 1 94.31 113 ALA B N 1
ATOM 2359 C CA . ALA B 1 113 ? -6.504 0.658 10.906 1 94.31 113 ALA B CA 1
ATOM 2360 C C . ALA B 1 113 ? -7.25 0.257 12.18 1 94.31 113 ALA B C 1
ATOM 2362 O O . ALA B 1 113 ? -8.359 0.729 12.43 1 94.31 113 ALA B O 1
ATOM 2363 N N . PRO B 1 114 ? -6.625 -0.661 12.953 1 95.38 114 PRO B N 1
ATOM 2364 C CA . PRO B 1 114 ? -7.211 -0.925 14.273 1 95.38 114 PRO B CA 1
ATOM 2365 C C . PRO B 1 114 ? -7.195 0.302 15.18 1 95.38 114 PRO B C 1
ATOM 2367 O O . PRO B 1 114 ? -6.348 1.183 15.023 1 95.38 114 PRO B O 1
ATOM 2370 N N . TRP B 1 115 ? -8.078 0.323 16.156 1 97 115 TRP B N 1
ATOM 2371 C CA . TRP B 1 115 ? -8.172 1.442 17.078 1 97 115 TRP B CA 1
ATOM 2372 C C . TRP B 1 115 ? -6.848 1.647 17.812 1 97 115 TRP B C 1
ATOM 2374 O O . TRP B 1 115 ? -6.469 2.781 18.125 1 97 115 TRP B O 1
ATOM 2384 N N . ALA B 1 116 ? -6.203 0.571 18.078 1 97.25 116 ALA B N 1
ATOM 2385 C CA . ALA B 1 116 ? -4.906 0.658 18.75 1 97.25 116 ALA B CA 1
ATOM 2386 C C . ALA B 1 116 ? -3.926 1.498 17.938 1 97.25 116 ALA B C 1
ATOM 2388 O O . ALA B 1 116 ? -3.086 2.203 18.5 1 97.25 116 ALA B O 1
ATOM 2389 N N . ALA B 1 117 ? -3.992 1.396 16.656 1 97.12 117 ALA B N 1
ATOM 2390 C CA . ALA B 1 117 ? -3.125 2.186 15.789 1 97.12 117 ALA B CA 1
ATOM 2391 C C . ALA B 1 117 ? -3.498 3.664 15.836 1 97.12 117 ALA B C 1
ATOM 2393 O O . ALA B 1 117 ? -2.629 4.535 15.758 1 97.12 117 ALA B O 1
ATOM 2394 N N . VAL B 1 118 ? -4.77 3.932 15.938 1 98.19 118 VAL B N 1
ATOM 2395 C CA . VAL B 1 118 ? -5.23 5.309 16.094 1 98.19 118 VAL B CA 1
ATOM 2396 C C . VAL B 1 118 ? -4.684 5.898 17.391 1 98.19 118 VAL B C 1
ATOM 2398 O O . VAL B 1 118 ? -4.176 7.023 17.406 1 98.19 118 VAL B O 1
ATOM 2401 N N . CYS B 1 119 ? -4.723 5.133 18.438 1 98.56 119 CYS B N 1
ATOM 2402 C CA . CYS B 1 119 ? -4.164 5.559 19.719 1 98.56 119 CYS B CA 1
ATOM 2403 C C . CYS B 1 119 ? -2.672 5.836 19.609 1 98.56 119 CYS B C 1
ATOM 2405 O O . CYS B 1 119 ? -2.186 6.863 20.078 1 98.56 119 CYS B O 1
ATOM 2407 N N . ALA B 1 120 ? -2.018 4.949 18.938 1 98.31 120 ALA B N 1
ATOM 2408 C CA . ALA B 1 120 ? -0.575 5.09 18.766 1 98.31 120 ALA B CA 1
ATOM 2409 C C . ALA B 1 120 ? -0.24 6.344 17.969 1 98.31 120 ALA B C 1
ATOM 2411 O O . ALA B 1 120 ? 0.759 7.012 18.234 1 98.31 120 ALA B O 1
ATOM 2412 N N . LEU B 1 121 ? -1.044 6.621 16.953 1 98.44 121 LEU B N 1
ATOM 2413 C CA . LEU B 1 121 ? -0.875 7.84 16.172 1 98.44 121 LEU B CA 1
ATOM 2414 C C . LEU B 1 121 ? -0.899 9.07 17.062 1 98.44 121 LEU B C 1
ATOM 2416 O O . LEU B 1 121 ? -0.031 9.945 16.953 1 98.44 121 LEU B O 1
ATOM 2420 N N . PHE B 1 122 ? -1.821 9.148 17.953 1 98.56 122 PHE B N 1
ATOM 2421 C CA . PHE B 1 122 ? -1.981 10.312 18.828 1 98.56 122 PHE B CA 1
ATOM 2422 C C . PHE B 1 122 ? -0.839 10.406 19.828 1 98.56 122 PHE B C 1
ATOM 2424 O O . PHE B 1 122 ? -0.313 11.492 20.078 1 98.56 122 PHE B O 1
ATOM 2431 N N . VAL B 1 123 ? -0.458 9.305 20.375 1 97.56 123 VAL B N 1
ATOM 2432 C CA . VAL B 1 123 ? 0.641 9.289 21.328 1 97.56 123 VAL B CA 1
ATOM 2433 C C . VAL B 1 123 ? 1.929 9.75 20.641 1 97.56 123 VAL B C 1
ATOM 2435 O O . VAL B 1 123 ? 2.654 10.594 21.172 1 97.56 123 VAL B O 1
ATOM 2438 N N . GLY B 1 124 ? 2.148 9.164 19.516 1 97.81 124 GLY B N 1
ATOM 2439 C CA . GLY B 1 124 ? 3.326 9.562 18.766 1 97.81 124 GLY B CA 1
ATOM 2440 C C . GLY B 1 124 ? 3.301 11.016 18.328 1 97.81 124 GLY B C 1
ATOM 2441 O O . GLY B 1 124 ? 4.324 11.703 18.391 1 97.81 124 GLY B O 1
ATOM 2442 N N . ALA B 1 125 ? 2.17 11.477 17.891 1 98.19 125 ALA B N 1
ATOM 2443 C CA . ALA B 1 125 ? 2.02 12.867 17.469 1 98.19 125 ALA B CA 1
ATOM 2444 C C . ALA B 1 125 ? 2.283 13.82 18.625 1 98.19 125 ALA B C 1
ATOM 2446 O O . ALA B 1 125 ? 2.992 14.82 18.469 1 98.19 125 ALA B O 1
ATOM 2447 N N . ALA B 1 126 ? 1.746 13.477 19.781 1 97.62 126 ALA B N 1
ATOM 2448 C CA . ALA B 1 126 ? 1.937 14.32 20.953 1 97.62 126 ALA B CA 1
ATOM 2449 C C . ALA B 1 126 ? 3.414 14.414 21.328 1 97.62 126 ALA B C 1
ATOM 2451 O O . ALA B 1 126 ? 3.875 15.461 21.797 1 97.62 126 ALA B O 1
ATOM 2452 N N . ARG B 1 127 ? 4.102 13.375 21.125 1 96.88 127 ARG B N 1
ATOM 2453 C CA . ARG B 1 127 ? 5.531 13.359 21.438 1 96.88 127 ARG B CA 1
ATOM 2454 C C . ARG B 1 127 ? 6.324 14.164 20.422 1 96.88 127 ARG B C 1
ATOM 2456 O O . ARG B 1 127 ? 7.258 14.883 20.781 1 96.88 127 ARG B O 1
ATOM 2463 N N . ALA B 1 128 ? 5.965 14.109 19.203 1 97.62 128 ALA B N 1
ATOM 2464 C CA . ALA B 1 128 ? 6.762 14.648 18.094 1 97.62 128 ALA B CA 1
ATOM 2465 C C . ALA B 1 128 ? 6.473 16.125 17.875 1 97.62 128 ALA B C 1
ATOM 2467 O O . ALA B 1 128 ? 7.324 16.875 17.391 1 97.62 128 ALA B O 1
ATOM 2468 N N . LEU B 1 129 ? 5.332 16.594 18.25 1 98.25 129 LEU B N 1
ATOM 2469 C CA . LEU B 1 129 ? 4.898 17.953 17.953 1 98.25 129 LEU B CA 1
ATOM 2470 C C . LEU B 1 129 ? 5.34 18.922 19.047 1 98.25 129 LEU B C 1
ATOM 2472 O O . LEU B 1 129 ? 5.328 18.578 20.234 1 98.25 129 LEU B O 1
ATOM 2476 N N . PRO B 1 130 ? 5.734 20.125 18.688 1 97.81 130 PRO B N 1
ATOM 2477 C CA . PRO B 1 130 ? 5.914 21.188 19.688 1 97.81 130 PRO B CA 1
ATOM 2478 C C . PRO B 1 130 ? 4.59 21.719 20.219 1 97.81 130 PRO B C 1
ATOM 2480 O O . PRO B 1 130 ? 3.527 21.422 19.672 1 97.81 130 PRO B O 1
ATOM 2483 N N . ASP B 1 131 ? 4.723 22.484 21.312 1 97.25 131 ASP B N 1
ATOM 2484 C CA . ASP B 1 131 ? 3.527 23.188 21.781 1 97.25 131 ASP B CA 1
ATOM 2485 C C . ASP B 1 131 ? 2.91 24.016 20.656 1 97.25 131 ASP B C 1
ATOM 2487 O O . ASP B 1 131 ? 3.619 24.734 19.953 1 97.25 131 ASP B O 1
ATOM 2491 N N . GLY B 1 132 ? 1.617 23.828 20.469 1 97.12 132 GLY B N 1
ATOM 2492 C CA . GLY B 1 132 ? 0.922 24.562 19.422 1 97.12 132 GLY B CA 1
ATOM 2493 C C . GLY B 1 132 ? 0.959 23.859 18.078 1 97.12 132 GLY B C 1
ATOM 2494 O O . GLY B 1 132 ? 0.281 24.266 17.141 1 97.12 132 GLY B O 1
ATOM 2495 N N . GLY B 1 133 ? 1.74 22.781 17.984 1 98.06 133 GLY B N 1
ATOM 2496 C CA . GLY B 1 133 ? 1.831 22.016 16.75 1 98.06 133 GLY B CA 1
ATOM 2497 C C . GLY B 1 133 ? 0.515 21.391 16.344 1 98.06 133 GLY B C 1
ATOM 2498 O O . GLY B 1 133 ? -0.354 21.141 17.172 1 98.06 133 GLY B O 1
ATOM 2499 N N . VAL B 1 134 ? 0.38 21.078 15.055 1 98.25 134 VAL B N 1
ATOM 2500 C CA . VAL B 1 134 ? -0.898 20.656 14.5 1 98.25 134 VAL B CA 1
ATOM 2501 C C . VAL B 1 134 ? -0.823 19.188 14.102 1 98.25 134 VAL B C 1
ATOM 2503 O O . VAL B 1 134 ? 0.174 18.734 13.531 1 98.25 134 VAL B O 1
ATOM 2506 N N . LEU B 1 135 ? -1.831 18.438 14.516 1 98.75 135 LEU B N 1
ATOM 2507 C CA . LEU B 1 135 ? -2.162 17.156 13.898 1 98.75 135 LEU B CA 1
ATOM 2508 C C . LEU B 1 135 ? -3.414 17.281 13.039 1 98.75 135 LEU B C 1
ATOM 2510 O O . LEU B 1 135 ? -4.5 17.547 13.547 1 98.75 135 LEU B O 1
ATOM 2514 N N . TYR B 1 136 ? -3.266 17.094 11.742 1 98.88 136 TYR B N 1
ATOM 2515 C CA . TYR B 1 136 ? -4.352 17.172 10.773 1 98.88 136 TYR B CA 1
ATOM 2516 C C . TYR B 1 136 ? -4.789 15.781 10.328 1 98.88 136 TYR B C 1
ATOM 2518 O O . TYR B 1 136 ? -3.971 14.992 9.852 1 98.88 136 TYR B O 1
ATOM 2526 N N . LEU B 1 137 ? -6.055 15.484 10.492 1 98.81 137 LEU B N 1
ATOM 2527 C CA . LEU B 1 137 ? -6.645 14.234 10.031 1 98.81 137 LEU B CA 1
ATOM 2528 C C . LEU B 1 137 ? -7.707 14.492 8.969 1 98.81 137 LEU B C 1
ATOM 2530 O O . LEU B 1 137 ? -8.453 15.469 9.055 1 98.81 137 LEU B O 1
ATOM 2534 N N . TYR B 1 138 ? -7.766 13.625 7.98 1 98.31 138 TYR B N 1
ATOM 2535 C CA . TYR B 1 138 ? -8.789 13.68 6.945 1 98.31 138 TYR B CA 1
ATOM 2536 C C . TYR B 1 138 ? -9.367 12.297 6.668 1 98.31 138 TYR B C 1
ATOM 2538 O O . TYR B 1 138 ? -8.633 11.312 6.609 1 98.31 138 TYR B O 1
ATOM 2546 N N . GLY B 1 139 ? -10.664 12.211 6.469 1 96.12 139 GLY B N 1
ATOM 2547 C CA . GLY B 1 139 ? -11.344 10.977 6.117 1 96.12 139 GLY B CA 1
ATOM 2548 C C . GLY B 1 139 ? -12.812 10.969 6.504 1 96.12 139 GLY B C 1
ATOM 2549 O O . GLY B 1 139 ? -13.375 12.016 6.848 1 96.12 139 GLY B O 1
ATOM 2550 N N . PRO B 1 140 ? -13.445 9.82 6.324 1 95.12 140 PRO B N 1
ATOM 2551 C CA . PRO B 1 140 ? -14.844 9.68 6.754 1 95.12 140 PRO B CA 1
ATOM 2552 C C . PRO B 1 140 ? -14.984 9.539 8.266 1 95.12 140 PRO B C 1
ATOM 2554 O O . PRO B 1 140 ? -14.141 8.922 8.914 1 95.12 140 PRO B O 1
ATOM 2557 N N . TYR B 1 141 ? -16.094 10.102 8.797 1 96.81 141 TYR B N 1
ATOM 2558 C CA . TYR B 1 141 ? -16.391 10 10.219 1 96.81 141 TYR B CA 1
ATOM 2559 C C . TYR B 1 141 ? -17.875 9.773 10.445 1 96.81 141 TYR B C 1
ATOM 2561 O O . TYR B 1 141 ? -18.703 10.172 9.617 1 96.81 141 TYR B O 1
ATOM 2569 N N . ARG B 1 142 ? -18.094 9.125 11.531 1 96.56 142 ARG B N 1
ATOM 2570 C CA . ARG B 1 142 ? -19.422 9.148 12.109 1 96.56 142 ARG B CA 1
ATOM 2571 C C . ARG B 1 142 ? -19.578 10.297 13.094 1 96.56 142 ARG B C 1
ATOM 2573 O O . ARG B 1 142 ? -18.594 10.766 13.672 1 96.56 142 ARG B O 1
ATOM 2580 N N . ARG B 1 143 ? -20.812 10.773 13.289 1 95.94 143 ARG B N 1
ATOM 2581 C CA . ARG B 1 143 ? -21.156 11.805 14.266 1 95.94 143 ARG B CA 1
ATOM 2582 C C . ARG B 1 143 ? -22.406 11.43 15.055 1 95.94 143 ARG B C 1
ATOM 2584 O O . ARG B 1 143 ? -23.391 10.969 14.484 1 95.94 143 ARG B O 1
ATOM 2591 N N . GLY B 1 144 ? -22.25 11.555 16.422 1 93.56 144 GLY B N 1
ATOM 2592 C CA . GLY B 1 144 ? -23.375 11.188 17.266 1 93.56 144 GLY B CA 1
ATOM 2593 C C . GLY B 1 144 ? -23.75 9.719 17.156 1 93.56 144 GLY B C 1
ATOM 2594 O O . GLY B 1 144 ? -24.938 9.367 17.172 1 93.56 144 GLY B O 1
ATOM 2595 N N . GLY B 1 145 ? -22.828 8.953 16.828 1 91.31 145 GLY B N 1
ATOM 2596 C CA . GLY B 1 145 ? -23.047 7.523 16.734 1 91.31 145 GLY B CA 1
ATOM 2597 C C . GLY B 1 145 ? -23.688 7.105 15.422 1 91.31 145 GLY B C 1
ATOM 2598 O O . GLY B 1 145 ? -24.062 5.941 15.25 1 91.31 145 GLY B O 1
ATOM 2599 N N . ALA B 1 146 ? -23.766 8.078 14.484 1 92.25 146 ALA B N 1
ATOM 2600 C CA . ALA B 1 146 ? -24.438 7.766 13.227 1 92.25 146 ALA B CA 1
ATOM 2601 C C . ALA B 1 146 ? -23.562 8.125 12.031 1 92.25 146 ALA B C 1
ATOM 2603 O O . ALA B 1 146 ? -22.719 9.016 12.117 1 92.25 146 ALA B O 1
ATOM 2604 N N . HIS B 1 147 ? -23.844 7.352 10.961 1 92.75 147 HIS B N 1
ATOM 2605 C CA . HIS B 1 147 ? -23.203 7.742 9.703 1 92.75 147 HIS B CA 1
ATOM 2606 C C . HIS B 1 147 ? -23.859 8.992 9.125 1 92.75 147 HIS B C 1
ATOM 2608 O O . HIS B 1 147 ? -25.062 9.18 9.25 1 92.75 147 HIS B O 1
ATOM 2614 N N . THR B 1 148 ? -23.016 9.797 8.5 1 87 148 THR B N 1
ATOM 2615 C CA . THR B 1 148 ? -23.516 11.078 8.016 1 87 148 THR B CA 1
ATOM 2616 C C . THR B 1 148 ? -24.094 10.938 6.609 1 87 148 THR B C 1
ATOM 2618 O O . THR B 1 148 ? -24.781 11.836 6.125 1 87 148 THR B O 1
ATOM 2621 N N . ALA B 1 149 ? -23.828 9.898 5.914 1 88.25 149 ALA B N 1
ATOM 2622 C CA . ALA B 1 149 ? -24.328 9.594 4.578 1 88.25 149 ALA B CA 1
ATOM 2623 C C . ALA B 1 149 ? -24.469 8.094 4.367 1 88.25 149 ALA B C 1
ATOM 2625 O O . ALA B 1 149 ? -23.766 7.305 5.008 1 88.25 149 ALA B O 1
ATOM 2626 N N . GLU B 1 150 ? -25.328 7.781 3.469 1 89.06 150 GLU B N 1
ATOM 2627 C CA . GLU B 1 150 ? -25.5 6.371 3.123 1 89.06 150 GLU B CA 1
ATOM 2628 C C . GLU B 1 150 ? -24.219 5.789 2.545 1 89.06 150 GLU B C 1
ATOM 2630 O O . GLU B 1 150 ? -23.891 4.625 2.791 1 89.06 150 GLU B O 1
ATOM 2635 N N . SER B 1 151 ? -23.547 6.602 1.822 1 85.25 151 SER B N 1
ATOM 2636 C CA . SER B 1 151 ? -22.281 6.164 1.233 1 85.25 151 SER B CA 1
ATOM 2637 C C . SER B 1 151 ? -21.281 5.797 2.311 1 85.25 151 SER B C 1
ATOM 2639 O O . SER B 1 151 ? -20.562 4.793 2.188 1 85.25 151 SER B O 1
ATOM 2641 N N . ASN B 1 152 ? -21.234 6.488 3.355 1 89.38 152 ASN B N 1
ATOM 2642 C CA . ASN B 1 152 ? -20.312 6.199 4.453 1 89.38 152 ASN B CA 1
ATOM 2643 C C . ASN B 1 152 ? -20.734 4.945 5.219 1 89.38 152 ASN B C 1
ATOM 2645 O O . ASN B 1 152 ? -19.891 4.195 5.699 1 89.38 152 ASN B O 1
ATOM 2649 N N . ALA B 1 153 ? -22 4.781 5.336 1 91.88 153 ALA B N 1
ATOM 2650 C CA . ALA B 1 153 ? -22.516 3.578 6 1 91.88 153 ALA B CA 1
ATOM 2651 C C . ALA B 1 153 ? -22.125 2.322 5.223 1 91.88 153 ALA B C 1
ATOM 2653 O O . ALA B 1 153 ? -21.688 1.328 5.812 1 91.88 153 ALA B O 1
ATOM 2654 N N . GLN B 1 154 ? -22.328 2.406 3.959 1 88.38 154 GLN B N 1
ATOM 2655 C CA . GLN B 1 154 ? -21.953 1.286 3.1 1 88.38 154 GLN B CA 1
ATOM 2656 C C . GLN B 1 154 ? -20.453 1.04 3.137 1 88.38 154 GLN B C 1
ATOM 2658 O O . GLN B 1 154 ? -20 -0.107 3.203 1 88.38 154 GLN B O 1
ATOM 2663 N N . PHE B 1 155 ? -19.75 2.051 3.107 1 87.69 155 PHE B N 1
ATOM 2664 C CA . PHE B 1 155 ? -18.297 1.972 3.186 1 87.69 155 PHE B CA 1
ATOM 2665 C C . PHE B 1 155 ? -17.859 1.322 4.492 1 87.69 155 PHE B C 1
ATOM 2667 O O . PHE B 1 155 ? -17.016 0.429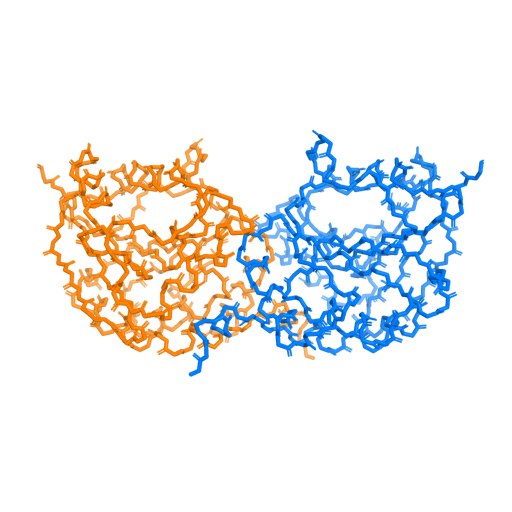 4.492 1 87.69 155 PHE B O 1
ATOM 2674 N N . ASP B 1 156 ? -18.406 1.746 5.52 1 92.06 156 ASP B N 1
ATOM 2675 C CA . ASP B 1 156 ? -18.109 1.192 6.84 1 92.06 156 ASP B CA 1
ATOM 2676 C C . ASP B 1 156 ? -18.375 -0.313 6.871 1 92.06 156 ASP B C 1
ATOM 2678 O O . ASP B 1 156 ? -17.547 -1.078 7.383 1 92.06 156 ASP B O 1
ATOM 2682 N N . ALA B 1 157 ? -19.5 -0.652 6.375 1 90.94 157 ALA B N 1
ATOM 2683 C CA . ALA B 1 157 ? -19.859 -2.066 6.332 1 90.94 157 ALA B CA 1
ATOM 2684 C C . ALA B 1 157 ? -18.828 -2.869 5.527 1 90.94 157 ALA B C 1
ATOM 2686 O O . ALA B 1 157 ? -18.453 -3.977 5.918 1 90.94 157 ALA B O 1
ATOM 2687 N N . GLN B 1 158 ? -18.453 -2.271 4.465 1 85.31 158 GLN B N 1
ATOM 2688 C CA . GLN B 1 158 ? -17.469 -2.938 3.619 1 85.31 158 GLN B CA 1
ATOM 2689 C C . GLN B 1 158 ? -16.125 -3.098 4.344 1 85.31 158 GLN B C 1
ATOM 2691 O O . GLN B 1 158 ? -15.508 -4.16 4.277 1 85.31 158 GLN B O 1
ATOM 2696 N N . LEU B 1 159 ? -15.641 -2.109 4.984 1 89.19 159 LEU B N 1
ATOM 2697 C CA . LEU B 1 159 ? -14.398 -2.152 5.758 1 89.19 159 LEU B CA 1
ATOM 2698 C C . LEU B 1 159 ? -14.453 -3.254 6.809 1 89.19 159 LEU B C 1
ATOM 2700 O O . LEU B 1 159 ? -13.531 -4.066 6.914 1 89.19 159 LEU B O 1
ATOM 2704 N N . ARG B 1 160 ? -15.539 -3.299 7.527 1 91.25 160 ARG B N 1
ATOM 2705 C CA . ARG B 1 160 ? -15.664 -4.199 8.672 1 91.25 160 ARG B CA 1
ATOM 2706 C C . ARG B 1 160 ? -15.82 -5.648 8.211 1 91.25 160 ARG B C 1
ATOM 2708 O O . ARG B 1 160 ? -15.422 -6.574 8.922 1 91.25 160 ARG B O 1
ATOM 2715 N N . ARG B 1 161 ? -16.438 -5.863 7.023 1 83.94 161 ARG B N 1
ATOM 2716 C CA . ARG B 1 161 ? -16.5 -7.195 6.434 1 83.94 161 ARG B CA 1
ATOM 2717 C C . ARG B 1 161 ? -15.094 -7.723 6.125 1 83.94 161 ARG B C 1
ATOM 2719 O O . ARG B 1 161 ? -14.828 -8.914 6.266 1 83.94 161 ARG B O 1
ATOM 2726 N N . ARG B 1 162 ? -14.25 -6.852 5.836 1 80.12 162 ARG B N 1
ATOM 2727 C CA . ARG B 1 162 ? -12.883 -7.215 5.477 1 80.12 162 ARG B CA 1
ATOM 2728 C C . ARG B 1 162 ? -12.031 -7.422 6.719 1 80.12 162 ARG B C 1
ATOM 2730 O O . ARG B 1 162 ? -11.234 -8.367 6.781 1 80.12 162 ARG B O 1
ATOM 2737 N N . ASN B 1 163 ? -12.117 -6.52 7.617 1 86.19 163 ASN B N 1
ATOM 2738 C CA . ASN B 1 163 ? -11.438 -6.57 8.914 1 86.19 163 ASN B CA 1
ATOM 2739 C C . ASN B 1 163 ? -12.281 -5.922 10.008 1 86.19 163 ASN B C 1
ATOM 2741 O O . ASN B 1 163 ? -12.445 -4.699 10.023 1 86.19 163 ASN B O 1
ATOM 2745 N N . PRO B 1 164 ? -12.656 -6.695 10.891 1 92.12 164 PRO B N 1
ATOM 2746 C CA . PRO B 1 164 ? -13.562 -6.156 11.906 1 92.12 164 PRO B CA 1
ATOM 2747 C C . PRO B 1 164 ? -12.922 -5.066 12.758 1 92.12 164 PRO B C 1
ATOM 2749 O O . PRO B 1 164 ? -13.617 -4.316 13.445 1 92.12 164 PRO B O 1
ATOM 2752 N N . ALA B 1 165 ? -11.594 -4.988 12.734 1 93.12 165 ALA B N 1
ATOM 2753 C CA . ALA B 1 165 ? -10.891 -3.971 13.523 1 93.12 165 ALA B CA 1
ATOM 2754 C C . ALA B 1 165 ? -10.898 -2.625 12.805 1 93.12 165 ALA B C 1
ATOM 2756 O O . ALA B 1 165 ? -10.5 -1.607 13.375 1 93.12 165 ALA B O 1
ATOM 2757 N N . TRP B 1 166 ? -11.391 -2.65 11.594 1 93.69 166 TRP B N 1
ATOM 2758 C CA . TRP B 1 166 ? -11.469 -1.428 10.797 1 93.69 166 TRP B CA 1
ATOM 2759 C C . TRP B 1 166 ? -12.852 -0.795 10.898 1 93.69 166 TRP B C 1
ATOM 2761 O O . TRP B 1 166 ? -13.75 -1.354 11.531 1 93.69 166 TRP B O 1
ATOM 2771 N N . GLY B 1 167 ? -12.945 0.447 10.383 1 94.5 167 GLY B N 1
ATOM 2772 C CA . GLY B 1 167 ? -14.242 1.09 10.344 1 94.5 167 GLY B CA 1
ATOM 2773 C C . GLY B 1 167 ? -14.172 2.602 10.445 1 94.5 167 GLY B C 1
ATOM 2774 O O . GLY B 1 167 ? -13.203 3.145 10.984 1 94.5 167 GLY B O 1
ATOM 2775 N N . VAL B 1 168 ? -15.242 3.174 9.906 1 95.88 168 VAL B N 1
ATOM 2776 C CA . VAL B 1 168 ? -15.375 4.617 10.062 1 95.88 168 VAL B CA 1
ATOM 2777 C C . VAL B 1 168 ? -15.492 4.969 11.547 1 95.88 168 VAL B C 1
ATOM 2779 O O . VAL B 1 168 ? -16.297 4.387 12.266 1 95.88 168 VAL B O 1
ATOM 2782 N N . ARG B 1 169 ? -14.641 5.879 11.992 1 97.44 169 ARG B N 1
ATOM 2783 C CA . ARG B 1 169 ? -14.539 6.168 13.414 1 97.44 169 ARG B CA 1
ATOM 2784 C C . ARG B 1 169 ? -15.562 7.215 13.844 1 97.44 169 ARG B C 1
ATOM 2786 O O . ARG B 1 169 ? -15.914 8.102 13.055 1 97.44 169 ARG B O 1
ATOM 2793 N N . ASP B 1 170 ? -16 7.07 15.086 1 97.56 170 ASP B N 1
ATOM 2794 C CA . ASP B 1 170 ? -16.812 8.133 15.688 1 97.56 170 ASP B CA 1
ATOM 2795 C C . ASP B 1 170 ? -15.961 9.367 15.977 1 97.56 170 ASP B C 1
ATOM 2797 O O . ASP B 1 170 ? -14.977 9.289 16.703 1 97.56 170 ASP B O 1
ATOM 2801 N N . LEU B 1 171 ? -16.422 10.469 15.445 1 98.19 171 LEU B N 1
ATOM 2802 C CA . LEU B 1 171 ? -15.695 11.719 15.633 1 98.19 171 LEU B CA 1
ATOM 2803 C C . LEU B 1 171 ? -15.477 12 17.125 1 98.19 171 LEU B C 1
ATOM 2805 O O . LEU B 1 171 ? -14.383 12.375 17.531 1 98.19 171 LEU B O 1
ATOM 2809 N N . GLU B 1 172 ? -16.453 11.727 17.906 1 98.19 172 GLU B N 1
ATOM 2810 C CA . GLU B 1 172 ? -16.391 12.008 19.344 1 98.19 172 GLU B CA 1
ATOM 2811 C C . GLU B 1 172 ? -15.328 11.156 20.031 1 98.19 172 GLU B C 1
ATOM 2813 O O . GLU B 1 172 ? -14.625 11.625 20.922 1 98.19 172 GLU B O 1
ATOM 2818 N N . ALA B 1 173 ? -15.234 9.93 19.578 1 98.25 173 ALA B N 1
ATOM 2819 C CA . ALA B 1 173 ? -14.219 9.047 20.156 1 98.25 173 ALA B CA 1
ATOM 2820 C C . ALA B 1 173 ? -12.812 9.523 19.812 1 98.25 173 ALA B C 1
ATOM 2822 O O . ALA B 1 173 ? -11.914 9.484 20.656 1 98.25 173 ALA B O 1
ATOM 2823 N N . VAL B 1 174 ? -12.664 9.992 18.609 1 98.69 174 VAL B N 1
ATOM 2824 C CA . VAL B 1 174 ? -11.367 10.484 18.156 1 98.69 174 VAL B CA 1
ATOM 2825 C C . VAL B 1 174 ? -11.008 11.766 18.906 1 98.69 174 VAL B C 1
ATOM 2827 O O . VAL B 1 174 ? -9.859 11.953 19.312 1 98.69 174 VAL B O 1
ATOM 2830 N N . VAL B 1 175 ? -11.969 12.609 19.094 1 98.56 175 VAL B N 1
ATOM 2831 C CA . VAL B 1 175 ? -11.766 13.859 19.812 1 98.56 175 VAL B CA 1
ATOM 2832 C C . VAL B 1 175 ? -11.383 13.57 21.266 1 98.56 175 VAL B C 1
ATOM 2834 O O . VAL B 1 175 ? -10.477 14.195 21.812 1 98.56 175 VAL B O 1
ATOM 2837 N N . GLU B 1 176 ? -12.07 12.625 21.859 1 98.31 176 GLU B N 1
ATOM 2838 C CA . GLU B 1 176 ? -11.758 12.234 23.234 1 98.31 176 GLU B CA 1
ATOM 2839 C C . GLU B 1 176 ? -10.336 11.703 23.344 1 98.31 176 GLU B C 1
ATOM 2841 O O . GLU B 1 176 ? -9.617 12.039 24.281 1 98.31 176 GLU B O 1
ATOM 2846 N N . LEU B 1 177 ? -10.016 10.914 22.406 1 98.5 177 LEU B N 1
ATOM 2847 C CA . LEU B 1 177 ? -8.656 10.375 22.375 1 98.5 177 LEU B CA 1
ATOM 2848 C C . LEU B 1 177 ? -7.633 11.5 22.266 1 98.5 177 LEU B C 1
ATOM 2850 O O . LEU B 1 177 ? -6.598 11.469 22.938 1 98.5 177 LEU B O 1
ATOM 2854 N N . GLY B 1 178 ? -7.891 12.484 21.391 1 98.31 178 GLY B N 1
ATOM 2855 C CA . GLY B 1 178 ? -7.016 13.641 21.297 1 98.31 178 GLY B CA 1
ATOM 2856 C C . GLY B 1 178 ? -6.809 14.344 22.625 1 98.31 178 GLY B C 1
ATOM 2857 O O . GLY B 1 178 ? -5.668 14.57 23.047 1 98.31 178 GLY B O 1
ATOM 2858 N N . GLY B 1 179 ? -7.855 14.664 23.281 1 97.31 179 GLY B N 1
ATOM 2859 C CA . GLY B 1 179 ? -7.777 15.312 24.594 1 97.31 179 GLY B CA 1
ATOM 2860 C C . GLY B 1 179 ? -6.949 14.531 25.594 1 97.31 179 GLY B C 1
ATOM 2861 O O . GLY B 1 179 ? -6.125 15.109 26.312 1 97.31 179 GLY B O 1
ATOM 2862 N N . ALA B 1 180 ? -7.145 13.227 25.594 1 97.38 180 ALA B N 1
ATOM 2863 C CA . ALA B 1 180 ? -6.445 12.352 26.531 1 97.38 180 ALA B CA 1
ATOM 2864 C C . ALA B 1 180 ? -4.953 12.305 26.219 1 97.38 180 ALA B C 1
ATOM 2866 O O . ALA B 1 180 ? -4.137 12 27.094 1 97.38 180 ALA B O 1
ATOM 2867 N N . SER B 1 181 ? -4.598 12.648 25.016 1 97 181 SER B N 1
ATOM 2868 C CA . SER B 1 181 ? -3.209 12.578 24.578 1 97 181 SER B CA 1
ATOM 2869 C C . SER B 1 181 ? -2.553 13.953 24.594 1 97 181 SER B C 1
ATOM 2871 O O . SER B 1 181 ? -1.416 14.117 24.141 1 97 181 SER B O 1
ATOM 2873 N N . GLY B 1 182 ? -3.287 14.953 25.016 1 97.56 182 GLY B N 1
ATOM 2874 C CA . GLY B 1 182 ? -2.74 16.297 25.062 1 97.56 182 GLY B CA 1
ATOM 2875 C C . GLY B 1 182 ? -2.912 17.062 23.75 1 97.56 182 GLY B C 1
ATOM 2876 O O . GLY B 1 182 ? -2.273 18.094 23.547 1 97.56 182 GLY B O 1
ATOM 2877 N N . LEU B 1 183 ? -3.691 16.578 22.859 1 98.56 183 LEU B N 1
ATOM 2878 C CA . LEU B 1 183 ? -4.031 17.219 21.594 1 98.56 183 LEU B CA 1
ATOM 2879 C C . LEU B 1 183 ? -5.492 17.656 21.578 1 98.56 183 LEU B C 1
ATOM 2881 O O . LEU B 1 183 ? -6.391 16.828 21.406 1 98.56 183 LEU B O 1
ATOM 2885 N N . ALA B 1 184 ? -5.691 18.953 21.656 1 98.12 184 ALA B N 1
ATOM 2886 C CA . ALA B 1 184 ? -7.051 19.484 21.75 1 98.12 184 ALA B CA 1
ATOM 2887 C C . ALA B 1 184 ? -7.641 19.734 20.359 1 98.12 184 ALA B C 1
ATOM 2889 O O . ALA B 1 184 ? -6.941 20.188 19.453 1 98.12 184 ALA B O 1
ATOM 2890 N N . LEU B 1 185 ? -8.953 19.438 20.234 1 98.56 185 LEU B N 1
ATOM 2891 C CA . LEU B 1 185 ? -9.641 19.75 18.984 1 98.56 185 LEU B CA 1
ATOM 2892 C C . LEU B 1 185 ? -9.602 21.25 18.719 1 98.56 185 LEU B C 1
ATOM 2894 O O . LEU B 1 185 ? -9.906 22.062 19.594 1 98.56 185 LEU B O 1
ATOM 2898 N N . ASP B 1 186 ? -9.164 21.562 17.547 1 97.88 186 ASP B N 1
ATOM 2899 C CA . ASP B 1 186 ? -9.117 22.969 17.141 1 97.88 186 ASP B CA 1
ATOM 2900 C C . ASP B 1 186 ? -10.273 23.297 16.203 1 97.88 186 ASP B C 1
ATOM 2902 O O . ASP B 1 186 ? -10.977 24.297 16.406 1 97.88 186 ASP B O 1
ATOM 2906 N N . GLU B 1 187 ? -10.492 22.453 15.172 1 97.44 187 GLU B N 1
ATOM 2907 C CA . GLU B 1 187 ? -11.562 22.703 14.219 1 97.44 187 GLU B CA 1
ATOM 2908 C C . GLU B 1 187 ? -11.945 21.438 13.469 1 97.44 187 GLU B C 1
ATOM 2910 O O . GLU B 1 187 ? -11.133 20.516 13.336 1 97.44 187 GLU B O 1
ATOM 2915 N N . VAL B 1 188 ? -13.195 21.406 13.062 1 98.31 188 VAL B N 1
ATOM 2916 C CA . VAL B 1 188 ? -13.719 20.422 12.141 1 98.31 188 VAL B CA 1
ATOM 2917 C C . VAL B 1 188 ? -14.227 21.109 10.875 1 98.31 188 VAL B C 1
ATOM 2919 O O . VAL B 1 188 ? -15.016 22.047 10.945 1 98.31 188 VAL B O 1
ATOM 2922 N N . VAL B 1 189 ? -13.789 20.719 9.734 1 98.19 189 VAL B N 1
ATOM 2923 C CA . VAL B 1 189 ? -14.18 21.312 8.461 1 98.19 189 VAL B CA 1
ATOM 2924 C C . VAL B 1 189 ? -14.891 20.281 7.602 1 98.19 189 VAL B C 1
ATOM 2926 O O . VAL B 1 189 ? -14.375 19.188 7.383 1 98.19 189 VAL B O 1
ATOM 2929 N N . GLU B 1 190 ? -16.078 20.594 7.105 1 97 190 GLU B N 1
ATOM 2930 C CA . GLU B 1 190 ? -16.766 19.734 6.137 1 97 190 GLU B CA 1
ATOM 2931 C C . GLU B 1 190 ? -16.031 19.719 4.801 1 97 190 GLU B C 1
ATOM 2933 O O . GLU B 1 190 ? -15.641 20.766 4.281 1 97 190 GLU B O 1
ATOM 2938 N N . MET B 1 191 ? -15.844 18.531 4.277 1 96.81 191 MET B N 1
ATOM 2939 C CA . MET B 1 191 ? -15.109 18.359 3.031 1 96.81 191 MET B CA 1
ATOM 2940 C C . MET B 1 191 ? -15.977 17.703 1.969 1 96.81 191 MET B C 1
ATOM 2942 O O . MET B 1 191 ? -17.031 17.141 2.283 1 96.81 191 MET B O 1
ATOM 2946 N N . PRO B 1 192 ? -15.578 17.781 0.72 1 93.25 192 PRO B N 1
ATOM 2947 C CA . PRO B 1 192 ? -16.328 17.062 -0.316 1 93.25 192 PRO B CA 1
ATOM 2948 C C . PRO B 1 192 ? -16.438 15.562 -0.043 1 93.25 192 PRO B 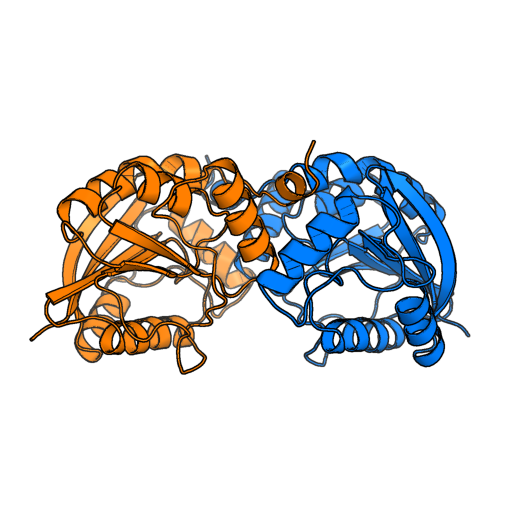C 1
ATOM 2950 O O . PRO B 1 192 ? -15.641 15.016 0.722 1 93.25 192 PRO B O 1
ATOM 2953 N N . ALA B 1 193 ? -17.438 14.906 -0.553 1 89.88 193 ALA B N 1
ATOM 2954 C CA . ALA B 1 193 ? -17.641 13.469 -0.516 1 89.88 193 ALA B CA 1
ATOM 2955 C C . ALA B 1 193 ? -17.891 12.984 0.912 1 89.88 193 ALA B C 1
ATOM 2957 O O . ALA B 1 193 ? -17.453 11.891 1.285 1 89.88 193 ALA B O 1
ATOM 2958 N N . ASN B 1 194 ? -18.422 13.867 1.697 1 91.88 194 ASN B N 1
ATOM 2959 C CA . ASN B 1 194 ? -18.875 13.547 3.047 1 91.88 194 ASN B CA 1
ATOM 2960 C C . ASN B 1 194 ? -17.703 13.203 3.961 1 91.88 194 ASN B C 1
ATOM 2962 O O . ASN B 1 194 ? -17.828 12.336 4.832 1 91.88 194 ASN B O 1
ATOM 2966 N N . ASN B 1 195 ? -16.562 13.766 3.678 1 94.94 195 ASN B N 1
ATOM 2967 C CA . ASN B 1 195 ? -15.406 13.633 4.551 1 94.94 195 ASN B CA 1
ATOM 2968 C C . ASN B 1 195 ? -15.266 14.828 5.488 1 94.94 195 ASN B C 1
ATOM 2970 O O . ASN B 1 195 ? -16.031 15.789 5.391 1 94.94 195 ASN B O 1
ATOM 2974 N N . LEU B 1 196 ? -14.422 14.648 6.457 1 97.12 196 LEU B N 1
ATOM 2975 C CA . LEU B 1 196 ? -14.102 15.742 7.371 1 97.12 196 LEU B CA 1
ATOM 2976 C C . LEU B 1 196 ? -12.594 15.953 7.457 1 97.12 196 LEU B C 1
ATOM 2978 O O . LEU B 1 196 ? -11.82 15 7.383 1 97.12 196 LEU B O 1
ATOM 2982 N N . SER B 1 197 ? -12.219 17.188 7.508 1 98.56 197 SER B N 1
ATOM 2983 C CA . SER B 1 197 ? -10.938 17.547 8.117 1 98.56 197 SER B CA 1
ATOM 2984 C C . SER B 1 197 ? -11.086 17.766 9.617 1 98.56 197 SER B C 1
ATOM 2986 O O . SER B 1 197 ? -11.953 18.516 10.062 1 98.56 197 SER B O 1
ATOM 2988 N N . VAL B 1 198 ? -10.305 17.062 10.383 1 98.75 198 VAL B N 1
ATOM 2989 C CA . VAL B 1 198 ? -10.312 17.188 11.844 1 98.75 198 VAL B CA 1
ATOM 2990 C C . VAL B 1 198 ? -8.945 17.656 12.328 1 98.75 198 VAL B C 1
ATOM 2992 O O . VAL B 1 198 ? -7.941 16.969 12.148 1 98.75 198 VAL B O 1
ATOM 2995 N N . VAL B 1 199 ? -8.93 18.828 12.961 1 98.81 199 VAL B N 1
ATOM 2996 C CA . VAL B 1 199 ? -7.672 19.5 13.289 1 98.81 199 VAL B CA 1
ATOM 2997 C C . VAL B 1 199 ? -7.473 19.5 14.805 1 98.81 199 VAL B C 1
ATOM 2999 O O . VAL B 1 199 ? -8.352 19.953 15.547 1 98.81 199 VAL B O 1
ATOM 3002 N N . PHE B 1 200 ? -6.301 19 15.211 1 98.81 200 PHE B N 1
ATOM 3003 C CA . PHE B 1 200 ? -5.914 19.031 16.609 1 98.81 200 PHE B CA 1
ATOM 3004 C C . PHE B 1 200 ? -4.688 19.906 16.828 1 98.81 200 PHE B C 1
ATOM 3006 O O . PHE B 1 200 ? -3.859 20.047 15.922 1 98.81 200 PHE B O 1
ATOM 3013 N N . ARG B 1 201 ? -4.559 20.469 18.016 1 98.31 201 ARG B N 1
ATOM 3014 C CA . ARG B 1 201 ? -3.393 21.25 18.406 1 98.31 201 ARG B CA 1
ATOM 3015 C C . ARG B 1 201 ? -2.854 20.797 19.75 1 98.31 201 ARG B C 1
ATOM 3017 O O . ARG B 1 201 ? -3.625 20.516 20.672 1 98.31 201 ARG B O 1
ATOM 3024 N N . LYS B 1 202 ? -1.564 20.703 19.781 1 97.56 202 LYS B N 1
ATOM 3025 C CA . LYS B 1 202 ? -0.941 20.328 21.047 1 97.56 202 LYS B CA 1
ATOM 3026 C C . LYS B 1 202 ? -1.03 21.484 22.062 1 97.56 202 LYS B C 1
ATOM 3028 O O . LYS B 1 202 ? -0.646 22.609 21.75 1 97.56 202 LYS B O 1
ATOM 3033 N N . ARG B 1 203 ? -1.491 21.172 23.141 1 90.19 203 ARG B N 1
ATOM 3034 C CA . ARG B 1 203 ? -1.635 22.172 24.203 1 90.19 203 ARG B CA 1
ATOM 3035 C C . ARG B 1 203 ? -0.312 22.375 24.938 1 90.19 203 ARG B C 1
ATOM 3037 O O . ARG B 1 203 ? 0.491 21.453 25.062 1 90.19 203 ARG B O 1
ATOM 3044 N N . ALA B 1 204 ? -0.104 23.672 25.281 1 76.88 204 ALA B N 1
ATOM 3045 C CA . ALA B 1 204 ? 1.032 24.094 26.094 1 76.88 204 ALA B CA 1
ATOM 3046 C C . ALA B 1 204 ? 0.926 23.516 27.5 1 76.88 204 ALA B C 1
ATOM 3048 O O . ALA B 1 204 ? -0.177 23.344 28.031 1 76.88 204 ALA B O 1
#

Nearest PDB structures (foldseek):
  8tjk-assembly1_A  TM=8.932E-01  e=8.077E-13  uncultured bacterium
  3mcz-assembly1_B  TM=8.396E-01  e=2.866E-12  Burkholderia thailandensis E264
  7clf-assembly1_B  TM=8.357E-01  e=5.620E-11  Serratia marcescens
  7clu-assembly1_B  TM=7.943E-01  e=1.280E-10  Serratia marcescens
  7clu-assembly1_A  TM=7.590E-01  e=2.568E-10  Serratia marcescens

Secondary structure (DSSP, 8-state):
--GGGGG--B-HHHHHHHHHHHHHHHHHS-SSEEEEEES-TTSHHHHHHHHH-TTEEEEEEES-HHHHHHHHHHHHHH--TTBPPPEE--TTSSS-S-S--SEEEEES-GGGS-HHHHHHHHHHHHHHSPTT-EEEEEE-EEETTEESSHHHHHHHHHHHHH-TT--PEEHHHHHHHHHHTTEEEEEEEEEGGGEEEEEEEE--/--GGGGG--B-HHHHHHHHHHHHHHHHHS-SSEEEEEES-TTSHHHHHHHHH-TTEEEEEEES-HHHHHHHHHHHHHHT-TTBPPPEE--TTSSS-S-S--SEEEEES-GGGS-HHHHHHHHHHHHHHSPTT-EEEEEE-EEETTEESSHHHHHHHHHHHHH-TT--PEEHHHHHHHHHHTTEEEEEEEEEGGGEEEEEEEE--

pLDDT: mean 94.03, std 9.16, range [28.95, 98.88]

Solvent-accessible surface area (backbone atoms only — not comparable to full-atom values): 20774 Å² total; per-residue (Å²): 126,71,65,55,59,40,48,26,41,44,40,61,40,56,63,66,45,40,61,65,51,46,62,53,46,68,74,68,54,70,80,56,48,37,34,37,29,45,51,40,49,40,18,64,52,56,52,54,49,29,68,76,37,66,60,28,36,32,36,34,19,18,64,41,57,68,33,35,45,4,26,39,24,45,44,63,72,64,63,50,92,34,50,51,73,50,42,73,43,48,60,77,47,82,76,59,83,62,73,64,30,52,27,36,41,35,52,68,45,64,38,69,30,41,64,68,45,48,52,25,39,45,50,49,46,49,67,24,33,47,72,62,16,38,43,38,36,35,39,63,48,19,54,95,86,32,62,81,42,70,54,53,46,53,45,26,53,52,39,30,74,71,36,72,58,25,25,58,42,44,46,64,59,53,47,50,50,27,49,76,45,48,24,36,80,72,50,76,43,87,41,79,92,70,23,33,38,42,32,28,27,28,60,122,126,70,64,56,61,38,50,25,41,45,39,60,41,55,64,68,46,41,62,67,50,46,62,53,46,69,73,68,53,70,78,56,49,37,34,36,29,44,50,40,48,41,19,63,51,57,52,53,51,28,68,77,37,66,61,28,36,32,37,34,18,18,63,41,57,68,34,35,45,5,24,39,25,45,46,63,73,64,64,50,91,35,48,51,73,49,40,73,44,47,62,78,46,83,76,59,83,62,72,65,30,52,28,36,40,36,52,67,44,66,39,68,29,42,65,68,44,47,52,26,41,44,51,50,46,50,65,25,33,45,72,64,15,38,43,40,36,36,37,62,48,19,54,95,88,32,66,82,40,71,56,53,46,54,46,26,51,54,40,30,73,71,36,72,59,26,24,57,42,44,46,65,61,54,47,51,51,27,50,76,45,47,24,36,78,71,49,75,42,88,40,79,92,73,24,34,38,44,34,27,27,27,60,120